Protein AF-A0A6J3C7N9-F1 (afdb_monomer)

Solvent-accessible surface area (backbone atoms only — not comparable to full-atom values): 23946 Å² total; per-residue (Å²): 140,86,87,83,82,78,83,78,89,76,68,69,62,59,66,52,48,60,58,49,68,73,58,73,82,68,86,79,74,80,71,73,74,86,68,78,95,64,78,52,77,53,82,71,57,80,89,36,57,40,57,46,69,81,91,35,48,37,43,81,62,40,32,38,77,54,100,58,39,35,39,38,34,31,34,36,76,89,23,53,37,45,39,37,35,48,80,50,30,42,38,42,36,12,79,66,69,38,53,73,79,48,82,22,55,52,19,33,82,53,82,42,78,24,44,31,37,36,40,32,38,48,58,82,62,95,49,22,54,44,59,48,33,46,69,31,21,37,43,62,57,32,34,45,34,41,38,40,63,96,80,71,77,57,71,46,45,32,60,37,37,38,84,42,60,31,35,34,41,37,41,36,36,84,45,92,88,58,60,37,36,44,40,76,60,34,64,67,48,40,76,58,28,28,36,42,38,40,28,17,31,32,36,43,46,39,57,60,83,50,54,38,25,37,39,38,38,31,55,22,36,35,71,48,59,63,41,29,34,66,52,21,30,35,42,38,34,30,42,41,39,49,77,84,63,78,54,77,34,55,51,33,63,19,67,47,28,29,33,42,36,38,31,49,27,86,42,72,95,54,42,70,59,20,55,39,67,43,61,53,26,28,33,43,33,48,24,44,36,63,51,53,82,85,48,76,64,57,57,50,43,46,46,63,64,50,44,48,74,22,15,84,45,26,30,34,42,32,38,29,46,12,54,60,37,57,82,49,76,56,95,92,55,94,73,75,63,82,68,53,24,54,43,22,29,34,41,32,43,24,38,8,58,32,37,59,78,49,90,58,43,68,75,22,32,66,42,47,33,34,41,34,39,31,69,19,59,29,48,52,48,45,53,68,57,50,51,57,35,10,75,59,67,11,40,40,36,36,21,34,34,42,31,47,39,40,50,71,67,56,41,54,48,37,60,74,58,70,40,60,63,28,35,28,40,37,28,41,78,39,42,34,48,76,52,82,62,22,47,41,35,54,52,39,43,70,78,21,62,62,25,52,40,55,52,60,73,64,50,64,49,76,87,125

Nearest PDB structures (foldseek):
  7b1c-assembly1_B  TM=3.620E-01  e=8.482E-09  Aedes aegypti
  8yaa-assembly1_A  TM=4.342E-01  e=6.532E-03  Arabidopsis thaliana
  3m19-assembly2_B  TM=5.849E-01  e=7.124E-02  Petromyzon marinus
  6zxg-assembly1_k  TM=3.766E-01  e=6.239E-03  Homo sapiens
  7e5b-assembly1_A  TM=4.364E-01  e=3.920E-02  Cyclostomata

Mean predicted aligned error: 8.5 Å

Foldseek 3Di:
DDDDDDDDPDDPPVLVVVVVVVVVVPPPPPCPPPDPDDKDFDDDPLQDFDWDDPPFPKDWGTKDDDPFKIWTWMQGPNAIWIWIDGHQEIEIARQRADELPGLRDTAGPAQREGAEYEYHQYDQDPAEPQVSCVSNSYAYAEEYEYEHEDDDQDEQELRHHAPHAYQEYHYYYPDLPAAREYDPCNCVRHQNHAEYAYERHAAEAADQNHQHAEYHYYSYEYADAHHNLCNHAEYAYANYHYPVAYDFQSCLNNQNHAEYAYHCYQCQVRVLRNQANNQQYAYDHHELNQAPPDDPVSVLSCQPRHQVSNLARHAEYHHYNHQQEAPEDDPPDDRHRQLQRQNYAYYACELHNYAEDYPCCLVRHVNYAEYHHHNYAHAEAEPVNLQSNLVHLHEAEYEHYAEYADDPVRLVCCVVVVNDARSYEYEYNYAYAPDPRRVSVVVSCVSRVRNHHYVVDHHHDPDD

Structure (mmCIF, N/CA/C/O backbone):
data_AF-A0A6J3C7N9-F1
#
_entry.id   AF-A0A6J3C7N9-F1
#
loop_
_atom_site.group_PDB
_atom_site.id
_atom_site.type_symbol
_atom_site.label_atom_id
_atom_site.label_alt_id
_atom_site.label_comp_id
_atom_site.label_asym_id
_atom_site.label_entity_id
_atom_site.label_seq_id
_atom_site.pdbx_PDB_ins_code
_atom_site.Cartn_x
_atom_site.Cartn_y
_atom_site.Cartn_z
_atom_site.occupancy
_atom_site.B_iso_or_equiv
_atom_site.auth_seq_id
_atom_site.auth_comp_id
_atom_site.auth_asym_id
_atom_site.auth_atom_id
_atom_site.pdbx_PDB_model_num
ATOM 1 N N . MET A 1 1 ? 35.194 47.486 -9.660 1.00 38.25 1 MET A N 1
ATOM 2 C CA . MET A 1 1 ? 34.866 46.092 -10.030 1.00 38.25 1 MET A CA 1
ATOM 3 C C . MET A 1 1 ? 33.717 45.642 -9.147 1.00 38.25 1 MET A C 1
ATOM 5 O O . MET A 1 1 ? 33.926 45.461 -7.958 1.00 38.25 1 MET A O 1
ATOM 9 N N . SER A 1 2 ? 32.502 45.601 -9.693 1.00 24.70 2 SER A N 1
ATOM 10 C CA . SER A 1 2 ? 31.283 45.241 -8.960 1.00 24.70 2 SER A CA 1
ATOM 11 C C . SER A 1 2 ? 30.883 43.823 -9.357 1.00 24.70 2 SER A C 1
ATOM 13 O O . SER A 1 2 ? 30.715 43.554 -10.546 1.00 24.70 2 SER A O 1
ATOM 15 N N . ILE A 1 3 ? 30.797 42.917 -8.384 1.00 28.58 3 ILE A N 1
ATOM 16 C CA . ILE A 1 3 ? 30.346 41.537 -8.583 1.00 28.58 3 ILE A CA 1
ATOM 17 C C . ILE A 1 3 ? 28.841 41.516 -8.318 1.00 28.58 3 ILE A C 1
ATOM 19 O O . ILE A 1 3 ? 28.387 41.728 -7.196 1.00 28.58 3 ILE A O 1
ATOM 23 N N . SER A 1 4 ? 28.072 41.305 -9.385 1.00 21.95 4 SER A N 1
ATOM 24 C CA . SER A 1 4 ? 26.620 41.155 -9.354 1.00 21.95 4 SER A CA 1
ATOM 25 C C . SER A 1 4 ? 26.265 39.725 -8.943 1.00 21.95 4 SER A C 1
ATOM 27 O O . SER A 1 4 ? 26.562 38.777 -9.667 1.00 21.95 4 SER A O 1
ATOM 29 N N . TYR A 1 5 ? 25.619 39.571 -7.787 1.00 23.92 5 TYR A N 1
ATOM 30 C CA . TYR A 1 5 ? 24.929 38.338 -7.415 1.00 23.92 5 TYR A CA 1
ATOM 31 C C . TYR A 1 5 ? 23.551 38.330 -8.082 1.00 23.92 5 TYR A C 1
ATOM 33 O O . TYR A 1 5 ? 22.663 39.092 -7.700 1.00 23.92 5 TYR A O 1
ATOM 41 N N . ARG A 1 6 ? 23.365 37.471 -9.091 1.00 25.41 6 ARG A N 1
ATOM 42 C CA . ARG A 1 6 ? 22.031 37.109 -9.582 1.00 25.41 6 ARG A CA 1
ATOM 43 C C . ARG A 1 6 ? 21.441 36.058 -8.647 1.00 25.41 6 ARG A C 1
ATOM 45 O O . ARG A 1 6 ? 21.934 34.937 -8.583 1.00 25.41 6 ARG A O 1
ATOM 52 N N . PHE A 1 7 ? 20.382 36.443 -7.944 1.00 26.75 7 PHE A N 1
ATOM 53 C CA . PHE A 1 7 ? 19.433 35.514 -7.344 1.00 26.75 7 PHE A CA 1
ATOM 54 C C . PHE A 1 7 ? 18.812 34.667 -8.458 1.00 26.75 7 PHE A C 1
ATOM 56 O O . PHE A 1 7 ? 18.212 35.205 -9.388 1.00 26.75 7 PHE A O 1
ATOM 63 N N . VAL A 1 8 ? 18.975 33.349 -8.371 1.00 27.14 8 VAL A N 1
ATOM 64 C CA . VAL A 1 8 ? 18.199 32.399 -9.165 1.00 27.14 8 VAL A CA 1
ATOM 65 C C . VAL A 1 8 ? 17.033 31.961 -8.283 1.00 27.14 8 VAL A C 1
ATOM 67 O O . VAL A 1 8 ? 17.188 31.111 -7.409 1.00 27.14 8 VAL A O 1
ATOM 70 N N . GLU A 1 9 ? 15.870 32.579 -8.475 1.00 29.48 9 GLU A N 1
ATOM 71 C CA . GLU A 1 9 ? 14.602 32.035 -7.989 1.00 29.48 9 GLU A CA 1
ATOM 72 C C . GLU A 1 9 ? 14.273 30.786 -8.819 1.00 29.48 9 GLU A C 1
ATOM 74 O O . GLU A 1 9 ? 13.659 30.872 -9.880 1.00 29.48 9 GLU A O 1
ATOM 79 N N . VAL A 1 10 ? 14.717 29.611 -8.359 1.00 31.97 10 VAL A N 1
ATOM 80 C CA . VAL A 1 10 ? 14.218 28.331 -8.879 1.00 31.97 10 VAL A CA 1
ATOM 81 C C . VAL A 1 10 ? 13.014 27.909 -8.045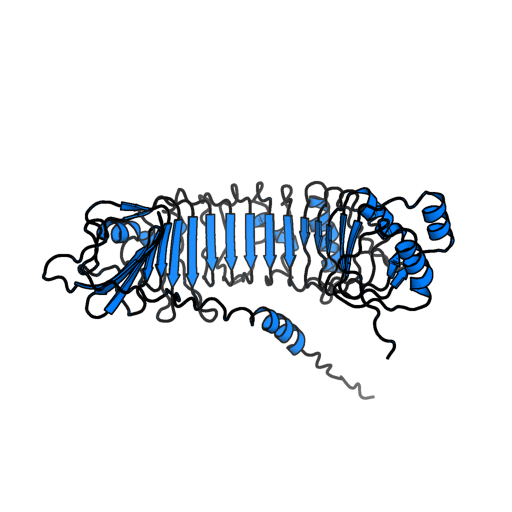 1.00 31.97 10 VAL A C 1
ATOM 83 O O . VAL A 1 10 ? 13.101 27.563 -6.869 1.00 31.97 10 VAL A O 1
ATOM 86 N N . SER A 1 11 ? 11.877 27.993 -8.714 1.00 33.12 11 SER A N 1
ATOM 87 C CA . SER A 1 11 ? 10.517 27.582 -8.391 1.00 33.12 11 SER A CA 1
ATOM 88 C C . SER A 1 11 ? 10.378 26.361 -7.461 1.00 33.12 11 SER A C 1
ATOM 90 O O . SER A 1 11 ? 10.206 25.229 -7.906 1.00 33.12 11 SER A O 1
ATOM 92 N N . VAL A 1 12 ? 10.253 26.612 -6.155 1.00 34.34 12 VAL A N 1
ATOM 93 C CA . VAL A 1 12 ? 9.707 25.655 -5.161 1.00 34.34 12 VAL A CA 1
ATOM 94 C C . VAL A 1 12 ? 8.244 25.262 -5.487 1.00 34.34 12 VAL A C 1
ATOM 96 O O . VAL A 1 12 ? 7.718 24.272 -4.982 1.00 34.34 12 VAL A O 1
ATOM 99 N N . ALA A 1 13 ? 7.594 25.984 -6.407 1.00 31.69 13 ALA A N 1
ATOM 100 C CA . ALA A 1 13 ? 6.230 25.731 -6.864 1.00 31.69 13 ALA A CA 1
ATOM 101 C C . ALA A 1 13 ? 6.050 24.422 -7.666 1.00 31.69 13 ALA A C 1
ATOM 103 O O . ALA A 1 13 ? 4.967 23.844 -7.628 1.00 31.69 13 ALA A O 1
ATOM 104 N N . ALA A 1 14 ? 7.083 23.905 -8.346 1.00 32.97 14 ALA A N 1
ATOM 105 C CA . ALA A 1 14 ? 6.943 22.696 -9.171 1.00 32.97 14 ALA A CA 1
ATOM 106 C C . ALA A 1 14 ? 6.888 21.402 -8.333 1.00 32.97 14 ALA A C 1
ATOM 108 O O . ALA A 1 14 ? 6.089 20.510 -8.615 1.00 32.97 14 ALA A O 1
ATOM 109 N N . ALA A 1 15 ? 7.656 21.331 -7.239 1.00 33.94 15 ALA A N 1
ATOM 110 C CA . ALA A 1 15 ? 7.604 20.205 -6.304 1.00 33.94 15 ALA A CA 1
ATOM 111 C C . ALA A 1 15 ? 6.309 20.204 -5.464 1.00 33.94 15 ALA A C 1
ATOM 113 O O . ALA A 1 15 ? 5.777 19.142 -5.142 1.00 33.94 15 ALA A O 1
ATOM 114 N N . ALA A 1 16 ? 5.753 21.386 -5.172 1.00 33.03 16 ALA A N 1
ATOM 115 C CA . ALA A 1 16 ? 4.447 21.513 -4.527 1.00 33.03 16 ALA A CA 1
ATOM 116 C C . ALA A 1 16 ? 3.287 21.132 -5.471 1.00 33.03 16 ALA A C 1
ATOM 118 O O . ALA A 1 16 ? 2.329 20.500 -5.031 1.00 33.03 16 ALA A O 1
ATOM 119 N N . ALA A 1 17 ? 3.391 21.433 -6.772 1.00 31.61 17 ALA A N 1
ATOM 120 C CA . ALA A 1 17 ? 2.388 21.061 -7.773 1.00 31.61 17 ALA A CA 1
ATOM 121 C C . ALA A 1 17 ? 2.365 19.549 -8.075 1.00 31.61 17 ALA A C 1
ATOM 123 O O . ALA A 1 17 ? 1.289 18.975 -8.236 1.00 31.61 17 ALA A O 1
ATOM 124 N N . ALA A 1 18 ? 3.522 18.876 -8.071 1.00 33.00 18 ALA A N 1
ATOM 125 C CA . ALA A 1 18 ? 3.595 17.418 -8.226 1.00 33.00 18 ALA A CA 1
ATOM 126 C C . ALA A 1 18 ? 3.034 16.661 -7.003 1.00 33.00 18 ALA A C 1
ATOM 128 O O . ALA A 1 18 ? 2.407 15.613 -7.159 1.00 33.00 18 ALA A O 1
ATOM 129 N N . ALA A 1 19 ? 3.177 17.220 -5.794 1.00 33.06 19 ALA A N 1
ATOM 130 C CA . ALA A 1 19 ? 2.533 16.694 -4.588 1.00 33.06 19 ALA A CA 1
ATOM 131 C C . ALA A 1 19 ? 1.016 16.990 -4.541 1.00 33.06 19 ALA A C 1
ATOM 133 O O . ALA A 1 19 ? 0.249 16.168 -4.037 1.00 33.06 19 ALA A O 1
ATOM 134 N N . MET A 1 20 ? 0.567 18.113 -5.120 1.00 29.52 20 MET A N 1
ATOM 135 C CA . MET A 1 20 ? -0.856 18.476 -5.224 1.00 29.52 20 MET A CA 1
ATOM 136 C C . MET A 1 20 ? -1.623 17.680 -6.290 1.00 29.52 20 MET A C 1
ATOM 138 O O . MET A 1 20 ? -2.792 17.366 -6.094 1.00 29.52 20 MET A O 1
ATOM 142 N N . LEU A 1 21 ? -0.995 17.287 -7.402 1.00 28.64 21 LEU A N 1
ATOM 143 C CA . LEU A 1 21 ? -1.684 16.529 -8.459 1.00 28.64 21 LEU A CA 1
ATOM 144 C C . LEU A 1 21 ? -1.915 15.047 -8.111 1.00 28.64 21 LEU A C 1
ATOM 146 O O . LEU A 1 21 ? -2.774 14.410 -8.714 1.00 28.64 21 LEU A O 1
ATOM 150 N N . CYS A 1 22 ? -1.241 14.512 -7.088 1.00 28.53 22 CYS A N 1
ATOM 151 C CA . CYS A 1 22 ? -1.553 13.190 -6.527 1.00 28.53 22 CYS A CA 1
ATOM 152 C C . CYS A 1 22 ? -2.605 13.220 -5.401 1.00 28.53 22 CYS A C 1
ATOM 154 O O . CYS A 1 22 ? -3.010 12.157 -4.936 1.00 28.53 22 CYS A O 1
ATOM 156 N N . THR A 1 23 ? -3.073 14.399 -4.974 1.00 30.44 23 THR A N 1
ATOM 157 C CA . THR A 1 23 ? -4.079 14.556 -3.903 1.00 30.44 23 THR A CA 1
ATOM 158 C C . THR A 1 23 ? -5.490 14.887 -4.410 1.00 30.44 23 THR A C 1
ATOM 160 O O . THR A 1 23 ? -6.419 14.947 -3.612 1.00 30.44 23 THR A O 1
ATOM 163 N N . VAL A 1 24 ? -5.703 15.014 -5.727 1.00 29.66 24 VAL A N 1
ATOM 164 C CA . VAL A 1 24 ? -7.015 15.385 -6.317 1.00 29.66 24 VAL A CA 1
ATOM 165 C C . VAL A 1 24 ? -7.828 14.176 -6.830 1.00 29.66 24 VAL A C 1
ATOM 167 O O . VAL A 1 24 ? -8.926 14.327 -7.347 1.00 29.66 24 VAL A O 1
ATOM 170 N N . ALA A 1 25 ? -7.377 12.942 -6.586 1.00 30.89 25 AL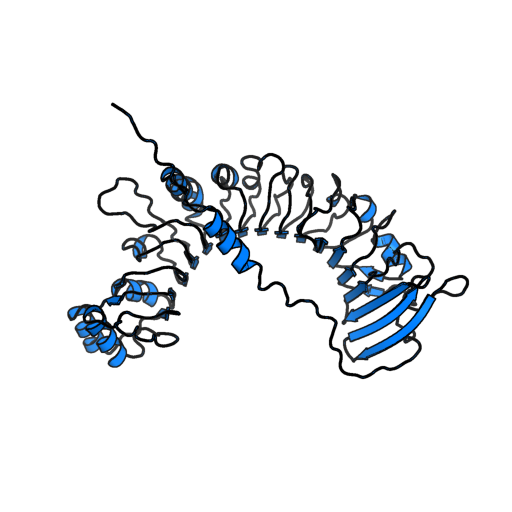A A N 1
ATOM 171 C CA . ALA A 1 25 ? -8.210 11.737 -6.750 1.00 30.89 25 ALA A CA 1
ATOM 172 C C . ALA A 1 25 ? -8.870 11.274 -5.428 1.00 30.89 25 ALA A C 1
ATOM 174 O O . ALA A 1 25 ? -9.232 10.108 -5.285 1.00 30.89 25 ALA A O 1
ATOM 175 N N . GLY A 1 26 ? -8.993 12.178 -4.446 1.00 30.69 26 GLY A N 1
ATOM 176 C CA . GLY A 1 26 ? -9.530 11.910 -3.105 1.00 30.69 26 GLY A CA 1
ATOM 177 C C . GLY A 1 26 ? -11.017 12.227 -2.899 1.00 30.69 26 GLY A C 1
ATOM 178 O O . GLY A 1 26 ? -11.521 12.013 -1.804 1.00 30.69 26 GLY A O 1
ATOM 179 N N . GLU A 1 27 ? -11.747 12.700 -3.916 1.00 30.16 27 GLU A N 1
ATOM 180 C CA . GLU A 1 27 ? -13.180 13.044 -3.793 1.00 30.16 27 GLU A CA 1
ATOM 181 C C . GLU A 1 27 ? -14.147 11.882 -4.112 1.00 30.16 27 GLU A C 1
ATOM 183 O O . GLU A 1 27 ? -15.319 12.097 -4.409 1.00 30.16 27 GLU A O 1
ATOM 188 N N . PHE A 1 28 ? -13.697 10.627 -4.017 1.00 32.47 28 PHE A N 1
ATOM 189 C CA . PHE A 1 28 ? -14.514 9.449 -4.348 1.00 32.47 28 PHE A CA 1
ATOM 190 C C . PHE A 1 28 ? -14.658 8.435 -3.201 1.00 32.47 28 PHE A C 1
ATOM 192 O O . PHE A 1 28 ? -14.620 7.236 -3.431 1.00 32.47 28 PHE A O 1
ATOM 199 N N . TRP A 1 29 ? -14.882 8.893 -1.964 1.00 34.12 29 TRP A N 1
ATOM 200 C CA . TRP A 1 29 ? -15.432 8.041 -0.890 1.00 34.12 29 TRP A CA 1
ATOM 201 C C . TRP A 1 29 ? -16.434 8.766 0.009 1.00 34.12 29 TRP A C 1
ATOM 203 O O . TRP A 1 29 ? -16.596 8.414 1.171 1.00 34.12 29 TRP A O 1
ATOM 213 N N . ASN A 1 30 ? -17.200 9.716 -0.530 1.00 35.91 30 ASN A N 1
ATOM 214 C CA . ASN A 1 30 ? -18.494 10.011 0.077 1.00 35.91 30 ASN A CA 1
ATOM 215 C C . ASN A 1 30 ? -19.504 8.981 -0.449 1.00 35.91 30 ASN A C 1
ATOM 217 O O . ASN A 1 30 ? -20.415 9.290 -1.214 1.00 35.91 30 ASN A O 1
ATOM 221 N N . THR A 1 31 ? -19.308 7.708 -0.088 1.00 40.81 31 THR A N 1
ATOM 222 C CA . THR A 1 31 ? -20.370 6.705 -0.192 1.00 40.81 31 THR A CA 1
ATOM 223 C C . THR A 1 31 ? -21.385 7.005 0.906 1.00 40.81 31 THR A C 1
ATOM 225 O O . THR A 1 31 ? -21.538 6.246 1.863 1.00 40.81 31 THR A O 1
ATOM 228 N N . ASP A 1 32 ? -22.091 8.126 0.776 1.00 42.88 32 ASP A N 1
ATOM 229 C CA . ASP A 1 32 ? -23.472 8.170 1.219 1.00 42.88 32 ASP A CA 1
ATOM 230 C C . ASP A 1 32 ? -24.156 7.062 0.427 1.00 42.88 32 ASP A C 1
ATOM 232 O O . ASP A 1 32 ? -24.393 7.170 -0.776 1.00 42.88 32 ASP A O 1
ATOM 236 N N . PHE A 1 33 ? -24.278 5.911 1.086 1.00 55.78 33 PHE A N 1
ATOM 237 C CA . PHE A 1 33 ? -24.646 4.654 0.472 1.00 55.78 33 PHE A CA 1
ATOM 238 C C . PHE A 1 33 ? -25.928 4.834 -0.345 1.00 55.78 33 PHE A C 1
ATOM 240 O O . PHE A 1 33 ? -27.025 4.958 0.205 1.00 55.78 33 PHE A O 1
ATOM 247 N N . TYR A 1 34 ? -25.784 4.847 -1.670 1.00 45.75 34 TYR A N 1
ATOM 248 C CA . TYR A 1 34 ? -26.896 4.946 -2.604 1.00 45.75 34 TYR A CA 1
ATOM 249 C C . TYR A 1 34 ? -27.622 3.595 -2.634 1.00 45.75 34 TYR A C 1
ATOM 251 O O . TYR A 1 34 ? -27.453 2.779 -3.536 1.00 45.75 34 TYR A O 1
ATOM 259 N N . PHE A 1 35 ? -28.401 3.312 -1.592 1.00 54.03 35 PHE A N 1
ATOM 260 C CA . PHE A 1 35 ? -29.234 2.119 -1.536 1.00 54.03 35 PHE A CA 1
ATOM 261 C C . PHE A 1 35 ? -30.556 2.379 -2.281 1.00 54.03 35 PHE A C 1
ATOM 263 O O . PHE A 1 35 ? -31.295 3.298 -1.894 1.00 54.03 35 PHE A O 1
ATOM 270 N N . PRO A 1 36 ? -30.916 1.570 -3.299 1.00 50.31 36 PRO A N 1
ATOM 271 C CA . PRO A 1 36 ? -32.195 1.693 -3.997 1.00 50.31 36 PRO A CA 1
ATOM 272 C C . PRO A 1 36 ? -33.383 1.606 -3.021 1.00 50.31 36 PRO A C 1
ATOM 274 O O . PRO A 1 36 ? -33.323 0.927 -1.994 1.00 50.31 36 PRO A O 1
ATOM 277 N N . ARG A 1 37 ? -34.445 2.371 -3.313 1.00 51.47 37 ARG A N 1
ATOM 278 C CA . ARG A 1 37 ? -35.619 2.621 -2.453 1.00 51.47 37 ARG A CA 1
ATOM 279 C C . ARG A 1 37 ? -36.416 1.341 -2.144 1.00 51.47 37 ARG A C 1
ATOM 281 O O . ARG A 1 37 ? -37.413 1.061 -2.794 1.00 51.47 37 ARG A O 1
ATOM 288 N N . ALA A 1 38 ? -36.029 0.617 -1.102 1.00 51.28 38 ALA A N 1
ATOM 289 C CA . ALA A 1 38 ? -36.914 -0.283 -0.369 1.00 51.28 38 ALA A CA 1
ATOM 290 C C . ALA A 1 38 ? -36.826 0.086 1.117 1.00 51.28 38 ALA A C 1
ATOM 292 O O . ALA A 1 38 ? -35.944 -0.371 1.836 1.00 51.28 38 ALA A O 1
ATOM 293 N N . THR A 1 39 ? -37.679 1.007 1.560 1.00 55.75 39 THR A N 1
ATOM 294 C CA . THR A 1 39 ? -37.811 1.402 2.968 1.00 55.75 39 THR A CA 1
ATOM 295 C C . THR A 1 39 ? -38.901 0.555 3.607 1.00 55.75 39 THR A C 1
ATOM 297 O O . THR A 1 39 ? -40.081 0.822 3.390 1.00 55.75 39 THR A O 1
ATOM 300 N N . GLN A 1 40 ? -38.531 -0.458 4.391 1.00 58.12 40 GLN A N 1
ATOM 301 C CA . GLN A 1 40 ? -39.464 -1.019 5.365 1.00 58.12 40 GLN A CA 1
ATOM 302 C C . GLN A 1 40 ? -39.388 -0.150 6.624 1.00 58.12 40 GLN A C 1
ATOM 304 O O . GLN A 1 40 ? -38.415 -0.184 7.372 1.00 58.12 40 GLN A O 1
ATOM 309 N N . SER A 1 41 ? -40.406 0.681 6.846 1.00 65.00 41 SER A N 1
ATOM 310 C CA . SER A 1 41 ? -40.614 1.308 8.151 1.00 65.00 41 SER A CA 1
ATOM 311 C C . SER A 1 41 ? -41.116 0.234 9.117 1.00 65.00 41 SER A C 1
ATOM 313 O O . SER A 1 41 ? -42.214 -0.286 8.927 1.00 65.00 41 SER A O 1
ATOM 315 N N . GLY A 1 42 ? -40.333 -0.130 10.128 1.00 72.06 42 GLY A N 1
ATOM 316 C CA . GLY A 1 42 ? -40.729 -1.173 11.070 1.00 72.06 42 GLY A CA 1
ATOM 317 C C . GLY A 1 42 ? -39.742 -1.361 12.212 1.00 72.06 42 GLY A C 1
ATOM 318 O O . GLY A 1 42 ? -38.596 -0.911 12.148 1.00 72.06 42 GLY A O 1
ATOM 319 N N . THR A 1 43 ? -40.210 -2.022 13.268 1.00 84.62 43 THR A N 1
ATOM 320 C CA . THR A 1 43 ? -39.370 -2.477 14.379 1.00 84.62 43 THR A CA 1
ATOM 321 C C . THR A 1 43 ? -38.254 -3.385 13.856 1.00 84.62 43 THR A C 1
ATOM 323 O O . THR A 1 43 ? -38.524 -4.216 12.983 1.00 84.62 43 THR A O 1
ATOM 326 N N . PRO A 1 44 ? -37.016 -3.260 14.363 1.00 90.38 44 PRO A N 1
ATOM 327 C CA . PRO A 1 44 ? -35.952 -4.179 13.992 1.00 90.38 44 PRO A CA 1
ATOM 328 C C . PRO A 1 44 ? -36.315 -5.626 14.363 1.00 90.38 44 PRO A C 1
ATOM 330 O O . PRO A 1 44 ? -36.961 -5.827 15.395 1.00 90.38 44 PRO A O 1
ATOM 333 N N . PRO A 1 45 ? -35.908 -6.633 13.569 1.00 90.19 45 PRO A N 1
ATOM 334 C CA . PRO A 1 45 ? -36.049 -8.040 13.925 1.00 90.19 45 PRO A CA 1
ATOM 335 C C . PRO A 1 45 ? -35.479 -8.356 15.304 1.00 90.19 45 PRO A C 1
ATOM 337 O O . PRO A 1 45 ? -34.565 -7.684 15.773 1.00 90.19 45 PRO A O 1
ATOM 340 N N . ALA A 1 46 ? -35.974 -9.418 15.936 1.00 90.94 46 ALA A N 1
ATOM 341 C CA . ALA A 1 46 ? -35.580 -9.796 17.295 1.00 90.94 46 ALA A CA 1
ATOM 342 C C . ALA A 1 46 ? -34.084 -10.153 17.453 1.00 90.94 46 ALA A C 1
ATOM 344 O O . ALA A 1 46 ? -33.536 -10.060 18.552 1.00 90.94 46 ALA A O 1
ATOM 345 N N . ASP A 1 47 ? -33.419 -10.559 16.372 1.00 89.44 47 ASP A N 1
ATOM 346 C CA . ASP A 1 47 ? -31.978 -10.837 16.301 1.00 89.44 47 ASP A CA 1
ATOM 347 C C . ASP A 1 47 ? -31.132 -9.586 15.999 1.00 89.44 47 ASP A C 1
ATOM 349 O O . ASP A 1 47 ? -29.905 -9.656 15.900 1.00 89.44 47 ASP A O 1
ATOM 353 N N . TRP A 1 48 ? -31.780 -8.430 15.867 1.00 93.19 48 TRP A N 1
ATOM 354 C CA . TRP A 1 48 ? -31.156 -7.132 15.661 1.00 93.19 48 TRP A CA 1
ATOM 355 C C . TRP A 1 48 ? -31.097 -6.322 16.963 1.00 93.19 48 TRP A C 1
ATOM 357 O O . TRP A 1 48 ? -31.898 -6.588 17.865 1.00 93.19 48 TRP A O 1
ATOM 367 N N . PRO A 1 49 ? -30.199 -5.320 17.090 1.00 95.94 49 PRO A N 1
ATOM 368 C CA . PRO A 1 49 ? -30.130 -4.502 18.290 1.00 95.94 49 PRO A CA 1
ATOM 369 C C . PRO A 1 49 ? -31.470 -3.865 18.649 1.00 95.94 49 PRO A C 1
ATOM 371 O O . PRO A 1 49 ? -32.118 -3.228 17.822 1.00 95.94 49 PRO A O 1
ATOM 374 N N . GLN A 1 50 ? -31.886 -4.038 19.896 1.00 96.75 50 GLN A N 1
ATOM 375 C CA . GLN A 1 50 ? -33.128 -3.500 20.427 1.00 96.75 50 GLN A CA 1
ATOM 376 C C . GLN A 1 50 ? -32.828 -2.333 21.356 1.00 96.75 50 GLN A C 1
ATOM 378 O O . GLN A 1 50 ? -31.834 -2.332 22.081 1.00 96.75 50 GLN A O 1
ATOM 383 N N . CYS A 1 51 ? -33.704 -1.332 21.339 1.00 96.81 51 CYS A N 1
ATOM 384 C CA . CYS A 1 51 ? -33.628 -0.246 22.303 1.00 96.81 51 CYS A CA 1
ATOM 385 C C . CYS A 1 51 ? -33.890 -0.779 23.722 1.00 96.81 51 CYS A C 1
ATOM 387 O O . CYS A 1 51 ? -34.856 -1.526 23.909 1.00 96.81 51 CYS A O 1
ATOM 389 N N . PRO A 1 52 ? -33.083 -0.389 24.723 1.00 96.12 52 PRO A N 1
ATOM 390 C CA . PRO A 1 52 ? -33.340 -0.760 26.108 1.00 96.12 52 PRO A CA 1
ATOM 391 C C . PRO A 1 52 ? -34.684 -0.186 26.597 1.00 96.12 52 PRO A C 1
ATOM 393 O O . PRO A 1 52 ? -35.162 0.820 26.059 1.00 96.12 52 PRO A O 1
ATOM 396 N N . PRO A 1 53 ? -35.319 -0.811 27.607 1.00 94.81 53 PRO A N 1
ATOM 397 C CA . PRO A 1 53 ? -36.578 -0.318 28.152 1.00 94.81 53 PRO A CA 1
ATOM 398 C C . PRO A 1 53 ? -36.411 1.070 28.809 1.00 94.81 53 PRO A C 1
ATOM 400 O O . PRO A 1 53 ? -35.299 1.449 29.192 1.00 94.81 53 PRO A O 1
ATOM 403 N N . PRO A 1 54 ? -37.506 1.838 28.982 1.00 93.38 54 PRO A N 1
ATOM 404 C CA . PRO A 1 54 ? -37.482 3.106 29.713 1.00 93.38 54 PRO A CA 1
ATOM 405 C C . PRO A 1 54 ? -36.791 2.968 31.084 1.00 93.38 54 PRO A C 1
ATOM 407 O O . PRO A 1 54 ? -36.968 1.943 31.745 1.00 93.38 54 PRO A O 1
ATOM 410 N N . PRO A 1 55 ? -36.019 3.975 31.538 1.00 94.50 55 PRO A N 1
ATOM 411 C CA . PRO A 1 55 ? -36.032 5.377 31.102 1.00 94.50 55 PRO A CA 1
ATOM 412 C C . PRO A 1 55 ? -35.088 5.720 29.935 1.00 94.50 55 PRO A C 1
ATOM 414 O O . PRO A 1 55 ? -34.897 6.903 29.645 1.00 94.50 55 PRO A O 1
ATOM 417 N N . ALA A 1 56 ? -34.494 4.724 29.271 1.00 94.31 56 ALA A N 1
ATOM 418 C CA . ALA A 1 56 ? -33.634 4.952 28.116 1.00 94.31 56 ALA A CA 1
ATOM 419 C C . ALA A 1 56 ? -34.352 5.716 26.991 1.00 94.31 56 ALA A C 1
ATOM 421 O O . ALA A 1 56 ? -35.504 5.437 26.652 1.00 94.31 56 ALA A O 1
ATOM 422 N N . ARG A 1 57 ? -33.655 6.674 26.374 1.00 96.31 57 ARG A N 1
ATOM 423 C CA . ARG A 1 57 ? -34.176 7.493 25.271 1.00 96.31 57 ARG A CA 1
ATOM 424 C C . ARG A 1 57 ? -33.684 6.936 23.946 1.00 96.31 57 ARG A C 1
ATOM 426 O O . ARG A 1 57 ? -32.826 7.519 23.290 1.00 96.31 57 ARG A O 1
ATOM 433 N N . CYS A 1 58 ? -34.228 5.785 23.573 1.00 96.56 58 CYS A N 1
ATOM 434 C CA . CYS A 1 58 ? -33.895 5.099 22.332 1.00 96.56 58 CYS A CA 1
ATOM 435 C C . CYS A 1 58 ? -35.151 4.793 21.526 1.00 96.56 58 CYS A C 1
ATOM 437 O O . CYS A 1 58 ? -36.140 4.290 22.060 1.00 96.56 58 CYS A O 1
ATOM 439 N N . ARG A 1 59 ? -35.110 5.062 20.219 1.00 95.56 59 ARG A N 1
ATOM 440 C CA . ARG A 1 59 ? -36.174 4.680 19.286 1.00 95.56 59 ARG A CA 1
ATOM 441 C C . ARG A 1 59 ? -35.599 4.245 17.943 1.00 95.56 59 ARG A C 1
ATOM 443 O O . ARG A 1 59 ? -34.855 4.998 17.319 1.00 95.56 59 ARG A O 1
ATOM 450 N N . ALA A 1 60 ? -35.999 3.072 17.457 1.00 94.25 60 ALA A N 1
ATOM 451 C CA . ALA A 1 60 ? -35.745 2.671 16.075 1.00 94.25 60 ALA A CA 1
ATOM 452 C C . ALA A 1 60 ? -36.588 3.530 15.114 1.00 94.25 60 ALA A C 1
ATOM 454 O O . ALA A 1 60 ? -37.784 3.729 15.342 1.00 94.25 60 ALA A O 1
ATOM 455 N N . LEU A 1 61 ? -35.964 4.071 14.066 1.00 92.75 61 LEU A N 1
ATOM 456 C CA . LEU A 1 61 ? -36.620 4.956 13.101 1.00 92.75 61 LEU A CA 1
ATOM 457 C C . LEU A 1 61 ? -36.968 4.216 11.811 1.00 92.75 61 LEU A C 1
ATOM 459 O O . LEU A 1 61 ? -38.135 4.088 11.453 1.00 92.75 61 LEU A O 1
ATOM 463 N N . GLU A 1 62 ? -35.941 3.742 11.117 1.00 91.44 62 GLU A N 1
ATOM 464 C CA . GLU A 1 62 ? -36.063 3.069 9.831 1.00 91.44 62 GLU A CA 1
ATOM 465 C C . GLU A 1 62 ? -34.991 1.994 9.709 1.00 91.44 62 GLU A C 1
ATOM 467 O O . GLU A 1 62 ? -33.904 2.110 10.286 1.00 91.44 62 GLU A O 1
ATOM 472 N N . GLY A 1 63 ? -35.309 0.955 8.946 1.00 87.75 63 GLY A N 1
ATOM 473 C CA . GLY A 1 63 ? -34.385 -0.122 8.663 1.00 87.75 63 GLY A CA 1
ATOM 474 C C . GLY A 1 63 ? -34.519 -0.628 7.241 1.00 87.75 63 GLY A C 1
ATOM 475 O O . GLY A 1 63 ? -35.527 -0.426 6.560 1.00 87.75 63 GLY A O 1
ATOM 476 N N . ARG A 1 64 ? -33.464 -1.283 6.781 1.00 87.38 64 ARG A N 1
ATOM 477 C CA . ARG A 1 64 ? -33.440 -2.039 5.537 1.00 87.38 64 ARG A CA 1
ATOM 478 C C . ARG A 1 64 ? -32.696 -3.326 5.796 1.00 87.38 64 ARG A C 1
ATOM 480 O O . ARG A 1 64 ? -31.592 -3.299 6.330 1.00 87.38 64 ARG A O 1
ATOM 487 N N . ILE A 1 65 ? -33.299 -4.432 5.397 1.00 84.81 65 ILE A N 1
ATOM 488 C CA . ILE A 1 65 ? -32.685 -5.750 5.469 1.00 84.81 65 ILE A CA 1
ATOM 489 C C . ILE A 1 65 ? -32.688 -6.307 4.061 1.00 84.81 65 ILE A C 1
ATOM 491 O O . ILE A 1 65 ? -33.733 -6.395 3.418 1.00 84.81 65 ILE A O 1
ATOM 495 N N . ASN A 1 66 ? -31.505 -6.659 3.590 1.00 85.75 66 ASN A N 1
ATOM 496 C CA . ASN A 1 66 ? -31.299 -7.498 2.428 1.00 85.75 66 ASN A CA 1
ATOM 497 C C . ASN A 1 66 ? -30.647 -8.816 2.880 1.00 85.75 66 ASN A C 1
ATOM 499 O O . ASN A 1 66 ? -30.254 -8.955 4.036 1.00 85.75 66 ASN A O 1
ATOM 503 N N . SER A 1 67 ? -30.509 -9.792 1.983 1.00 80.88 67 SER A N 1
ATOM 504 C CA . SER A 1 67 ? -30.021 -11.137 2.330 1.00 80.88 67 SER A CA 1
ATOM 505 C C . SER A 1 67 ? -28.626 -11.177 2.971 1.00 80.88 67 SER A C 1
ATOM 507 O O . SER A 1 67 ? -28.315 -12.133 3.672 1.00 80.88 67 SER A O 1
ATOM 509 N N . THR A 1 68 ? -27.776 -10.176 2.726 1.00 84.81 68 THR A N 1
ATOM 510 C CA . THR A 1 68 ? -26.390 -10.126 3.234 1.00 84.81 68 THR A CA 1
ATOM 511 C C . THR A 1 68 ? -26.091 -8.913 4.111 1.00 84.81 68 THR A C 1
ATOM 513 O O . THR A 1 68 ? -25.103 -8.912 4.848 1.00 84.81 68 THR A O 1
ATOM 516 N N . ASP A 1 69 ? -26.941 -7.891 4.031 1.00 88.75 69 ASP A N 1
ATOM 517 C CA . ASP A 1 69 ? -26.675 -6.549 4.529 1.00 88.75 69 ASP A CA 1
ATOM 518 C C . ASP A 1 69 ? -27.919 -6.051 5.249 1.00 88.75 69 ASP A C 1
ATOM 520 O O . ASP A 1 69 ? -29.019 -6.077 4.694 1.00 88.75 69 ASP A O 1
ATOM 524 N N . ALA A 1 70 ? -27.750 -5.539 6.457 1.00 90.44 70 ALA A N 1
ATOM 525 C CA . ALA A 1 70 ? -28.825 -4.900 7.183 1.00 90.44 70 ALA A CA 1
ATOM 526 C C . ALA A 1 70 ? -28.356 -3.578 7.788 1.00 90.44 70 ALA A C 1
ATOM 528 O O . ALA A 1 70 ? -27.234 -3.423 8.266 1.00 90.44 70 ALA A O 1
ATOM 529 N N . TYR A 1 71 ? -29.236 -2.593 7.711 1.00 93.44 71 TYR A N 1
ATOM 530 C CA . TYR A 1 71 ? -29.008 -1.217 8.107 1.00 93.44 71 TYR A CA 1
ATOM 531 C C . TYR A 1 71 ? -30.182 -0.769 8.956 1.00 93.44 71 TYR A C 1
ATOM 533 O O . TYR A 1 71 ? -31.327 -0.904 8.531 1.00 93.44 71 TYR A O 1
ATOM 541 N N . TYR A 1 72 ? -29.906 -0.195 10.117 1.00 94.31 72 TYR A N 1
ATOM 542 C CA . TYR A 1 72 ? -30.916 0.421 10.961 1.00 94.31 72 TYR A CA 1
ATOM 543 C C . TYR A 1 72 ? -30.444 1.765 11.473 1.00 94.31 72 TYR A C 1
ATOM 545 O O . TYR A 1 72 ? -29.279 1.955 11.819 1.00 94.31 72 TYR A O 1
ATOM 553 N N . LYS A 1 73 ? -31.386 2.696 11.557 1.00 94.62 73 LYS A N 1
ATOM 554 C CA . LYS A 1 73 ? -31.170 4.018 12.120 1.00 94.62 73 LYS A CA 1
ATOM 555 C C . LYS A 1 73 ? -31.923 4.131 13.433 1.00 94.62 73 LYS A C 1
ATOM 557 O O . LYS A 1 73 ? -33.145 3.970 13.475 1.00 94.62 73 LYS A O 1
ATOM 562 N N . TYR A 1 74 ? -31.194 4.452 14.490 1.00 95.50 74 TYR A N 1
ATOM 563 C CA . TYR A 1 74 ? -31.756 4.712 15.809 1.00 95.50 74 TYR A CA 1
ATOM 564 C C . TYR A 1 74 ? -31.685 6.198 16.118 1.00 95.50 74 TYR A C 1
ATOM 566 O O . TYR A 1 74 ? -30.793 6.903 15.647 1.00 95.50 74 TYR A O 1
ATOM 574 N N . ARG A 1 75 ? -32.628 6.670 16.927 1.00 96.00 75 ARG A N 1
ATOM 575 C CA . ARG A 1 75 ? -32.509 7.920 17.665 1.00 96.00 75 ARG A CA 1
ATOM 576 C C . ARG A 1 75 ? -32.139 7.577 19.102 1.00 96.00 75 ARG A C 1
ATOM 578 O O . ARG A 1 75 ? -32.941 6.930 19.769 1.00 96.00 75 ARG A O 1
ATOM 585 N N . VAL A 1 76 ? -30.959 7.991 19.547 1.00 95.94 76 VAL A N 1
ATOM 586 C CA . VAL A 1 76 ? -30.414 7.762 20.892 1.00 95.94 76 VAL A CA 1
ATOM 587 C C . VAL A 1 76 ? -30.135 9.122 21.516 1.00 95.94 76 VAL A C 1
ATOM 589 O O . VAL A 1 76 ? -29.334 9.881 20.979 1.00 95.94 76 VAL A O 1
ATOM 592 N N . ASP A 1 77 ? -30.830 9.456 22.602 1.00 94.75 77 ASP A N 1
ATOM 593 C CA . ASP A 1 77 ? -30.743 10.763 23.271 1.00 94.75 77 ASP A CA 1
ATOM 594 C C . ASP A 1 77 ? -30.904 11.948 22.286 1.00 94.75 77 ASP A C 1
ATOM 596 O O . ASP A 1 77 ? -30.144 12.909 22.305 1.00 94.75 77 ASP A O 1
ATOM 600 N N . GLU A 1 78 ? -31.902 11.857 21.396 1.00 93.56 78 GLU A N 1
ATOM 601 C CA . GLU A 1 78 ? -32.191 12.795 20.286 1.00 93.56 78 GLU A CA 1
ATOM 602 C C . GLU A 1 78 ? -31.166 12.857 19.137 1.00 93.56 78 GLU A C 1
ATOM 604 O O . GLU A 1 78 ? -31.404 13.546 18.145 1.00 93.56 78 GLU A O 1
ATOM 609 N N . MET A 1 79 ? -30.087 12.080 19.193 1.00 94.62 79 MET A N 1
ATOM 610 C CA . MET A 1 79 ? -29.055 12.015 18.153 1.00 94.62 79 MET A CA 1
ATOM 611 C C . MET A 1 79 ? -29.227 10.778 17.265 1.00 94.62 79 MET A C 1
ATOM 613 O O . MET A 1 79 ? -29.794 9.770 17.694 1.00 94.62 79 MET A O 1
ATOM 617 N N . LEU A 1 80 ? -28.763 10.825 16.013 1.00 94.00 80 LEU A N 1
ATOM 618 C CA . LEU A 1 80 ? -28.894 9.692 15.098 1.00 94.00 80 LEU A CA 1
ATOM 619 C C . LEU A 1 80 ? -27.706 8.738 15.216 1.00 94.00 80 LEU A C 1
ATOM 621 O O . LEU A 1 80 ? -26.548 9.134 15.108 1.00 94.00 80 LEU A O 1
ATOM 625 N N . LEU A 1 81 ? -28.022 7.453 15.347 1.00 96.06 81 LEU A N 1
ATOM 626 C CA . LEU A 1 81 ? -27.066 6.356 15.392 1.00 96.06 81 LEU A CA 1
ATOM 627 C C . LEU A 1 81 ? -27.371 5.359 14.267 1.00 96.06 81 LEU A C 1
ATOM 629 O O . LEU A 1 81 ? -28.224 4.479 14.427 1.00 96.06 81 LEU A O 1
ATOM 633 N N . PRO A 1 82 ? -26.723 5.495 13.100 1.00 95.56 82 PRO A N 1
ATOM 634 C CA . PRO A 1 82 ? -26.730 4.455 12.086 1.00 95.56 82 PRO A CA 1
ATOM 635 C C . PRO A 1 82 ? -25.922 3.234 12.546 1.00 95.56 82 PRO A C 1
ATOM 637 O O . PRO A 1 82 ? -24.752 3.355 12.917 1.00 95.56 82 PRO A O 1
ATOM 640 N N . LEU A 1 83 ? -26.546 2.061 12.467 1.00 96.25 83 LEU A N 1
ATOM 641 C CA . LEU A 1 83 ? -25.939 0.757 12.695 1.00 96.25 83 LEU A CA 1
ATOM 642 C C . LEU A 1 83 ? -26.085 -0.075 11.424 1.00 96.25 83 LEU A C 1
ATOM 644 O O . LEU A 1 83 ? -27.188 -0.290 10.922 1.00 96.25 83 LEU A O 1
ATOM 648 N N . TYR A 1 84 ? -24.961 -0.544 10.906 1.00 95.75 84 TYR A N 1
ATOM 649 C CA . TYR A 1 84 ? -24.891 -1.381 9.719 1.00 95.75 84 TYR A CA 1
ATOM 650 C C . TYR A 1 84 ? -24.257 -2.715 10.083 1.00 95.75 84 TYR A C 1
ATOM 652 O O . TYR A 1 84 ? -23.304 -2.756 10.857 1.00 95.75 84 TYR A O 1
ATOM 660 N N . ARG A 1 85 ? -24.760 -3.808 9.523 1.00 94.94 85 ARG A N 1
ATOM 661 C CA . ARG A 1 85 ? -24.086 -5.098 9.589 1.00 94.94 85 ARG A CA 1
ATOM 662 C C . ARG A 1 85 ? -24.133 -5.795 8.243 1.00 94.94 85 ARG A C 1
ATOM 664 O O . ARG A 1 85 ? -25.160 -5.808 7.567 1.00 94.94 85 ARG A O 1
ATOM 671 N N . LYS A 1 86 ? -22.993 -6.368 7.880 1.00 94.75 86 LYS A N 1
ATOM 672 C CA . LYS A 1 86 ? -22.748 -7.067 6.622 1.00 94.75 86 LYS A CA 1
ATOM 673 C C . LYS A 1 86 ? -22.074 -8.386 6.946 1.00 94.75 86 LYS A C 1
ATOM 675 O O . LYS A 1 86 ? -20.908 -8.398 7.321 1.00 94.75 86 LYS A O 1
ATOM 680 N N . GLY A 1 87 ? -22.818 -9.484 6.861 1.00 93.50 87 GLY A N 1
ATOM 681 C CA . GLY A 1 87 ? -22.338 -10.783 7.339 1.00 93.50 87 GLY A CA 1
ATOM 682 C C . GLY A 1 87 ? -21.885 -10.741 8.808 1.00 93.50 87 GLY A C 1
ATOM 683 O O . GLY A 1 87 ? -22.705 -10.568 9.716 1.00 93.50 87 GLY A O 1
ATOM 684 N N . ASP A 1 88 ? -20.581 -10.910 9.026 1.00 95.00 88 ASP A N 1
ATOM 685 C CA . ASP A 1 88 ? -19.894 -10.949 10.324 1.00 95.00 88 ASP A CA 1
ATOM 686 C C . ASP A 1 88 ? -19.216 -9.622 10.711 1.00 95.00 88 ASP A C 1
ATOM 688 O O . ASP A 1 88 ? -18.376 -9.595 11.612 1.00 95.00 88 ASP A O 1
ATOM 692 N N . GLU A 1 89 ? -19.574 -8.528 10.043 1.00 97.38 89 GLU A N 1
ATOM 693 C CA . GLU A 1 89 ? -19.120 -7.176 10.347 1.00 97.38 89 GLU A CA 1
ATOM 694 C C . GLU A 1 89 ? -20.247 -6.345 10.966 1.00 97.38 89 GLU A C 1
ATOM 696 O O . GLU A 1 89 ? -21.373 -6.349 10.464 1.00 97.38 89 GLU A O 1
ATOM 701 N N . VAL A 1 90 ? -19.923 -5.555 11.992 1.00 97.56 90 VAL A N 1
ATOM 702 C CA . VAL A 1 90 ? -20.791 -4.503 12.538 1.00 97.56 90 VAL A CA 1
ATOM 703 C C . VAL A 1 90 ? -20.102 -3.145 12.413 1.00 97.56 90 VAL A C 1
ATOM 705 O O . VAL A 1 90 ? -18.979 -2.956 12.866 1.00 97.56 90 VAL A O 1
ATOM 708 N N . THR A 1 91 ? -20.797 -2.169 11.836 1.00 97.75 91 THR A N 1
ATOM 709 C CA . THR A 1 91 ? -20.385 -0.766 11.772 1.00 97.75 91 THR A CA 1
ATOM 710 C C . THR A 1 91 ? -21.349 0.099 12.582 1.00 97.75 91 THR A C 1
ATOM 712 O O . THR A 1 91 ? -22.558 0.088 12.340 1.00 97.75 91 THR A O 1
ATOM 715 N N . LEU A 1 92 ? -20.809 0.905 13.493 1.00 96.94 92 LEU A N 1
ATOM 716 C CA . LEU A 1 92 ? -21.532 1.902 14.278 1.00 96.94 92 LEU A CA 1
ATOM 717 C C . LEU A 1 92 ? -21.041 3.307 13.917 1.00 96.94 92 LEU A C 1
ATOM 719 O O . LEU A 1 92 ? -19.836 3.542 13.877 1.00 96.94 92 LEU A O 1
ATOM 723 N N . SER A 1 93 ? -21.955 4.244 13.661 1.00 96.38 93 SER A N 1
ATOM 724 C CA . SER A 1 93 ? -21.614 5.619 13.275 1.00 96.38 93 SER A CA 1
ATOM 725 C C . SER A 1 93 ? -22.204 6.647 14.243 1.00 96.38 93 SER A C 1
ATOM 727 O O . SER A 1 93 ? -23.413 6.822 14.294 1.00 96.38 93 SER A O 1
ATOM 729 N N . CYS A 1 94 ? -21.370 7.409 14.941 1.00 94.31 94 CYS A N 1
ATOM 730 C CA . CYS A 1 94 ? -21.776 8.364 15.976 1.00 94.31 94 CYS A CA 1
ATOM 731 C C . CYS A 1 94 ? -21.704 9.843 15.519 1.00 94.31 94 CYS A C 1
ATOM 733 O O . CYS A 1 94 ? -21.359 10.720 16.307 1.00 94.31 94 CYS A O 1
ATOM 735 N N . LYS A 1 95 ? -22.025 10.141 14.245 1.00 85.75 95 LYS A N 1
ATOM 736 C CA . LYS A 1 95 ? -21.847 11.474 13.605 1.00 85.75 95 LYS A CA 1
ATOM 737 C C . LYS A 1 95 ? -22.392 12.660 14.420 1.00 85.75 95 LYS A C 1
ATOM 739 O O . LYS A 1 95 ? -21.785 13.730 14.416 1.00 85.75 95 LYS A O 1
ATOM 744 N N . ASP A 1 96 ? -23.505 12.464 15.122 1.00 82.50 96 ASP A N 1
ATOM 745 C CA . ASP A 1 96 ? -24.215 13.538 15.825 1.00 82.50 96 ASP A CA 1
ATOM 746 C C . ASP A 1 96 ? -23.765 13.733 17.284 1.00 82.50 96 ASP A C 1
ATOM 748 O O . ASP A 1 96 ? -24.394 14.495 18.008 1.00 82.50 96 ASP A O 1
ATOM 752 N N . GLY A 1 97 ? -22.664 13.099 17.715 1.00 84.50 97 GLY A N 1
ATOM 753 C CA . GLY A 1 97 ? -22.176 13.166 19.102 1.00 84.50 97 GLY A CA 1
ATOM 754 C C . GLY A 1 97 ? -22.767 12.088 20.012 1.00 84.50 97 GLY A C 1
ATOM 755 O O . GLY A 1 97 ? -22.800 12.249 21.231 1.00 84.50 97 GLY A O 1
ATOM 756 N N . VAL A 1 98 ? -23.256 10.987 19.428 1.00 91.12 98 VAL A N 1
ATOM 757 C CA . VAL A 1 98 ? -23.735 9.836 20.201 1.00 91.12 98 VAL A CA 1
ATOM 758 C C . VAL A 1 98 ? -22.566 9.262 20.994 1.00 91.12 98 VAL A C 1
ATOM 760 O O . VAL A 1 98 ? -21.611 8.733 20.426 1.00 91.12 98 VAL A O 1
ATOM 763 N N . SER A 1 99 ? -22.660 9.338 22.317 1.00 92.19 99 SER A N 1
ATOM 764 C CA . SER A 1 99 ? -21.633 8.789 23.190 1.00 92.19 99 SER A CA 1
ATOM 765 C C . SER A 1 99 ? -21.762 7.270 23.299 1.00 92.19 99 SER A C 1
ATOM 767 O O . SER A 1 99 ? -22.844 6.757 23.596 1.00 92.19 99 SER A O 1
ATOM 769 N N . LEU A 1 100 ? -20.641 6.547 23.180 1.00 93.81 100 LEU A N 1
ATOM 770 C CA . LEU A 1 100 ? -20.569 5.110 23.497 1.00 93.81 100 LEU A CA 1
ATOM 771 C C . LEU A 1 100 ? -20.893 4.813 24.974 1.00 93.81 100 LEU A C 1
ATOM 773 O O . LEU A 1 100 ? -21.111 3.664 25.351 1.00 93.81 100 LEU A O 1
ATOM 777 N N . HIS A 1 101 ? -20.938 5.845 25.816 1.00 93.38 101 HIS A N 1
ATOM 778 C CA . HIS A 1 101 ? -21.314 5.747 27.220 1.00 93.38 101 HIS A CA 1
ATOM 779 C C . HIS A 1 101 ? -22.818 5.731 27.468 1.00 93.38 101 HIS A C 1
ATOM 781 O O . HIS A 1 101 ? -23.228 5.457 28.597 1.00 93.38 101 HIS A O 1
ATOM 787 N N . SER A 1 102 ? -23.635 6.059 26.466 1.00 94.25 102 SER A N 1
ATOM 788 C CA . SER A 1 102 ? -25.068 6.193 26.679 1.00 94.25 102 SER A CA 1
ATOM 789 C C . SER A 1 102 ? -25.692 4.847 27.060 1.00 94.25 102 SER A C 1
ATOM 791 O O . SER A 1 102 ? -25.600 3.862 26.329 1.00 94.25 102 SER A O 1
ATOM 793 N N . GLY A 1 103 ? -26.390 4.820 28.198 1.00 94.62 103 GLY A N 1
ATOM 794 C CA . GLY A 1 103 ? -27.247 3.694 28.583 1.00 94.62 103 GLY A CA 1
ATOM 795 C C . GLY A 1 103 ? -28.480 3.540 27.684 1.00 94.62 103 GLY A C 1
ATOM 796 O O . GLY A 1 103 ? -29.227 2.579 27.838 1.00 94.62 103 GLY A O 1
ATOM 797 N N . SER A 1 104 ? -28.696 4.474 26.750 1.00 96.88 104 SER A N 1
ATOM 798 C CA . SER A 1 104 ? -29.742 4.423 25.731 1.00 96.88 104 SER A CA 1
ATOM 799 C C . SER A 1 104 ? -29.290 3.713 24.445 1.00 96.88 104 SER A C 1
ATOM 801 O O . SER A 1 104 ? -30.065 3.646 23.494 1.00 96.88 104 SER A O 1
ATOM 803 N N . LEU A 1 105 ? -28.057 3.202 24.353 1.00 96.94 105 LEU A N 1
ATOM 804 C CA . LEU A 1 105 ? -27.602 2.511 23.143 1.00 96.94 105 LEU A CA 1
ATOM 805 C C . LEU A 1 105 ? -28.381 1.203 22.909 1.00 96.94 105 LEU A C 1
ATOM 807 O O . LEU A 1 105 ? -28.628 0.464 23.863 1.00 96.94 105 LEU A O 1
ATOM 811 N N . PRO A 1 106 ? -28.756 0.890 21.655 1.00 97.06 106 PRO A N 1
ATOM 812 C CA . PRO A 1 106 ? -29.408 -0.372 21.336 1.00 97.06 106 PRO A CA 1
ATOM 813 C C . PRO A 1 106 ? -28.421 -1.539 21.466 1.00 97.06 106 PRO A C 1
ATOM 815 O O . PRO A 1 106 ? -27.262 -1.413 21.073 1.00 97.06 106 PRO A O 1
ATOM 818 N N . SER A 1 107 ? -28.876 -2.691 21.955 1.00 97.56 107 SER A N 1
ATOM 819 C CA . SER A 1 107 ? -28.035 -3.879 22.158 1.00 97.56 107 SER A CA 1
ATOM 820 C C . SER A 1 107 ? -28.658 -5.130 21.550 1.00 97.56 107 SER A C 1
ATOM 822 O O . SER A 1 107 ? -29.880 -5.250 21.448 1.00 97.56 107 SER A O 1
ATOM 824 N N . PHE A 1 108 ? -27.823 -6.071 21.104 1.00 96.81 108 PHE A N 1
ATOM 825 C CA . PHE A 1 108 ? -28.303 -7.370 20.630 1.00 96.81 108 PHE A CA 1
ATOM 826 C C . PHE A 1 108 ? -28.976 -8.137 21.775 1.00 96.81 108 PHE A C 1
ATOM 828 O O . PHE A 1 108 ? -28.606 -7.987 22.936 1.00 96.81 108 PHE A O 1
ATOM 835 N N . SER A 1 109 ? -29.954 -8.988 21.466 1.00 95.31 109 SER A N 1
ATOM 836 C CA . SER A 1 109 ? -30.672 -9.779 22.479 1.00 95.31 109 SER A CA 1
ATOM 837 C C . SER A 1 109 ? -29.784 -10.804 23.202 1.00 95.31 109 SER A C 1
ATOM 839 O O . SER A 1 109 ? -30.090 -11.208 24.322 1.00 95.31 109 SER A O 1
ATOM 841 N N . GLY A 1 110 ? -28.656 -11.181 22.598 1.00 96.00 110 GLY A N 1
ATOM 842 C CA . GLY A 1 110 ? -27.609 -11.992 23.209 1.00 96.00 110 GLY A CA 1
ATOM 843 C C . GLY A 1 110 ? -26.232 -11.661 22.640 1.00 96.00 110 GLY A C 1
ATOM 844 O O . GLY A 1 110 ? -26.113 -10.921 21.660 1.00 96.00 110 GLY A O 1
ATOM 845 N N . MET A 1 111 ? -25.188 -12.211 23.267 1.00 97.56 111 MET A N 1
ATOM 846 C CA . MET A 1 111 ? -23.800 -11.972 22.866 1.00 97.56 111 MET A CA 1
ATOM 847 C C . MET A 1 111 ? -23.573 -12.404 21.412 1.00 97.56 111 MET A C 1
ATOM 849 O O . MET A 1 111 ? -23.640 -13.586 21.078 1.00 97.56 111 MET A O 1
ATOM 853 N N . THR A 1 112 ? -23.276 -11.432 20.558 1.00 96.94 112 THR A N 1
ATOM 854 C CA . THR A 1 112 ? -23.053 -11.605 19.127 1.00 96.94 112 THR A CA 1
ATOM 855 C C . THR A 1 112 ? -21.566 -11.470 18.842 1.00 96.94 112 THR A C 1
ATOM 857 O O . THR A 1 112 ? -20.988 -10.393 18.981 1.00 96.94 112 THR A O 1
ATOM 860 N N . SER A 1 113 ? -20.940 -12.577 18.448 1.00 97.44 113 SER A N 1
ATOM 861 C CA . SER A 1 113 ? -19.535 -12.577 18.053 1.00 97.44 113 SER A CA 1
ATOM 862 C C . SER A 1 113 ? -19.400 -12.197 16.584 1.00 97.44 113 SER A C 1
ATOM 864 O O . SER A 1 113 ? -20.046 -12.790 15.719 1.00 97.44 113 SER A O 1
ATOM 866 N N . VAL A 1 114 ? -18.575 -11.194 16.313 1.00 97.50 114 VAL A N 1
ATOM 867 C CA . VAL A 1 114 ? -18.345 -10.631 14.982 1.00 97.50 114 VAL A CA 1
ATOM 868 C C . VAL A 1 114 ? -16.852 -10.576 14.702 1.00 97.50 114 VAL A C 1
ATOM 870 O O . VAL A 1 114 ? -16.033 -10.372 15.601 1.00 97.50 114 VAL A O 1
ATOM 873 N N . SER A 1 115 ? -16.480 -10.771 13.441 1.00 98.06 115 SER A N 1
ATOM 874 C CA . SER A 1 115 ? -15.077 -10.704 13.040 1.00 98.06 115 SER A CA 1
ATOM 875 C C . SER A 1 115 ? -14.567 -9.276 13.027 1.00 98.06 115 SER A C 1
ATOM 877 O O . SER A 1 115 ? -13.424 -9.042 13.407 1.00 98.06 115 SER A O 1
ATOM 879 N N . VAL A 1 116 ? -15.405 -8.340 12.578 1.00 98.44 116 VAL A N 1
ATOM 880 C CA . VAL A 1 116 ? -15.009 -6.956 12.321 1.00 98.44 116 VAL A CA 1
ATOM 881 C C . VAL A 1 116 ? -15.967 -6.011 13.031 1.00 98.44 116 VAL A C 1
ATOM 883 O O . VAL A 1 116 ? -17.186 -6.109 12.874 1.00 98.44 116 VAL A O 1
ATOM 886 N N . VAL A 1 117 ? -15.413 -5.063 13.779 1.00 98.50 117 VAL A N 1
ATOM 887 C CA . VAL A 1 117 ? -16.160 -3.926 14.316 1.00 98.50 117 VAL A CA 1
ATOM 888 C C . VAL A 1 117 ? -15.562 -2.636 13.780 1.00 98.50 117 VAL A C 1
ATOM 890 O O . VAL A 1 117 ? -14.373 -2.382 13.958 1.00 98.50 117 VAL A O 1
ATOM 893 N N . ARG A 1 118 ? -16.395 -1.792 13.168 1.00 98.50 118 ARG A N 1
ATOM 894 C CA . ARG A 1 118 ? -16.020 -0.443 12.732 1.00 98.50 118 ARG A CA 1
ATOM 895 C C . ARG A 1 118 ? -16.759 0.599 13.559 1.00 98.50 118 ARG A C 1
ATOM 897 O O . ARG A 1 118 ? -17.986 0.660 13.529 1.00 98.50 118 ARG A O 1
ATOM 904 N N . LEU A 1 119 ? -16.027 1.448 14.267 1.00 97.31 119 LEU A N 1
ATOM 905 C CA . LEU A 1 119 ? -16.574 2.577 15.013 1.00 97.31 119 LEU A CA 1
ATOM 906 C C . LEU A 1 119 ? -16.209 3.862 14.279 1.00 97.31 119 LEU A C 1
ATOM 908 O O . LEU A 1 119 ? -15.037 4.223 14.188 1.00 97.31 119 LEU A O 1
ATOM 912 N N . LYS A 1 120 ? -17.213 4.549 13.737 1.00 96.00 120 LYS A N 1
ATOM 913 C CA . LYS A 1 120 ? -17.041 5.803 13.005 1.00 96.00 120 LYS A CA 1
ATOM 914 C C . LYS A 1 120 ? -17.559 6.961 13.834 1.00 96.00 120 LYS A C 1
ATOM 916 O O . LYS A 1 120 ? -18.711 6.956 14.255 1.00 96.00 120 LYS A O 1
ATOM 921 N N . TYR A 1 121 ? -16.735 7.982 14.002 1.00 93.38 121 TYR A N 1
ATOM 922 C CA . TYR A 1 121 ? -17.101 9.267 14.594 1.00 93.38 121 TYR A CA 1
ATOM 923 C C . TYR A 1 121 ? -17.560 9.182 16.049 1.00 93.38 121 TYR A C 1
ATOM 925 O O . TYR A 1 121 ? -18.222 10.090 16.534 1.00 93.38 121 TYR A O 1
ATOM 933 N N . CYS A 1 122 ? -17.238 8.082 16.726 1.00 93.88 122 CYS A N 1
ATOM 934 C CA . CYS A 1 122 ? -17.605 7.853 18.114 1.00 93.88 122 CYS A CA 1
ATOM 935 C C . CYS A 1 122 ? -16.581 8.480 19.053 1.00 93.88 122 CYS A C 1
ATOM 937 O O . CYS A 1 122 ? -15.378 8.467 18.777 1.00 93.88 122 CYS A O 1
ATOM 939 N N . ASP A 1 123 ? -17.076 9.020 20.165 1.00 91.75 123 ASP A N 1
ATOM 940 C CA . ASP A 1 123 ? -16.225 9.528 21.234 1.00 91.75 123 ASP A CA 1
ATOM 941 C C . ASP A 1 123 ? -15.354 8.408 21.810 1.00 91.75 123 ASP A C 1
ATOM 943 O O . ASP A 1 123 ? -15.722 7.228 21.796 1.00 91.75 123 ASP A O 1
ATOM 947 N N . LEU A 1 124 ? -14.196 8.789 22.354 1.00 92.81 124 LEU A N 1
ATOM 948 C CA . LEU A 1 124 ? -13.354 7.839 23.064 1.00 92.81 124 LEU A CA 1
ATOM 949 C C . LEU A 1 124 ? -14.061 7.330 24.323 1.00 92.81 124 LEU A C 1
ATOM 951 O O . LEU A 1 124 ? -14.527 8.150 25.118 1.00 92.81 124 LEU A O 1
ATOM 955 N N . PRO A 1 125 ? -14.055 6.010 24.571 1.00 94.81 125 PRO A N 1
ATOM 956 C CA . PRO A 1 125 ? -14.515 5.499 25.841 1.00 94.81 125 PRO A CA 1
ATOM 957 C C . PRO A 1 125 ? -13.594 5.950 26.984 1.00 94.81 125 PRO A C 1
ATOM 959 O O . PRO A 1 125 ? -12.367 5.926 26.864 1.00 94.81 125 PRO A O 1
ATOM 962 N N . SER A 1 126 ? -14.180 6.344 28.113 1.00 93.94 126 SER A N 1
ATOM 963 C CA . SER A 1 126 ? -13.476 6.572 29.383 1.00 93.94 126 SER A CA 1
ATOM 964 C C . SER A 1 126 ? -12.901 5.289 30.006 1.00 93.94 126 SER A C 1
ATOM 966 O O . SER A 1 126 ? -12.005 5.367 30.839 1.00 93.94 126 SER A O 1
ATOM 968 N N . ASP A 1 127 ? -13.435 4.127 29.633 1.00 95.56 127 ASP A N 1
ATOM 969 C CA . ASP A 1 127 ? -12.981 2.772 29.972 1.00 95.56 127 ASP A CA 1
ATOM 970 C C . ASP A 1 127 ? -12.416 2.081 28.715 1.00 95.56 127 ASP A C 1
ATOM 972 O O . ASP A 1 127 ? -11.619 2.701 28.014 1.00 95.56 127 ASP A O 1
ATOM 976 N N . SER A 1 128 ? -12.795 0.829 28.412 1.00 97.69 128 SER A N 1
ATOM 977 C CA . SER A 1 128 ? -12.306 0.087 27.245 1.00 97.69 128 SER A CA 1
ATOM 978 C C . SER A 1 128 ? -13.351 -0.110 26.146 1.00 97.69 128 SER A C 1
ATOM 980 O O . SER A 1 128 ? -14.551 -0.239 26.401 1.00 97.69 128 SER A O 1
ATOM 982 N N . TYR A 1 129 ? -12.897 -0.207 24.893 1.00 98.00 129 TYR A N 1
ATOM 983 C CA . TYR A 1 129 ? -13.758 -0.585 23.770 1.00 98.00 129 TYR A CA 1
ATOM 984 C C . TYR A 1 129 ? -14.395 -1.960 23.988 1.00 98.00 129 TYR A C 1
ATOM 986 O O . TYR A 1 129 ? -15.558 -2.139 23.644 1.00 98.00 129 TYR A O 1
ATOM 994 N N . ALA A 1 130 ? -13.685 -2.913 24.604 1.00 98.06 130 ALA A N 1
ATOM 995 C CA . ALA A 1 130 ? -14.248 -4.223 24.928 1.00 98.06 130 ALA A CA 1
ATOM 996 C C . ALA A 1 130 ? -15.464 -4.100 25.863 1.00 98.06 130 ALA A C 1
ATOM 998 O O . ALA A 1 130 ? -16.503 -4.703 25.599 1.00 98.06 130 ALA A O 1
ATOM 999 N N . ALA A 1 131 ? -15.369 -3.268 26.907 1.00 97.75 131 ALA A N 1
ATOM 1000 C CA . ALA A 1 131 ? -16.478 -3.013 27.822 1.00 97.75 131 ALA A CA 1
ATOM 1001 C C . ALA A 1 131 ? -17.670 -2.356 27.105 1.00 97.75 131 ALA A C 1
ATOM 1003 O O . ALA A 1 131 ? -18.815 -2.755 27.314 1.00 97.75 131 ALA A O 1
ATOM 1004 N N . ARG A 1 132 ? -17.418 -1.396 26.205 1.00 97.25 132 ARG A N 1
ATOM 1005 C CA . ARG A 1 132 ? -18.486 -0.738 25.432 1.00 97.25 132 ARG A CA 1
ATOM 1006 C C . ARG A 1 132 ? -19.158 -1.647 24.423 1.00 97.25 132 ARG A C 1
ATOM 1008 O O . ARG A 1 132 ? -20.379 -1.614 24.312 1.00 97.25 132 ARG A O 1
ATOM 1015 N N . LEU A 1 133 ? -18.399 -2.492 23.739 1.00 97.75 133 LEU A N 1
ATOM 1016 C CA . LEU A 1 133 ? -18.972 -3.490 22.842 1.00 97.75 133 LEU A CA 1
ATOM 1017 C C . LEU A 1 133 ? -19.781 -4.534 23.619 1.00 97.75 133 LEU A C 1
ATOM 1019 O O . LEU A 1 133 ? -20.869 -4.898 23.177 1.00 97.75 133 LEU A O 1
ATOM 1023 N N . ALA A 1 134 ? -19.339 -4.923 24.818 1.00 97.50 134 ALA A N 1
ATOM 1024 C CA . ALA A 1 134 ? -20.095 -5.830 25.678 1.00 97.50 134 ALA A CA 1
ATOM 1025 C C . ALA A 1 134 ? -21.463 -5.258 26.095 1.00 97.50 134 ALA A C 1
ATOM 1027 O O . ALA A 1 134 ? -22.427 -6.014 26.151 1.00 97.50 134 ALA A O 1
ATOM 1028 N N . LEU A 1 135 ? -21.594 -3.940 26.307 1.00 96.19 135 LEU A N 1
ATOM 1029 C CA . LEU A 1 135 ? -22.899 -3.301 26.566 1.00 96.19 135 LEU A CA 1
ATOM 1030 C C . LEU A 1 135 ? -23.856 -3.392 25.369 1.00 96.19 135 LEU A C 1
ATOM 1032 O O . LEU A 1 135 ? -25.070 -3.450 25.549 1.00 96.19 135 LEU A O 1
ATOM 1036 N N . LEU A 1 136 ? -23.313 -3.443 24.152 1.00 96.94 136 LEU A N 1
ATOM 1037 C CA . LEU A 1 136 ? -24.085 -3.695 22.935 1.00 96.94 136 LEU A CA 1
ATOM 1038 C C . LEU A 1 136 ? -24.363 -5.191 22.728 1.00 96.94 136 LEU A C 1
ATOM 1040 O O . LEU A 1 136 ? -25.007 -5.541 21.744 1.00 96.94 136 LEU A O 1
ATOM 1044 N N . ASN A 1 137 ? -23.896 -6.070 23.623 1.00 97.94 13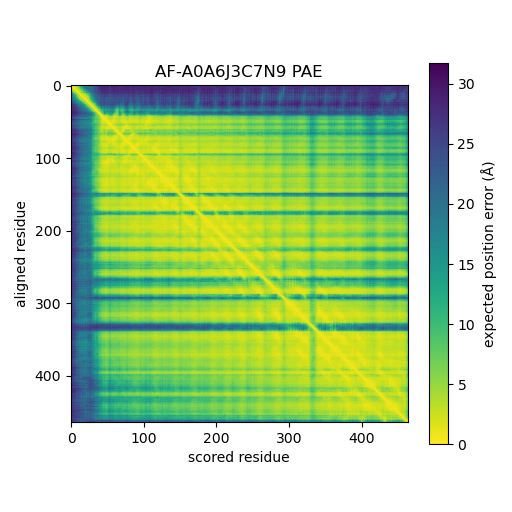7 ASN A N 1
ATOM 1045 C CA . ASN A 1 137 ? -23.834 -7.518 23.431 1.00 97.94 137 ASN A CA 1
ATOM 1046 C C . ASN A 1 137 ? -23.064 -7.908 22.156 1.00 97.94 137 ASN A C 1
ATOM 1048 O O . ASN A 1 137 ? -23.475 -8.796 21.412 1.00 97.94 137 ASN A O 1
ATOM 1052 N N . VAL A 1 138 ? -21.936 -7.241 21.901 1.00 97.88 138 VAL A N 1
ATOM 1053 C CA . VAL A 1 138 ? -21.029 -7.511 20.779 1.00 97.88 138 VAL A CA 1
ATOM 1054 C C . VAL A 1 138 ? -19.659 -7.925 21.308 1.00 97.88 138 VAL A C 1
ATOM 1056 O O . VAL A 1 138 ? -19.098 -7.269 22.184 1.00 97.88 138 VAL A O 1
ATOM 1059 N N . SER A 1 139 ? -19.077 -8.975 20.731 1.00 97.94 139 SER A N 1
ATOM 1060 C CA . SER A 1 139 ? -17.668 -9.327 20.926 1.00 97.94 139 SER A CA 1
ATOM 1061 C C . SER A 1 139 ? -16.934 -9.354 19.589 1.00 97.94 139 SER A C 1
ATOM 1063 O O . SER A 1 139 ? -17.406 -9.946 18.620 1.00 97.94 139 SER A O 1
ATOM 1065 N N . VAL A 1 140 ? -15.777 -8.695 19.528 1.00 97.94 140 VAL A N 1
ATOM 1066 C CA . VAL A 1 140 ? -14.927 -8.644 18.331 1.00 97.94 140 VAL A CA 1
ATOM 1067 C C . VAL A 1 140 ? -13.814 -9.680 18.434 1.00 97.94 140 VAL A C 1
ATOM 1069 O O . VAL A 1 140 ? -13.174 -9.784 19.480 1.00 97.94 140 VAL A O 1
ATOM 1072 N N . THR A 1 141 ? -13.584 -10.454 17.372 1.00 97.06 141 THR A N 1
ATOM 1073 C CA . THR A 1 141 ? -12.604 -11.557 17.399 1.00 97.06 141 THR A CA 1
ATOM 1074 C C . THR A 1 141 ? -11.366 -11.338 16.541 1.00 97.06 141 THR A C 1
ATOM 1076 O O . THR A 1 141 ? -10.372 -12.023 16.768 1.00 97.06 141 THR A O 1
ATOM 1079 N N . ARG A 1 142 ? -11.394 -10.430 15.554 1.00 97.69 142 ARG A N 1
ATOM 1080 C CA . ARG A 1 142 ? -10.261 -10.240 14.629 1.00 97.69 142 ARG A CA 1
ATOM 1081 C C . ARG A 1 142 ? -9.870 -8.786 14.433 1.00 97.69 142 ARG A C 1
ATOM 1083 O O . ARG A 1 142 ? -8.733 -8.429 14.739 1.00 97.69 142 ARG A O 1
ATOM 1090 N N . ASP A 1 143 ? -10.812 -7.964 13.982 1.00 98.44 143 ASP A N 1
ATOM 1091 C CA . ASP A 1 143 ? -10.517 -6.656 13.405 1.00 98.44 143 ASP A CA 1
ATOM 1092 C C . ASP A 1 143 ? -11.311 -5.559 14.126 1.00 98.44 143 ASP A C 1
ATOM 1094 O O . ASP A 1 143 ? -12.544 -5.586 14.178 1.00 98.44 143 ASP A O 1
ATOM 1098 N N . LEU A 1 144 ? -10.603 -4.557 14.646 1.00 98.50 144 LEU A N 1
ATOM 1099 C CA . LEU A 1 144 ? -11.207 -3.324 15.149 1.00 98.50 144 LEU A CA 1
ATOM 1100 C C . LEU A 1 144 ? -10.760 -2.152 14.278 1.00 98.50 144 LEU A C 1
ATOM 1102 O O . LEU A 1 144 ? -9.564 -1.917 14.113 1.00 98.50 144 LEU A O 1
ATOM 1106 N N . GLU A 1 145 ? -11.710 -1.386 13.755 1.00 98.50 145 GLU A N 1
ATOM 1107 C CA . GLU A 1 145 ? -11.433 -0.165 13.002 1.00 98.50 145 GLU A CA 1
ATOM 1108 C C . GLU A 1 145 ? -12.044 1.044 13.712 1.00 98.50 145 GLU A C 1
ATOM 1110 O O . GLU A 1 145 ? -13.240 1.077 14.005 1.00 98.50 145 GLU A O 1
ATOM 1115 N N . LEU A 1 146 ? -11.217 2.050 13.979 1.00 97.19 146 LEU A N 1
ATOM 1116 C CA . LEU A 1 146 ? -11.588 3.285 14.658 1.00 97.19 146 LEU A CA 1
ATOM 1117 C C . LEU A 1 146 ? -11.381 4.455 13.697 1.00 97.19 146 LEU A C 1
ATOM 1119 O O . LEU A 1 146 ? -10.249 4.737 13.309 1.00 97.19 146 LEU A O 1
ATOM 1123 N N . ILE A 1 147 ? -12.463 5.132 13.317 1.00 95.50 147 ILE A N 1
ATOM 1124 C CA . ILE A 1 147 ? -12.434 6.275 12.397 1.00 95.50 147 ILE A CA 1
ATOM 1125 C C . ILE A 1 147 ? -12.934 7.509 13.140 1.00 95.50 147 ILE A C 1
ATOM 1127 O O . ILE A 1 147 ? -14.075 7.545 13.594 1.00 95.50 147 ILE A O 1
ATOM 1131 N N . PHE A 1 148 ? -12.097 8.530 13.264 1.00 92.56 148 PHE A N 1
ATOM 1132 C CA . PHE A 1 148 ? -12.364 9.738 14.047 1.00 92.56 148 PHE A CA 1
ATOM 1133 C C . PHE A 1 148 ? -12.535 10.979 13.157 1.00 92.56 148 PHE A C 1
ATOM 1135 O O . PHE A 1 148 ? -11.919 11.074 12.095 1.00 92.56 148 PHE A O 1
ATOM 1142 N N . TYR A 1 149 ? -13.332 11.958 13.619 1.00 88.12 149 TYR A N 1
ATOM 1143 C CA . TYR A 1 149 ? -13.646 13.193 12.878 1.00 88.12 149 TYR A CA 1
ATOM 1144 C C . TYR A 1 149 ? -13.571 14.476 13.733 1.00 88.12 149 TYR A C 1
ATOM 1146 O O . TYR A 1 149 ? -13.940 14.484 14.907 1.00 88.12 149 TYR A O 1
ATOM 1154 N N . TYR A 1 150 ? -13.098 15.545 13.075 1.00 70.44 150 TYR A N 1
ATOM 1155 C CA . TYR A 1 150 ? -12.852 16.980 13.361 1.00 70.44 150 TYR A CA 1
ATOM 1156 C C . TYR A 1 150 ? -13.076 17.663 14.724 1.00 70.44 150 TYR A C 1
ATOM 1158 O O . TYR A 1 150 ? -12.637 18.805 14.854 1.00 70.44 150 TYR A O 1
ATOM 1166 N N . LYS A 1 151 ? -13.730 17.103 15.741 1.00 68.69 151 LYS A N 1
ATOM 1167 C CA . LYS A 1 151 ? -14.166 17.949 16.873 1.00 68.69 151 LYS A CA 1
ATOM 1168 C C . LYS A 1 151 ? -13.185 18.047 18.035 1.00 68.69 151 LYS A C 1
ATOM 1170 O O . LYS A 1 151 ? -13.210 19.049 18.744 1.00 68.69 151 LYS A O 1
ATOM 1175 N N . GLN A 1 152 ? -12.331 17.054 18.250 1.00 69.06 152 GLN A N 1
ATOM 1176 C CA . GLN A 1 152 ? -11.428 17.035 19.401 1.00 69.06 152 GLN A CA 1
ATOM 1177 C C . GLN A 1 152 ? -10.071 16.455 19.001 1.00 69.06 152 GLN A C 1
ATOM 1179 O O . GLN A 1 152 ? -9.965 15.770 17.988 1.00 69.06 152 GLN A O 1
ATOM 1184 N N . LYS A 1 153 ? -9.037 16.720 19.807 1.00 77.31 153 LYS A N 1
ATOM 1185 C CA . LYS A 1 153 ? -7.742 16.025 19.740 1.00 77.31 153 LYS A CA 1
ATOM 1186 C C . LYS A 1 153 ? -7.727 14.916 20.793 1.00 77.31 153 LYS A C 1
ATOM 1188 O O . LYS A 1 153 ? -7.161 15.136 21.867 1.00 77.31 153 LYS A O 1
ATOM 1193 N N . PRO A 1 154 ? -8.394 13.772 20.561 1.00 83.94 154 PRO A N 1
ATOM 1194 C CA . PRO A 1 154 ? -8.416 12.735 21.563 1.00 83.94 154 PRO A CA 1
ATOM 1195 C C . PRO A 1 154 ? -7.004 12.207 21.819 1.00 83.94 154 PRO A C 1
ATOM 1197 O O . PRO A 1 154 ? -6.204 12.022 20.897 1.00 83.94 154 PRO A O 1
ATOM 1200 N N . THR A 1 155 ? -6.726 11.951 23.092 1.00 93.25 155 THR A N 1
ATOM 1201 C CA . THR A 1 155 ? -5.582 11.146 23.504 1.00 93.25 155 THR A CA 1
ATOM 1202 C C . THR A 1 155 ? -6.086 9.737 23.754 1.00 93.25 155 THR A C 1
ATOM 1204 O O . THR A 1 155 ? -6.837 9.514 24.701 1.00 93.25 155 THR A O 1
ATOM 1207 N N . ILE A 1 156 ? -5.686 8.786 22.913 1.00 95.25 156 ILE A N 1
ATOM 1208 C CA . ILE A 1 156 ? -5.997 7.373 23.130 1.00 95.25 156 ILE A CA 1
ATOM 1209 C C . ILE A 1 156 ? -4.930 6.791 24.046 1.00 95.25 156 ILE A C 1
ATOM 1211 O O . ILE A 1 156 ? -3.740 6.846 23.734 1.00 95.25 156 ILE A O 1
ATOM 1215 N N . SER A 1 157 ? -5.346 6.234 25.174 1.00 96.88 157 SER A N 1
ATOM 1216 C CA . SER A 1 157 ? -4.460 5.591 26.137 1.00 96.88 157 SER A CA 1
ATOM 1217 C C . SER A 1 157 ? -4.628 4.073 26.120 1.00 96.88 157 SER A C 1
ATOM 1219 O O . SER A 1 157 ? -5.433 3.520 25.374 1.00 96.88 157 SER A O 1
ATOM 1221 N N . LYS A 1 158 ? -3.847 3.380 26.948 1.00 97.06 158 LYS A N 1
ATOM 1222 C CA . LYS A 1 158 ? -3.918 1.921 27.046 1.00 97.06 158 LYS A CA 1
ATOM 1223 C C . LYS A 1 158 ? -5.253 1.410 27.598 1.00 97.06 158 LYS A C 1
ATOM 1225 O O . LYS A 1 158 ? -5.703 0.363 27.152 1.00 97.06 158 LYS A O 1
ATOM 1230 N N . ILE A 1 159 ? -5.918 2.154 28.492 1.00 97.75 159 ILE A N 1
ATOM 1231 C CA . ILE A 1 159 ? -7.171 1.691 29.120 1.00 97.75 159 ILE A CA 1
ATOM 1232 C C . ILE A 1 159 ? -8.257 1.415 28.072 1.00 97.75 159 ILE A C 1
ATOM 1234 O O . ILE A 1 159 ? -8.997 0.442 28.184 1.00 97.75 159 ILE A O 1
ATOM 1238 N N . GLN A 1 160 ? -8.265 2.196 26.982 1.00 97.69 160 GLN A N 1
ATOM 1239 C CA . GLN A 1 160 ? -9.209 2.027 25.881 1.00 97.69 160 GLN A CA 1
ATOM 1240 C C . GLN A 1 160 ? -9.106 0.658 25.197 1.00 97.69 160 GLN A C 1
ATOM 1242 O O . GLN A 1 160 ? -10.089 0.197 24.620 1.00 97.69 160 GLN A O 1
ATOM 1247 N N . PHE A 1 161 ? -7.962 -0.021 25.280 1.00 98.06 161 PHE A N 1
ATOM 1248 C CA . PHE A 1 161 ? -7.725 -1.292 24.598 1.00 98.06 161 PHE A CA 1
ATOM 1249 C C . PHE A 1 161 ? -7.733 -2.516 25.524 1.00 98.06 161 PHE A C 1
ATOM 1251 O O . PHE A 1 161 ? -7.526 -3.637 25.058 1.00 98.06 161 PHE A O 1
ATOM 1258 N N . GLU A 1 162 ? -7.989 -2.341 26.822 1.00 98.00 162 GLU A N 1
ATOM 1259 C CA . GLU A 1 162 ? -8.038 -3.456 27.771 1.00 98.00 162 GLU A CA 1
ATOM 1260 C C . GLU A 1 162 ? -9.176 -4.440 27.454 1.00 98.00 162 GLU A C 1
ATOM 1262 O O . GLU A 1 162 ? -10.314 -4.053 27.177 1.00 98.00 162 GLU A O 1
ATOM 1267 N N . GLY A 1 163 ? -8.859 -5.737 27.511 1.00 97.44 163 GLY A N 1
ATOM 1268 C CA . GLY A 1 163 ? -9.811 -6.824 27.259 1.00 97.44 163 GLY A CA 1
ATOM 1269 C C . GLY A 1 163 ? -10.048 -7.152 25.781 1.00 97.44 163 GLY A C 1
ATOM 1270 O O . GLY A 1 163 ? -10.851 -8.034 25.487 1.00 97.44 163 GLY A O 1
ATOM 1271 N N . LEU A 1 164 ? -9.364 -6.482 24.847 1.00 98.06 164 LEU A N 1
ATOM 1272 C CA . LEU A 1 164 ? -9.441 -6.812 23.424 1.00 98.06 164 LEU A CA 1
ATOM 1273 C C . LEU A 1 164 ? -8.466 -7.935 23.051 1.00 98.06 164 LEU A C 1
ATOM 1275 O O . LEU A 1 164 ? -7.272 -7.858 23.330 1.00 98.06 164 LEU A O 1
ATOM 1279 N N . ALA A 1 165 ? -8.975 -8.937 22.337 1.00 97.38 165 ALA A N 1
ATOM 1280 C CA . ALA A 1 165 ? -8.199 -10.030 21.754 1.00 97.38 165 ALA A CA 1
ATOM 1281 C C . ALA A 1 165 ? -8.322 -9.997 20.222 1.00 97.38 165 ALA A C 1
ATOM 1283 O O . ALA A 1 165 ? -8.936 -10.870 19.617 1.00 97.38 165 ALA A O 1
ATOM 1284 N N . ILE A 1 166 ? -7.784 -8.939 19.613 1.00 98.25 166 ILE A N 1
ATOM 1285 C CA . ILE A 1 166 ? -7.820 -8.688 18.164 1.00 98.25 166 ILE A CA 1
ATOM 1286 C C . ILE A 1 166 ? -6.439 -8.905 17.539 1.00 98.25 166 ILE A C 1
ATOM 1288 O O . ILE A 1 166 ? -5.417 -8.676 18.190 1.00 98.25 166 ILE A O 1
ATOM 1292 N N . ASP A 1 167 ? -6.405 -9.309 16.269 1.00 98.12 167 ASP A N 1
ATOM 1293 C CA . ASP A 1 167 ? -5.161 -9.484 15.512 1.00 98.12 167 ASP A CA 1
ATOM 1294 C C . ASP A 1 167 ? -4.866 -8.320 14.549 1.00 98.12 167 ASP A C 1
ATOM 1296 O O . ASP A 1 167 ? -3.696 -8.129 14.182 1.00 98.12 167 ASP A O 1
ATOM 1300 N N . TYR A 1 168 ? -5.885 -7.514 14.217 1.00 98.62 168 TYR A N 1
ATOM 1301 C CA . TYR A 1 168 ? -5.798 -6.314 13.386 1.00 98.62 168 TYR A CA 1
ATOM 1302 C C . TYR A 1 168 ? -6.477 -5.106 14.033 1.00 98.62 168 TYR A C 1
ATOM 1304 O O . TYR A 1 168 ? -7.591 -5.183 14.555 1.00 98.62 168 TYR A O 1
ATOM 1312 N N . LEU A 1 169 ? -5.799 -3.964 13.945 1.00 98.62 169 LEU A N 1
ATOM 1313 C CA . LEU A 1 169 ? -6.299 -2.677 14.399 1.00 98.62 169 LEU A CA 1
ATOM 1314 C C . LEU A 1 169 ? -6.046 -1.625 13.323 1.00 98.62 169 LEU A C 1
ATOM 1316 O O . LEU A 1 169 ? -4.902 -1.429 12.903 1.00 98.62 169 LEU A O 1
ATOM 1320 N N . ARG A 1 170 ? -7.108 -0.918 12.937 1.00 98.38 170 ARG A N 1
ATOM 1321 C CA . ARG A 1 170 ? -7.041 0.286 12.108 1.00 98.38 170 ARG A CA 1
ATOM 1322 C C . ARG A 1 170 ? -7.425 1.508 12.930 1.00 98.38 170 ARG A C 1
ATOM 1324 O O . ARG A 1 170 ? -8.476 1.511 13.565 1.00 98.38 170 ARG A O 1
ATOM 1331 N N . ILE A 1 171 ? -6.605 2.552 12.891 1.00 97.12 171 ILE A N 1
ATOM 1332 C CA . ILE A 1 171 ? -6.922 3.859 13.475 1.00 97.12 171 ILE A CA 1
ATOM 1333 C C . ILE A 1 171 ? -6.762 4.923 12.401 1.00 97.12 171 ILE A C 1
ATOM 1335 O O . ILE A 1 171 ? -5.666 5.152 11.899 1.00 97.12 171 ILE A O 1
ATOM 1339 N N . GLU A 1 172 ? -7.842 5.611 12.081 1.00 95.00 172 GLU A N 1
ATOM 1340 C CA . GLU A 1 172 ? -7.863 6.642 11.057 1.00 95.00 172 GLU A CA 1
ATOM 1341 C C . GLU A 1 172 ? -8.412 7.942 11.627 1.00 95.00 172 GLU A C 1
ATOM 1343 O O . GLU A 1 172 ? -9.484 7.982 12.233 1.00 95.00 172 GLU A O 1
ATOM 1348 N N . TYR A 1 173 ? -7.660 9.018 11.430 1.00 92.94 173 TYR A N 1
ATOM 1349 C CA . TYR A 1 173 ? -8.116 10.371 11.693 1.00 92.94 173 TYR A CA 1
ATOM 1350 C C . TYR A 1 173 ? -8.308 11.070 10.345 1.00 92.94 173 TYR A C 1
ATOM 1352 O O . TYR A 1 173 ? -7.344 11.274 9.617 1.00 92.94 173 TYR A O 1
ATOM 1360 N N . GLU A 1 174 ? -9.549 11.412 9.988 1.00 87.38 174 GLU A N 1
ATOM 1361 C CA . GLU A 1 174 ? -9.932 11.809 8.614 1.00 87.38 174 GLU A CA 1
ATOM 1362 C C . GLU A 1 174 ? -9.298 13.140 8.139 1.00 87.38 174 GLU A C 1
ATOM 1364 O O . GLU A 1 174 ? -9.437 13.541 6.989 1.00 87.38 174 GLU A O 1
ATOM 1369 N N . THR A 1 175 ? -8.573 13.851 9.008 1.00 80.19 175 THR A N 1
ATOM 1370 C CA . THR A 1 175 ? -8.063 15.201 8.733 1.00 80.19 175 THR A CA 1
ATOM 1371 C C . THR A 1 175 ? -6.539 15.220 8.688 1.00 80.19 175 THR A C 1
ATOM 1373 O O . THR A 1 175 ? -5.886 14.753 9.620 1.00 80.19 175 THR A O 1
ATOM 1376 N N . SER A 1 176 ? -5.968 15.885 7.684 1.00 68.94 176 SER A N 1
ATOM 1377 C CA . SER A 1 176 ? -4.516 16.069 7.543 1.00 68.94 176 SER A CA 1
ATOM 1378 C C . SER A 1 176 ? -3.929 17.197 8.406 1.00 68.94 176 SER A C 1
ATOM 1380 O O . SER A 1 176 ? -2.711 17.330 8.504 1.00 68.94 176 SER A O 1
ATOM 1382 N N . VAL A 1 177 ? -4.770 18.036 9.024 1.00 74.81 177 VAL A N 1
ATOM 1383 C CA . VAL A 1 177 ? -4.323 19.281 9.682 1.00 74.81 177 VAL A CA 1
ATOM 1384 C C . VAL A 1 177 ? -3.893 19.050 11.133 1.00 74.81 177 VAL A C 1
ATOM 1386 O O . VAL A 1 177 ? -3.086 19.806 11.676 1.00 74.81 177 VAL A O 1
ATOM 1389 N N . GLN A 1 178 ? -4.431 18.024 11.792 1.00 72.88 178 GLN A N 1
ATOM 1390 C CA . GLN A 1 178 ? -4.142 17.728 13.193 1.00 72.88 178 GLN A CA 1
ATOM 1391 C C . GLN A 1 178 ? -3.946 16.231 13.385 1.00 72.88 178 GLN A C 1
ATOM 1393 O O . GLN A 1 178 ? -4.685 15.438 12.821 1.00 72.88 178 GLN A O 1
ATOM 1398 N N . ASN A 1 179 ? -2.979 15.864 14.223 1.00 79.00 179 ASN A N 1
ATOM 1399 C CA . ASN A 1 179 ? -2.717 14.466 14.532 1.00 79.00 179 ASN A CA 1
ATOM 1400 C C . ASN A 1 179 ? -3.472 14.044 15.792 1.00 79.00 179 ASN A C 1
ATOM 1402 O O . ASN A 1 179 ? -3.345 14.688 16.839 1.00 79.00 179 ASN A O 1
ATOM 1406 N N . LEU A 1 180 ? -4.176 12.919 15.702 1.00 90.38 180 LEU A N 1
ATOM 1407 C CA . LEU A 1 180 ? -4.632 12.143 16.854 1.00 90.38 180 LEU A CA 1
ATOM 1408 C C . LEU A 1 180 ? -3.426 11.737 17.713 1.00 90.38 180 LEU A C 1
ATOM 1410 O O . LEU A 1 180 ? -2.386 11.374 17.164 1.00 90.38 180 LEU A O 1
ATOM 1414 N N . TYR A 1 181 ? -3.527 11.772 19.040 1.00 94.50 181 TYR A N 1
ATOM 1415 C CA . TYR A 1 181 ? -2.400 11.429 19.910 1.00 94.50 181 TYR A CA 1
ATOM 1416 C C . TYR A 1 181 ? -2.597 10.046 20.539 1.00 94.50 181 TYR A C 1
ATOM 1418 O O . TYR A 1 181 ? -3.573 9.827 21.251 1.00 94.50 181 TYR A O 1
ATOM 1426 N N . LEU A 1 182 ? -1.668 9.110 20.315 1.00 95.88 182 LEU A N 1
ATOM 1427 C CA . LEU A 1 182 ? -1.631 7.861 21.087 1.00 95.88 182 LEU A CA 1
ATOM 1428 C C . LEU A 1 182 ? -0.654 8.032 22.250 1.00 95.88 182 LEU A C 1
ATOM 1430 O O . LEU A 1 182 ? 0.493 8.437 22.042 1.00 95.88 182 LEU A O 1
ATOM 1434 N N . ALA A 1 183 ? -1.105 7.746 23.467 1.00 96.19 183 ALA A N 1
ATOM 1435 C CA . ALA A 1 183 ? -0.289 7.813 24.671 1.00 96.19 183 ALA A CA 1
ATOM 1436 C C . ALA A 1 183 ? 0.737 6.675 24.715 1.00 96.19 183 ALA A C 1
ATOM 1438 O O . ALA A 1 183 ? 0.577 5.631 24.083 1.00 96.19 183 ALA A O 1
ATOM 1439 N N . ASP A 1 184 ? 1.800 6.866 25.486 1.00 94.56 184 ASP A N 1
ATOM 1440 C CA . ASP A 1 184 ? 2.845 5.858 25.631 1.00 94.56 184 ASP A CA 1
ATOM 1441 C C . ASP A 1 184 ? 2.265 4.567 26.251 1.00 94.56 184 ASP A C 1
ATOM 1443 O O . ASP A 1 184 ? 1.399 4.610 27.126 1.00 94.56 184 ASP A O 1
ATOM 1447 N N . GLY A 1 185 ? 2.699 3.406 25.749 1.00 94.12 185 GLY A N 1
ATOM 1448 C CA . GLY A 1 185 ? 2.204 2.100 26.206 1.00 94.12 185 GLY A CA 1
ATOM 1449 C C . GLY A 1 185 ? 0.804 1.707 25.707 1.00 94.12 185 GLY A C 1
ATOM 1450 O O . GLY A 1 185 ? 0.310 0.653 26.093 1.00 94.12 185 GLY A O 1
ATOM 1451 N N . TRP A 1 186 ? 0.160 2.485 24.825 1.00 96.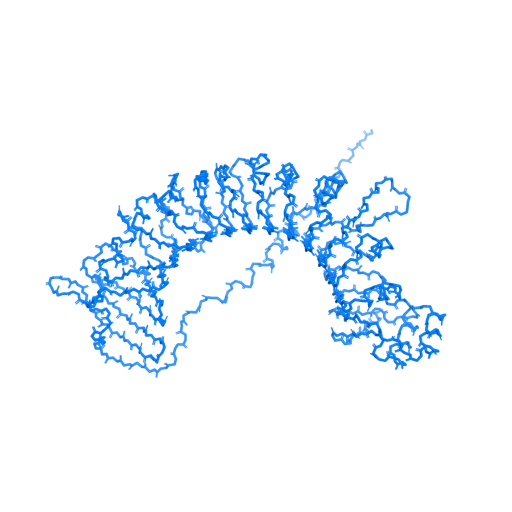12 186 TRP A N 1
ATOM 1452 C CA . TRP A 1 186 ? -1.191 2.175 24.313 1.00 96.12 186 TRP A CA 1
ATOM 1453 C C . TRP A 1 186 ? -1.333 0.775 23.685 1.00 96.12 186 TRP A C 1
ATOM 1455 O O . TRP A 1 186 ? -2.419 0.207 23.697 1.00 96.12 186 TRP A O 1
ATOM 1465 N N . LEU A 1 187 ? -0.238 0.224 23.150 1.00 96.38 187 LEU A N 1
ATOM 1466 C CA . LEU A 1 187 ? -0.194 -1.084 22.494 1.00 96.38 187 LEU A CA 1
ATOM 1467 C C . LEU A 1 187 ? -0.048 -2.258 23.483 1.00 96.38 187 LEU A C 1
ATOM 1469 O O . LEU A 1 187 ? -0.260 -3.402 23.097 1.00 96.38 187 LEU A O 1
ATOM 1473 N N . GLU A 1 188 ? 0.335 -2.004 24.740 1.00 95.75 188 GLU A N 1
ATOM 1474 C CA . GLU A 1 188 ? 0.616 -3.052 25.739 1.00 95.75 188 GLU A CA 1
ATOM 1475 C C . GLU A 1 188 ? -0.545 -4.037 25.969 1.00 95.75 188 GLU A C 1
ATOM 1477 O O . GLU A 1 188 ? -0.267 -5.236 26.050 1.00 95.75 188 GLU A O 1
ATOM 1482 N N . PRO A 1 189 ? -1.822 -3.604 26.034 1.00 97.44 189 PRO A N 1
ATOM 1483 C CA . PRO A 1 189 ? -2.944 -4.523 26.243 1.00 97.44 189 PRO A CA 1
ATOM 1484 C C . PRO A 1 189 ? -3.223 -5.442 25.047 1.00 97.44 189 PRO A C 1
ATOM 1486 O O . PRO A 1 189 ? -3.869 -6.473 25.199 1.00 97.44 189 PRO A O 1
ATOM 1489 N N . LEU A 1 190 ? -2.746 -5.083 23.852 1.00 97.19 190 LEU A N 1
ATOM 1490 C CA . LEU A 1 190 ? -3.070 -5.748 22.592 1.00 97.19 190 LEU A CA 1
ATOM 1491 C C . LEU A 1 190 ? -2.079 -6.885 22.295 1.00 97.19 190 LEU A C 1
ATOM 1493 O O . LEU A 1 190 ? -1.333 -6.861 21.314 1.00 97.19 190 LEU A O 1
ATOM 1497 N N . THR A 1 191 ? -2.056 -7.901 23.161 1.00 96.06 191 THR A N 1
ATOM 1498 C CA . THR A 1 191 ? -1.036 -8.967 23.141 1.00 96.06 191 THR A CA 1
ATOM 1499 C C . THR A 1 191 ? -1.097 -9.885 21.923 1.00 96.06 191 THR A C 1
ATOM 1501 O O . THR A 1 191 ? -0.093 -10.521 21.601 1.00 96.06 191 THR A O 1
ATOM 1504 N N . GLU A 1 192 ? -2.241 -9.960 21.244 1.00 97.38 192 GLU A N 1
ATOM 1505 C CA . GLU A 1 192 ? -2.444 -10.787 20.045 1.00 97.38 192 GLU A CA 1
ATOM 1506 C C . GLU A 1 192 ? -2.358 -9.992 18.736 1.00 97.38 192 GLU A C 1
ATOM 1508 O O . GLU A 1 192 ? -2.403 -10.573 17.651 1.00 97.38 192 GLU A O 1
ATOM 1513 N N . LEU A 1 193 ? -2.134 -8.677 18.817 1.00 98.12 193 LEU A N 1
ATOM 1514 C CA . LEU A 1 193 ? -2.087 -7.819 17.644 1.00 98.12 193 LEU A CA 1
ATOM 1515 C C . LEU A 1 193 ? -0.860 -8.123 16.780 1.00 98.12 193 LEU A C 1
ATOM 1517 O O . LEU A 1 193 ? 0.293 -8.053 17.223 1.00 98.12 193 LEU A O 1
ATOM 1521 N N . THR A 1 194 ? -1.114 -8.429 15.509 1.00 98.12 194 THR A N 1
ATOM 1522 C CA . THR A 1 194 ? -0.069 -8.714 14.517 1.00 98.12 194 THR A CA 1
ATOM 1523 C C . THR A 1 194 ? -0.098 -7.763 13.330 1.00 98.12 194 THR A C 1
ATOM 1525 O O . THR A 1 194 ? 0.929 -7.617 12.665 1.00 98.12 194 THR A O 1
ATOM 1528 N N . ARG A 1 195 ? -1.223 -7.095 13.075 1.00 98.50 195 ARG A N 1
ATOM 1529 C CA . ARG A 1 195 ? -1.405 -6.167 11.961 1.00 98.50 195 ARG A CA 1
ATOM 1530 C C . ARG A 1 195 ? -1.867 -4.810 12.492 1.00 98.50 195 ARG A C 1
ATOM 1532 O O . ARG A 1 195 ? -2.798 -4.744 13.290 1.00 98.50 195 ARG A O 1
ATOM 1539 N N . LEU A 1 196 ? -1.219 -3.736 12.058 1.00 98.31 196 LEU A N 1
ATOM 1540 C CA . LEU A 1 196 ? -1.537 -2.374 12.485 1.00 98.31 196 LEU A CA 1
ATOM 1541 C C . LEU A 1 196 ? -1.599 -1.443 11.279 1.00 98.31 196 LEU A C 1
ATOM 1543 O O . LEU A 1 196 ? -0.653 -1.398 10.496 1.00 98.31 196 LEU A O 1
ATOM 1547 N N . ASP A 1 197 ? -2.677 -0.677 11.167 1.00 98.44 197 ASP A N 1
ATOM 1548 C CA . ASP A 1 197 ? -2.837 0.371 10.162 1.00 98.44 197 ASP A CA 1
ATOM 1549 C C . ASP A 1 197 ? -3.232 1.686 10.837 1.00 98.44 197 ASP A C 1
ATOM 1551 O O . ASP A 1 197 ? -4.236 1.755 11.543 1.00 98.44 197 ASP A O 1
ATOM 1555 N N . VAL A 1 198 ? -2.419 2.726 10.689 1.00 97.25 198 VAL A N 1
ATOM 1556 C CA . VAL A 1 198 ? -2.637 4.009 11.367 1.00 97.25 198 VAL A CA 1
ATOM 1557 C C . VAL A 1 198 ? -2.465 5.175 10.407 1.00 97.25 198 VAL A C 1
ATOM 1559 O O . VAL A 1 198 ? -1.468 5.269 9.696 1.00 97.25 198 VAL A O 1
ATOM 1562 N N . SER A 1 199 ? -3.428 6.091 10.407 1.00 95.94 199 SER A N 1
ATOM 1563 C CA . SER A 1 199 ? -3.460 7.235 9.495 1.00 95.94 199 SER A CA 1
ATOM 1564 C C . SER A 1 199 ? -3.678 8.548 10.244 1.00 95.94 199 SER A C 1
ATOM 1566 O O . SER A 1 199 ? -4.627 8.669 11.019 1.00 95.94 199 SER A O 1
ATOM 1568 N N . HIS A 1 200 ? -2.801 9.527 10.003 1.00 94.00 200 HIS A N 1
ATOM 1569 C CA . HIS A 1 200 ? -2.834 10.879 10.583 1.00 94.00 200 HIS A CA 1
ATOM 1570 C C . HIS A 1 200 ? -2.750 10.889 12.121 1.00 94.00 200 HIS A C 1
ATOM 1572 O O . HIS A 1 200 ? -3.485 11.573 12.837 1.00 94.00 200 HIS A O 1
ATOM 1578 N N . VAL A 1 201 ? -1.809 10.096 12.642 1.00 94.19 201 VAL A N 1
ATOM 1579 C CA . VAL A 1 201 ? -1.613 9.870 14.081 1.00 94.19 201 VAL A CA 1
ATOM 1580 C C . VAL A 1 201 ? -0.204 10.266 14.538 1.00 94.19 201 VAL A C 1
ATOM 1582 O O . VAL A 1 201 ? 0.791 10.035 13.850 1.00 94.19 201 VAL A O 1
ATOM 1585 N N . SER A 1 202 ? -0.108 10.833 15.739 1.00 95.12 202 SER A N 1
ATOM 1586 C CA . SER A 1 202 ? 1.128 11.035 16.491 1.00 95.12 202 SER A CA 1
ATOM 1587 C C . SER A 1 202 ? 1.465 9.762 17.269 1.00 95.12 202 SER A C 1
ATOM 1589 O O . SER A 1 202 ? 0.825 9.443 18.276 1.00 95.12 202 SER A O 1
ATOM 1591 N N . LEU A 1 203 ? 2.451 9.015 16.774 1.00 95.06 203 LEU A N 1
ATOM 1592 C CA . LEU A 1 203 ? 2.795 7.681 17.256 1.00 95.06 203 LEU A CA 1
ATOM 1593 C C . LEU A 1 203 ? 3.873 7.743 18.351 1.00 95.06 203 LEU A C 1
ATOM 1595 O O . LEU A 1 203 ? 4.953 8.290 18.101 1.00 95.06 203 LEU A O 1
ATOM 1599 N N . PRO A 1 204 ? 3.633 7.169 19.543 1.00 94.56 204 PRO A N 1
ATOM 1600 C CA . PRO A 1 204 ? 4.662 6.973 20.558 1.00 94.56 204 PRO A CA 1
ATOM 1601 C C . PRO A 1 204 ? 5.712 5.959 20.095 1.00 94.56 204 PRO A C 1
ATOM 1603 O O . PRO A 1 204 ? 5.516 5.260 19.093 1.00 94.56 204 PRO A O 1
ATOM 1606 N N . PRO A 1 205 ? 6.809 5.818 20.856 1.00 91.56 205 PRO A N 1
ATOM 1607 C CA . PRO A 1 205 ? 7.657 4.641 20.763 1.00 91.56 205 PRO A CA 1
ATOM 1608 C C . PRO A 1 205 ? 6.834 3.348 20.861 1.00 91.56 205 PRO A C 1
ATOM 1610 O O . PRO A 1 205 ? 5.981 3.207 21.741 1.00 91.56 205 PRO A O 1
ATOM 1613 N N . MET A 1 206 ? 7.101 2.391 19.971 1.00 90.81 206 MET A N 1
ATOM 1614 C CA . MET A 1 206 ? 6.463 1.072 20.042 1.00 90.81 206 MET A CA 1
ATOM 1615 C C . MET A 1 206 ? 7.147 0.225 21.126 1.00 90.81 206 MET A C 1
ATOM 1617 O O . MET A 1 206 ? 8.383 0.186 21.157 1.00 90.81 206 MET A O 1
ATOM 1621 N N . PRO A 1 207 ? 6.396 -0.475 21.998 1.00 91.12 207 PRO A N 1
ATOM 1622 C CA . PRO A 1 207 ? 6.980 -1.269 23.075 1.00 91.12 207 PRO A CA 1
ATOM 1623 C C . PRO A 1 207 ? 7.787 -2.444 22.518 1.00 91.12 207 PRO A C 1
ATOM 1625 O O . PRO A 1 207 ? 7.387 -3.074 21.542 1.00 91.12 207 PRO A O 1
ATOM 1628 N N . ALA A 1 208 ? 8.907 -2.792 23.154 1.00 89.81 208 ALA A N 1
ATOM 1629 C CA . ALA A 1 208 ? 9.785 -3.869 22.679 1.00 89.81 208 ALA A CA 1
ATOM 1630 C C . ALA A 1 208 ? 9.123 -5.263 22.659 1.00 89.81 208 ALA A C 1
ATOM 1632 O O . ALA A 1 208 ? 9.572 -6.149 21.937 1.00 89.81 208 ALA A O 1
ATOM 1633 N N . SER A 1 209 ? 8.056 -5.451 23.435 1.00 90.50 209 SER A N 1
ATOM 1634 C CA . SER A 1 209 ? 7.291 -6.695 23.552 1.00 90.50 209 SER A CA 1
ATOM 1635 C C . SER A 1 209 ? 6.240 -6.902 22.455 1.00 90.50 209 SER A C 1
ATOM 1637 O O . SER A 1 209 ? 5.594 -7.953 22.441 1.00 90.50 209 SER A O 1
ATOM 1639 N N . ASN A 1 210 ? 6.040 -5.934 21.550 1.00 93.31 210 ASN A N 1
ATOM 1640 C CA . ASN A 1 210 ? 4.998 -6.046 20.530 1.00 93.31 210 ASN A CA 1
ATOM 1641 C C . ASN A 1 210 ? 5.225 -7.242 19.586 1.00 93.31 210 ASN A C 1
ATOM 1643 O O . ASN A 1 210 ? 6.342 -7.734 19.402 1.00 93.31 210 ASN A O 1
ATOM 1647 N N . ARG A 1 211 ? 4.136 -7.732 18.987 1.00 95.94 211 ARG A N 1
ATOM 1648 C CA . ARG A 1 211 ? 4.140 -8.903 18.097 1.00 95.94 211 ARG A CA 1
ATOM 1649 C C . ARG A 1 211 ? 3.832 -8.555 16.641 1.00 95.94 211 ARG A C 1
ATOM 1651 O O . ARG A 1 211 ? 3.529 -9.465 15.862 1.00 95.94 211 ARG A O 1
ATOM 1658 N N . LEU A 1 212 ? 3.941 -7.277 16.281 1.00 97.38 212 LEU A N 1
ATOM 1659 C CA . LEU A 1 212 ? 3.570 -6.772 14.966 1.00 97.38 212 LEU A CA 1
ATOM 1660 C C . LEU A 1 212 ? 4.378 -7.464 13.861 1.00 97.38 212 LEU A C 1
ATOM 1662 O O . LEU A 1 212 ? 5.590 -7.674 13.961 1.00 97.38 212 LEU A O 1
ATOM 1666 N N . ARG A 1 213 ? 3.667 -7.846 12.804 1.00 97.69 213 ARG A N 1
ATOM 1667 C CA . ARG A 1 213 ? 4.179 -8.473 11.583 1.00 97.69 213 ARG A CA 1
ATOM 1668 C C . ARG A 1 213 ? 4.019 -7.537 10.400 1.00 97.69 213 ARG A C 1
ATOM 1670 O O . ARG A 1 213 ? 4.961 -7.407 9.627 1.00 97.69 213 ARG A O 1
ATOM 1677 N N . ASP A 1 214 ? 2.872 -6.877 10.302 1.00 98.38 214 ASP A N 1
ATOM 1678 C CA . ASP A 1 214 ? 2.541 -6.004 9.185 1.00 98.38 214 ASP A CA 1
ATOM 1679 C C . ASP A 1 214 ? 2.089 -4.652 9.735 1.00 98.38 214 ASP A C 1
ATOM 1681 O O . ASP A 1 214 ? 1.136 -4.571 10.512 1.00 98.38 214 ASP A O 1
ATOM 1685 N N . VAL A 1 215 ? 2.816 -3.597 9.377 1.00 97.81 215 VAL A N 1
ATOM 1686 C CA . VAL A 1 215 ? 2.546 -2.236 9.847 1.00 97.81 215 VAL A CA 1
ATOM 1687 C C . VAL A 1 215 ? 2.389 -1.311 8.650 1.00 97.81 215 VAL A C 1
ATOM 1689 O O . VAL A 1 215 ? 3.265 -1.256 7.786 1.00 97.81 215 VAL A O 1
ATOM 1692 N N . SER A 1 216 ? 1.281 -0.580 8.620 1.00 98.00 216 SER A N 1
ATOM 1693 C CA . SER A 1 216 ? 0.980 0.486 7.672 1.00 98.00 216 SER A CA 1
ATOM 1694 C C . SER A 1 216 ? 0.821 1.793 8.441 1.00 98.00 216 SER A C 1
ATOM 1696 O O . SER A 1 216 ? 0.079 1.856 9.420 1.00 98.00 216 SER A O 1
ATOM 1698 N N . VAL A 1 217 ? 1.558 2.827 8.037 1.00 96.69 217 VAL A N 1
ATOM 1699 C CA . VAL A 1 217 ? 1.430 4.176 8.593 1.00 96.69 217 VAL A CA 1
ATOM 1700 C C . VAL A 1 217 ? 1.299 5.199 7.471 1.00 96.69 217 VAL A C 1
ATOM 1702 O O . VAL A 1 217 ? 2.090 5.184 6.527 1.00 96.69 217 VAL A O 1
ATOM 1705 N N . HIS A 1 218 ? 0.331 6.105 7.575 1.00 95.62 218 HIS A N 1
ATOM 1706 C CA . HIS A 1 218 ? 0.072 7.144 6.577 1.00 95.62 218 HIS A CA 1
ATOM 1707 C C . HIS A 1 218 ? -0.067 8.518 7.238 1.00 95.62 218 HIS A C 1
ATOM 1709 O O . HIS A 1 218 ? -0.853 8.688 8.165 1.00 95.62 218 HIS A O 1
ATOM 1715 N N . GLY A 1 219 ? 0.704 9.514 6.800 1.00 94.00 219 GLY A N 1
ATOM 1716 C CA . GLY A 1 219 ? 0.615 10.882 7.331 1.00 94.00 219 GLY A CA 1
ATOM 1717 C C . GLY A 1 219 ? 0.879 10.983 8.840 1.00 94.00 219 GLY A C 1
ATOM 1718 O O . GLY A 1 219 ? 0.348 11.868 9.507 1.00 94.00 219 GLY A O 1
ATOM 1719 N N . CYS A 1 220 ? 1.648 10.048 9.406 1.00 94.19 220 CYS A N 1
ATOM 1720 C CA . CYS A 1 220 ? 1.916 9.972 10.842 1.00 94.19 220 CYS A CA 1
ATOM 1721 C C . CYS A 1 220 ? 3.148 10.787 11.262 1.00 94.19 220 CYS A C 1
ATOM 1723 O O . CYS A 1 220 ? 4.101 10.955 10.499 1.00 94.19 220 CYS A O 1
ATOM 1725 N N . THR A 1 221 ? 3.181 11.190 12.536 1.00 93.62 221 THR A N 1
ATOM 1726 C CA . THR A 1 221 ? 4.380 11.746 13.187 1.00 93.62 221 THR A CA 1
ATOM 1727 C C . THR A 1 221 ? 4.868 10.796 14.276 1.00 93.62 221 THR A C 1
ATOM 1729 O O . THR A 1 221 ? 4.221 10.652 15.309 1.00 93.62 221 THR A O 1
ATOM 1732 N N . ALA A 1 222 ? 6.022 10.163 14.083 1.00 93.31 222 ALA A N 1
ATOM 1733 C CA . ALA A 1 222 ? 6.669 9.339 15.097 1.00 93.31 222 ALA A CA 1
ATOM 1734 C C . ALA A 1 222 ? 7.398 10.209 16.137 1.00 93.31 222 ALA A C 1
ATOM 1736 O O . ALA A 1 222 ? 8.254 11.034 15.796 1.00 93.31 222 ALA A O 1
ATOM 1737 N N . ARG A 1 223 ? 7.076 9.998 17.417 1.00 92.56 223 ARG A N 1
ATOM 1738 C CA . ARG A 1 223 ? 7.665 10.694 18.576 1.00 92.56 223 ARG A CA 1
ATOM 1739 C C . ARG A 1 223 ? 8.934 10.024 19.112 1.00 92.56 223 ARG A C 1
ATOM 1741 O O . ARG A 1 223 ? 9.635 10.608 19.928 1.00 92.56 223 ARG A O 1
ATOM 1748 N N . GLY A 1 224 ? 9.253 8.814 18.657 1.00 86.75 224 GLY A N 1
ATOM 1749 C CA . GLY A 1 224 ? 10.453 8.091 19.070 1.00 86.75 224 GLY A CA 1
ATOM 1750 C C . GLY A 1 224 ? 10.567 6.712 18.429 1.00 86.75 224 GLY A C 1
ATOM 1751 O O . GLY A 1 224 ? 9.752 6.341 17.585 1.00 86.75 224 GLY A O 1
ATOM 1752 N N . ALA A 1 225 ? 11.618 5.977 18.796 1.00 81.75 225 ALA A N 1
ATOM 1753 C CA . ALA A 1 225 ? 11.989 4.722 18.149 1.00 81.75 225 ALA A CA 1
ATOM 1754 C C . ALA A 1 225 ? 10.908 3.641 18.256 1.00 81.75 225 ALA A C 1
ATOM 1756 O O . ALA A 1 225 ? 10.248 3.496 19.282 1.00 81.75 225 ALA A O 1
ATOM 1757 N N . TRP A 1 226 ? 10.765 2.836 17.206 1.00 85.12 226 TRP A N 1
ATOM 1758 C CA . TRP A 1 226 ? 9.901 1.664 17.248 1.00 85.12 226 TRP A CA 1
ATOM 1759 C C . TRP A 1 226 ? 10.702 0.469 17.764 1.00 85.12 226 TRP A C 1
ATOM 1761 O O . TRP A 1 226 ? 11.634 0.012 17.105 1.00 85.12 226 TRP A O 1
ATOM 1771 N N . GLY A 1 227 ? 10.371 -0.012 18.962 1.00 79.81 227 GLY A N 1
ATOM 1772 C CA . GLY A 1 227 ? 10.932 -1.243 19.508 1.00 79.81 227 GLY A CA 1
ATOM 1773 C C . GLY A 1 227 ? 10.258 -2.497 18.942 1.00 79.81 227 GLY A C 1
ATOM 1774 O O . GLY A 1 227 ? 9.243 -2.427 18.252 1.00 79.81 227 GLY A O 1
ATOM 1775 N N . GLY A 1 228 ? 10.813 -3.670 19.264 1.00 81.69 228 GLY A N 1
ATOM 1776 C CA . GLY A 1 228 ? 10.104 -4.954 19.143 1.00 81.69 228 GLY A CA 1
ATOM 1777 C C . GLY A 1 228 ? 9.915 -5.500 17.727 1.00 81.69 228 GLY A C 1
ATOM 1778 O O . GLY A 1 228 ? 9.076 -6.365 17.504 1.00 81.69 228 GLY A O 1
ATOM 1779 N N . CYS A 1 229 ? 10.714 -5.069 16.753 1.00 88.94 229 CYS A N 1
ATOM 1780 C CA . CYS A 1 229 ? 10.528 -5.476 15.359 1.00 88.94 229 CYS A CA 1
ATOM 1781 C C . CYS A 1 229 ? 11.052 -6.884 14.999 1.00 88.94 229 CYS A C 1
ATOM 1783 O O . CYS A 1 229 ? 11.127 -7.244 13.824 1.00 88.94 229 CYS A O 1
ATOM 1785 N N . GLY A 1 230 ? 11.357 -7.735 15.987 1.00 91.81 230 GLY A N 1
ATOM 1786 C CA . GLY A 1 230 ? 11.850 -9.100 15.761 1.00 91.81 230 GLY A CA 1
ATOM 1787 C C . GLY A 1 230 ? 10.879 -10.008 14.988 1.00 91.81 230 GLY A C 1
ATOM 1788 O O . GLY A 1 230 ? 11.283 -11.042 14.452 1.00 91.81 230 GLY A O 1
ATOM 1789 N N . ARG A 1 231 ? 9.594 -9.636 14.912 1.00 95.50 231 ARG A N 1
ATOM 1790 C CA . ARG A 1 231 ? 8.552 -10.343 14.145 1.00 95.50 231 ARG A CA 1
ATOM 1791 C C . ARG A 1 231 ? 8.081 -9.595 12.898 1.00 95.50 231 ARG A C 1
ATOM 1793 O O . ARG A 1 231 ? 7.352 -10.203 12.112 1.00 95.50 231 ARG A O 1
ATOM 1800 N N . LEU A 1 232 ? 8.518 -8.351 12.706 1.00 96.50 232 LEU A N 1
ATOM 1801 C CA . LEU A 1 232 ? 8.081 -7.487 11.617 1.00 96.50 232 LEU A CA 1
ATOM 1802 C C . LEU A 1 232 ? 8.515 -8.081 10.270 1.00 96.50 232 LEU A C 1
ATOM 1804 O O . LEU A 1 232 ? 9.674 -8.453 10.094 1.00 96.50 232 LEU A O 1
ATOM 1808 N N . ARG A 1 233 ? 7.568 -8.200 9.341 1.00 97.44 233 ARG A N 1
ATOM 1809 C CA . ARG A 1 233 ? 7.726 -8.760 7.991 1.00 97.44 233 ARG A CA 1
ATOM 1810 C C . ARG A 1 233 ? 7.476 -7.717 6.917 1.00 97.44 233 ARG A C 1
ATOM 1812 O O . ARG A 1 233 ? 8.205 -7.715 5.926 1.00 97.44 233 ARG A O 1
ATOM 1819 N N . ALA A 1 234 ? 6.491 -6.851 7.119 1.00 98.06 234 ALA A N 1
ATOM 1820 C CA . ALA A 1 234 ? 6.166 -5.775 6.203 1.00 98.06 234 ALA A CA 1
ATOM 1821 C C . ALA A 1 234 ? 6.013 -4.450 6.950 1.00 98.06 234 ALA A C 1
ATOM 1823 O O . ALA A 1 234 ? 5.318 -4.365 7.963 1.00 98.06 234 ALA A O 1
ATOM 1824 N N . LEU A 1 235 ? 6.646 -3.413 6.413 1.00 96.50 235 LEU A N 1
ATOM 1825 C CA . LEU A 1 235 ? 6.460 -2.036 6.837 1.00 96.50 235 LEU A CA 1
ATOM 1826 C C . LEU A 1 235 ? 6.125 -1.182 5.621 1.00 96.50 235 LEU A C 1
ATOM 1828 O O . LEU A 1 235 ? 6.927 -1.087 4.696 1.00 96.50 235 LEU A O 1
ATOM 1832 N N . THR A 1 236 ? 4.966 -0.538 5.658 1.00 97.31 236 THR A N 1
ATOM 1833 C CA . THR A 1 236 ? 4.562 0.491 4.703 1.00 97.31 236 THR A CA 1
ATOM 1834 C C . THR A 1 236 ? 4.441 1.812 5.445 1.00 97.31 236 THR A C 1
ATOM 1836 O O . THR A 1 236 ? 3.709 1.910 6.424 1.00 97.31 236 THR A O 1
ATOM 1839 N N . ALA A 1 237 ? 5.181 2.822 5.007 1.00 95.19 237 ALA A N 1
ATOM 1840 C CA . ALA A 1 237 ? 5.158 4.154 5.583 1.00 95.19 237 ALA A CA 1
ATOM 1841 C C . ALA A 1 237 ? 5.029 5.196 4.473 1.00 95.19 237 ALA A C 1
ATOM 1843 O O . ALA A 1 237 ? 5.923 5.351 3.642 1.00 95.19 237 ALA A O 1
ATOM 1844 N N . ALA A 1 238 ? 3.924 5.927 4.481 1.00 94.94 238 ALA A N 1
ATOM 1845 C CA . ALA A 1 238 ? 3.656 7.033 3.580 1.00 94.94 238 ALA A CA 1
ATOM 1846 C C . ALA A 1 238 ? 3.597 8.335 4.380 1.00 94.94 238 ALA A C 1
ATOM 1848 O O . ALA A 1 238 ? 2.942 8.399 5.419 1.00 94.94 238 ALA A O 1
ATOM 1849 N N . GLU A 1 239 ? 4.319 9.361 3.930 1.00 92.50 239 GLU A N 1
ATOM 1850 C CA . GLU A 1 239 ? 4.350 10.686 4.569 1.00 92.50 239 GLU A CA 1
ATOM 1851 C C . GLU A 1 239 ? 4.735 10.647 6.062 1.00 92.50 239 GLU A C 1
ATOM 1853 O O . GLU A 1 239 ? 4.398 11.540 6.840 1.00 92.50 239 GLU A O 1
ATOM 1858 N N . LEU A 1 240 ? 5.468 9.608 6.481 1.00 91.44 240 LEU A N 1
ATOM 1859 C CA . LEU A 1 240 ? 5.925 9.458 7.858 1.00 91.44 240 LEU A CA 1
ATOM 1860 C C . LEU A 1 240 ? 6.967 10.530 8.187 1.00 91.44 240 LEU A C 1
ATOM 1862 O O . LEU A 1 240 ? 8.016 10.639 7.539 1.00 91.44 240 LEU A O 1
ATOM 1866 N N . ARG A 1 241 ? 6.698 11.284 9.251 1.00 90.69 241 ARG A N 1
ATOM 1867 C CA . ARG A 1 241 ? 7.594 12.297 9.810 1.00 90.69 241 ARG A CA 1
ATOM 1868 C C . ARG A 1 241 ? 8.108 11.854 11.167 1.00 90.69 241 ARG A C 1
ATOM 1870 O O . ARG A 1 241 ? 7.423 11.165 11.913 1.00 90.69 241 ARG A O 1
ATOM 1877 N N . TRP A 1 242 ? 9.307 12.298 11.509 1.00 88.69 242 TRP A N 1
ATOM 1878 C CA . TRP A 1 242 ? 9.858 12.140 12.850 1.00 88.69 242 TRP A CA 1
ATOM 1879 C C . TRP A 1 242 ? 9.827 13.491 13.546 1.00 88.69 242 TRP A C 1
ATOM 1881 O O . TRP A 1 242 ? 10.239 14.485 12.955 1.00 88.69 242 TRP A O 1
ATOM 1891 N N . GLN A 1 243 ? 9.357 13.533 14.792 1.00 89.75 243 GLN A N 1
ATOM 1892 C CA . GLN A 1 243 ? 9.279 14.781 15.557 1.00 89.75 243 GLN A CA 1
ATOM 1893 C C . GLN A 1 243 ? 10.658 15.432 15.747 1.00 89.75 243 GLN A C 1
ATOM 1895 O O . GLN A 1 243 ? 10.775 16.652 15.705 1.00 89.75 243 GLN A O 1
ATOM 1900 N N . HIS A 1 244 ? 11.696 14.613 15.937 1.00 85.81 244 HIS A N 1
ATOM 1901 C CA . HIS A 1 244 ? 13.079 15.071 16.075 1.00 85.81 244 HIS A CA 1
ATOM 1902 C C . HIS A 1 244 ? 13.954 14.520 14.946 1.00 85.81 244 HIS A C 1
ATOM 1904 O O . HIS A 1 244 ? 14.438 15.270 14.104 1.00 85.81 244 HIS A O 1
ATOM 1910 N N . ALA A 1 245 ? 14.150 13.200 14.914 1.00 83.44 245 ALA A N 1
ATOM 1911 C CA . ALA A 1 245 ? 14.847 12.495 13.845 1.00 83.44 245 ALA A CA 1
ATOM 1912 C C . ALA A 1 245 ? 14.528 10.996 13.893 1.00 83.44 245 ALA A C 1
ATOM 1914 O O . ALA A 1 245 ? 14.214 10.464 14.959 1.00 83.44 245 ALA A O 1
ATOM 1915 N N . ALA A 1 246 ? 14.674 10.313 12.755 1.00 82.06 246 ALA A N 1
ATOM 1916 C CA . ALA A 1 246 ? 14.684 8.856 12.729 1.00 82.06 246 ALA A CA 1
ATOM 1917 C C . ALA A 1 246 ? 15.868 8.335 13.568 1.00 82.06 246 ALA A C 1
ATOM 1919 O O . ALA A 1 246 ? 16.999 8.801 13.361 1.00 82.06 246 ALA A O 1
ATOM 1920 N N . PRO A 1 247 ? 15.647 7.392 14.502 1.00 81.62 247 PRO A N 1
ATOM 1921 C CA . PRO A 1 247 ? 16.736 6.778 15.238 1.00 81.62 247 PRO A CA 1
ATOM 1922 C C . PRO A 1 247 ? 17.668 6.045 14.263 1.00 81.62 247 PRO A C 1
ATOM 1924 O O . PRO A 1 247 ? 17.199 5.381 13.338 1.00 81.62 247 PRO A O 1
ATOM 1927 N N . PRO A 1 248 ? 18.993 6.145 14.423 1.00 79.38 248 PRO A N 1
ATOM 1928 C CA . PRO A 1 248 ? 19.913 5.415 13.560 1.00 79.38 248 PRO A CA 1
ATOM 1929 C C . PRO A 1 248 ? 19.684 3.906 13.707 1.00 79.38 248 PRO A C 1
ATOM 1931 O O . PRO A 1 248 ? 19.448 3.421 14.812 1.00 79.38 248 PRO A O 1
ATOM 1934 N N . ARG A 1 249 ? 19.765 3.161 12.594 1.00 78.12 249 ARG A N 1
ATOM 1935 C CA . ARG A 1 249 ? 19.692 1.687 12.567 1.00 78.12 249 ARG A CA 1
ATOM 1936 C C . ARG A 1 249 ? 18.442 1.069 13.208 1.00 78.12 249 ARG A C 1
ATOM 1938 O O . ARG A 1 249 ? 18.464 -0.103 13.568 1.00 78.12 249 ARG A O 1
ATOM 1945 N N . TRP A 1 250 ? 17.339 1.806 13.345 1.00 79.88 250 TRP A N 1
ATOM 1946 C CA . TRP A 1 250 ? 16.145 1.262 14.005 1.00 79.88 250 TRP A CA 1
ATOM 1947 C C . TRP A 1 250 ? 15.544 0.056 13.263 1.00 79.88 250 TRP A C 1
ATOM 1949 O O . TRP A 1 250 ? 15.000 -0.839 13.903 1.00 79.88 250 TRP A O 1
ATOM 1959 N N . LEU A 1 251 ? 15.713 -0.013 11.935 1.00 87.19 251 LEU A N 1
ATOM 1960 C CA . LEU A 1 251 ? 15.308 -1.169 11.130 1.00 87.19 251 LEU A CA 1
ATOM 1961 C C . LEU A 1 251 ? 16.339 -2.309 11.125 1.00 87.19 251 LEU A C 1
ATOM 1963 O O . LEU A 1 251 ? 15.983 -3.446 10.827 1.00 87.19 251 LEU A O 1
ATOM 1967 N N . ALA A 1 252 ? 17.591 -2.051 11.517 1.00 82.06 252 ALA A N 1
ATOM 1968 C CA . ALA A 1 252 ? 18.641 -3.073 11.572 1.00 82.06 252 ALA A CA 1
ATOM 1969 C C . ALA A 1 252 ? 18.299 -4.207 12.555 1.00 82.06 252 ALA A C 1
ATOM 1971 O O . ALA A 1 252 ? 18.734 -5.342 12.390 1.00 82.06 252 ALA A O 1
ATOM 1972 N N . ALA A 1 253 ? 17.486 -3.907 13.573 1.00 82.06 253 ALA A N 1
ATOM 1973 C CA . ALA A 1 253 ? 17.017 -4.874 14.560 1.00 82.06 253 ALA A CA 1
ATOM 1974 C C . ALA A 1 253 ? 15.826 -5.727 14.077 1.00 82.06 253 ALA A C 1
ATOM 1976 O O . ALA A 1 253 ? 15.244 -6.464 14.877 1.00 82.06 253 ALA A O 1
ATOM 1977 N N . CYS A 1 254 ? 15.441 -5.635 12.797 1.00 92.12 254 CYS A N 1
ATOM 1978 C CA . CYS A 1 254 ? 14.257 -6.286 12.234 1.00 92.12 254 CYS A CA 1
ATOM 1979 C C . CYS A 1 254 ? 14.654 -7.429 11.281 1.00 92.12 254 CYS A C 1
ATOM 1981 O O . CYS A 1 254 ? 14.444 -7.338 10.070 1.00 92.12 254 CYS A O 1
ATOM 1983 N N . PRO A 1 255 ? 15.202 -8.550 11.794 1.00 91.81 255 PRO A N 1
ATOM 1984 C CA . PRO A 1 255 ? 15.825 -9.598 10.978 1.00 91.81 255 PRO A CA 1
ATOM 1985 C C . PRO A 1 255 ? 14.851 -10.326 10.041 1.00 91.81 255 PRO A C 1
ATOM 1987 O O . PRO A 1 255 ? 15.275 -11.051 9.143 1.00 91.81 255 PRO A O 1
ATOM 1990 N N . ARG A 1 256 ? 13.540 -10.181 10.264 1.00 95.12 256 ARG A N 1
ATOM 1991 C CA . ARG A 1 256 ? 12.478 -10.830 9.483 1.00 95.12 256 ARG A CA 1
ATOM 1992 C C . ARG A 1 256 ? 11.806 -9.903 8.474 1.00 95.12 256 ARG A C 1
ATOM 1994 O O . ARG A 1 256 ? 10.898 -10.367 7.782 1.00 95.12 256 ARG A O 1
ATOM 2001 N N . LEU A 1 257 ? 12.234 -8.643 8.385 1.00 96.31 257 LEU A N 1
ATOM 2002 C CA . LEU A 1 257 ? 11.642 -7.677 7.470 1.00 96.31 257 LEU A CA 1
ATOM 2003 C C . LEU A 1 257 ? 11.926 -8.107 6.027 1.00 96.31 257 LEU A C 1
ATOM 2005 O O . LEU A 1 257 ? 13.077 -8.255 5.627 1.00 96.31 257 LEU A O 1
ATOM 2009 N N . ARG A 1 258 ? 10.856 -8.345 5.268 1.00 97.50 258 ARG A N 1
ATOM 2010 C CA . ARG A 1 258 ? 10.885 -8.798 3.870 1.00 97.50 258 ARG A CA 1
ATOM 2011 C C . ARG A 1 258 ? 10.389 -7.733 2.907 1.00 97.50 258 ARG A C 1
ATOM 2013 O O . ARG A 1 258 ? 10.832 -7.727 1.765 1.00 97.50 258 ARG A O 1
ATOM 2020 N N . ALA A 1 259 ? 9.483 -6.869 3.351 1.00 98.19 259 ALA A N 1
ATOM 2021 C CA . ALA A 1 259 ? 8.948 -5.786 2.546 1.00 98.19 259 ALA A CA 1
ATOM 2022 C C . ALA A 1 259 ? 9.068 -4.460 3.293 1.00 98.19 259 ALA A C 1
ATOM 2024 O O . ALA A 1 259 ? 8.575 -4.326 4.414 1.00 98.19 259 ALA A O 1
ATOM 2025 N N . LEU A 1 260 ? 9.706 -3.488 2.654 1.00 96.19 260 LEU A N 1
ATOM 2026 C CA . LEU A 1 260 ? 9.821 -2.129 3.151 1.00 96.19 260 LEU A CA 1
ATOM 2027 C C . LEU A 1 260 ? 9.376 -1.169 2.057 1.00 96.19 260 LEU A C 1
ATOM 2029 O O . LEU A 1 260 ? 9.999 -1.100 1.002 1.00 96.19 260 LEU A O 1
ATOM 2033 N N . ARG A 1 261 ? 8.305 -0.427 2.327 1.00 96.69 261 ARG A N 1
ATOM 2034 C CA . ARG A 1 261 ? 7.734 0.552 1.409 1.00 96.69 261 ARG A CA 1
ATOM 2035 C C . ARG A 1 261 ? 7.715 1.912 2.066 1.00 96.69 261 ARG A C 1
ATOM 2037 O O . ARG A 1 261 ? 7.061 2.098 3.087 1.00 96.69 261 ARG A O 1
ATOM 2044 N N . LEU A 1 262 ? 8.442 2.850 1.489 1.00 93.56 262 LEU A N 1
ATOM 2045 C CA . LEU A 1 262 ? 8.595 4.211 1.970 1.00 93.56 262 LEU A CA 1
ATOM 2046 C C . LEU A 1 262 ? 8.135 5.148 0.854 1.00 93.56 262 LEU A C 1
ATOM 2048 O O . LEU A 1 262 ? 8.724 5.167 -0.224 1.00 93.56 262 LEU A O 1
ATOM 2052 N N . ARG A 1 263 ? 7.076 5.922 1.091 1.00 94.31 263 ARG A N 1
ATOM 2053 C CA . ARG A 1 263 ? 6.539 6.887 0.124 1.00 94.31 263 ARG A CA 1
ATOM 2054 C C . ARG A 1 263 ? 6.547 8.290 0.708 1.00 94.31 263 ARG A C 1
ATOM 2056 O O . ARG A 1 263 ? 6.027 8.490 1.803 1.00 94.31 263 ARG A O 1
ATOM 2063 N N . ALA A 1 264 ? 7.097 9.260 -0.022 1.00 86.94 264 ALA A N 1
ATOM 2064 C CA . ALA A 1 264 ? 7.097 10.676 0.369 1.00 86.94 264 ALA A CA 1
ATOM 2065 C C . ALA A 1 264 ? 7.584 10.909 1.816 1.00 86.94 264 ALA A C 1
ATOM 2067 O O . ALA A 1 264 ? 7.117 11.792 2.535 1.00 86.94 264 ALA A O 1
ATOM 2068 N N . THR A 1 265 ? 8.507 10.068 2.286 1.00 79.38 265 THR A N 1
ATOM 2069 C CA . THR A 1 265 ? 9.049 10.171 3.639 1.00 79.38 265 THR A CA 1
ATOM 2070 C C . THR A 1 265 ? 10.208 11.159 3.644 1.00 79.38 265 THR A C 1
ATOM 2072 O O . THR A 1 265 ? 11.110 11.051 2.814 1.00 79.38 265 THR A O 1
ATOM 2075 N N . HIS A 1 266 ? 10.262 12.062 4.623 1.00 73.44 266 HIS A N 1
ATOM 2076 C CA . HIS A 1 266 ? 11.370 13.015 4.787 1.00 73.44 266 HIS A CA 1
ATOM 2077 C C . HIS A 1 266 ? 12.643 12.354 5.368 1.00 73.44 266 HIS A C 1
ATOM 2079 O O . HIS A 1 266 ? 13.260 12.871 6.298 1.00 73.44 266 HIS A O 1
ATOM 2085 N N . LEU A 1 267 ? 13.039 11.185 4.854 1.00 68.25 267 LEU A N 1
ATOM 2086 C CA . LEU A 1 267 ? 14.164 10.388 5.363 1.00 68.25 267 LEU A CA 1
ATOM 2087 C C . LEU A 1 267 ? 15.501 10.688 4.664 1.00 68.25 267 LEU A C 1
ATOM 2089 O O . LEU A 1 267 ? 16.528 10.156 5.078 1.00 68.25 267 LEU A O 1
ATOM 2093 N N . TYR A 1 268 ? 15.512 11.569 3.660 1.00 63.28 268 TYR A N 1
ATOM 2094 C CA . TYR A 1 268 ? 16.608 11.778 2.703 1.00 63.28 268 TYR A CA 1
ATOM 2095 C C . TYR A 1 268 ? 18.029 11.859 3.304 1.00 63.28 268 TYR A C 1
ATOM 2097 O O . TYR A 1 268 ? 18.935 11.206 2.802 1.00 63.28 268 TYR A O 1
ATOM 2105 N N . ARG A 1 269 ? 18.247 12.562 4.427 1.00 64.94 269 ARG A N 1
ATOM 2106 C CA . ARG A 1 269 ? 19.592 12.693 5.041 1.00 64.94 269 ARG A CA 1
ATOM 2107 C C . ARG A 1 269 ? 20.021 11.545 5.955 1.00 64.94 269 ARG A C 1
ATOM 2109 O O . ARG A 1 269 ? 21.175 11.505 6.370 1.00 64.94 269 ARG A O 1
ATOM 2116 N N . ARG A 1 270 ? 19.107 10.657 6.352 1.00 70.00 270 ARG A N 1
ATOM 2117 C CA . ARG A 1 270 ? 19.369 9.615 7.368 1.00 70.00 270 ARG A CA 1
ATOM 2118 C C . ARG A 1 270 ? 18.879 8.226 6.973 1.00 70.00 270 ARG A C 1
ATOM 2120 O O . ARG A 1 270 ? 18.981 7.308 7.779 1.00 70.00 270 ARG A O 1
ATOM 2127 N N . LEU A 1 271 ? 18.388 8.061 5.747 1.00 71.38 271 LEU A N 1
ATOM 2128 C CA . LEU A 1 271 ? 17.844 6.797 5.272 1.00 71.38 271 LEU A CA 1
ATOM 2129 C C . LEU A 1 271 ? 18.908 5.691 5.261 1.00 71.38 271 LEU A C 1
ATOM 2131 O O . LEU A 1 271 ? 18.655 4.597 5.751 1.00 71.38 271 LEU A O 1
ATOM 2135 N N . LEU A 1 272 ? 20.119 5.990 4.787 1.00 73.69 272 LEU A N 1
ATOM 2136 C CA . LEU A 1 272 ? 21.174 4.986 4.612 1.00 73.69 272 LEU A CA 1
ATOM 2137 C C . LEU A 1 272 ? 21.592 4.324 5.941 1.00 73.69 272 LEU A C 1
ATOM 2139 O O . LEU A 1 272 ? 21.479 3.100 6.044 1.00 73.69 272 LEU A O 1
ATOM 2143 N N . PRO A 1 273 ? 21.925 5.075 7.019 1.00 75.25 273 PRO A N 1
ATOM 2144 C CA . PRO A 1 273 ? 22.173 4.457 8.324 1.00 75.25 273 PRO A CA 1
ATOM 2145 C C . PRO A 1 273 ? 20.975 3.695 8.894 1.00 75.25 273 PRO A C 1
ATOM 2147 O O . PRO A 1 273 ? 21.149 2.817 9.737 1.00 75.25 273 PRO A O 1
ATOM 2150 N N . THR A 1 274 ? 19.752 4.062 8.512 1.00 71.94 274 THR A N 1
ATOM 2151 C CA . THR A 1 274 ? 18.531 3.412 8.993 1.00 71.94 274 THR A CA 1
ATOM 2152 C C . THR A 1 274 ? 18.315 2.045 8.352 1.00 71.94 274 THR A C 1
ATOM 2154 O O . THR A 1 274 ? 17.808 1.158 9.033 1.00 71.94 274 THR A O 1
ATOM 2157 N N . LEU A 1 275 ? 18.707 1.866 7.090 1.00 77.38 275 LEU A N 1
ATOM 2158 C CA . LEU A 1 275 ? 18.444 0.654 6.311 1.00 77.38 275 LEU A CA 1
ATOM 2159 C C . LEU A 1 275 ? 19.569 -0.392 6.356 1.00 77.38 275 LEU A C 1
ATOM 2161 O O . LEU A 1 275 ? 19.377 -1.522 5.904 1.00 77.38 275 LEU A O 1
ATOM 2165 N N . ALA A 1 276 ? 20.725 -0.045 6.922 1.00 77.12 276 ALA A N 1
ATOM 2166 C CA . ALA A 1 276 ? 21.811 -0.993 7.140 1.00 77.12 276 ALA A CA 1
ATOM 2167 C C . ALA A 1 276 ? 21.339 -2.213 7.961 1.00 77.12 276 ALA A C 1
ATOM 2169 O O . ALA A 1 276 ? 20.663 -2.060 8.977 1.00 77.12 276 ALA A O 1
ATOM 2170 N N . GLY A 1 277 ? 21.726 -3.424 7.545 1.00 80.06 277 GLY A N 1
ATOM 2171 C CA . GLY A 1 277 ? 21.428 -4.676 8.261 1.00 80.06 277 GLY A CA 1
ATOM 2172 C C . GLY A 1 277 ? 20.154 -5.416 7.826 1.00 80.06 277 GLY A C 1
ATOM 2173 O O . GLY A 1 277 ? 19.825 -6.453 8.399 1.00 80.06 277 GLY A O 1
ATOM 2174 N N . LEU A 1 278 ? 19.440 -4.937 6.801 1.00 88.56 278 LEU A N 1
ATOM 2175 C CA . LEU A 1 278 ? 18.192 -5.536 6.305 1.00 88.56 278 LEU A CA 1
ATOM 2176 C C . LEU A 1 278 ? 18.385 -6.760 5.387 1.00 88.56 278 LEU A C 1
ATOM 2178 O O . LEU A 1 278 ? 17.760 -6.871 4.341 1.00 88.56 278 LEU A O 1
ATOM 2182 N N . HIS A 1 279 ? 19.210 -7.726 5.783 1.00 88.44 279 HIS A N 1
ATOM 2183 C CA . HIS A 1 279 ? 19.642 -8.836 4.916 1.00 88.44 279 HIS A CA 1
ATOM 2184 C C . HIS A 1 279 ? 18.513 -9.734 4.359 1.00 88.44 279 HIS A C 1
ATOM 2186 O O . HIS A 1 279 ? 18.692 -10.387 3.333 1.00 88.44 279 HIS A O 1
ATOM 2192 N N . SER A 1 280 ? 17.344 -9.763 5.008 1.00 92.94 280 SER A N 1
ATOM 2193 C CA . SER A 1 280 ? 16.182 -10.573 4.599 1.00 92.94 280 SER A CA 1
ATOM 2194 C C . SER A 1 280 ? 15.225 -9.864 3.630 1.00 92.94 280 SER A C 1
ATOM 2196 O O . SER A 1 280 ? 14.179 -10.430 3.287 1.00 92.94 280 SER A O 1
ATOM 2198 N N . LEU A 1 281 ? 15.526 -8.624 3.235 1.00 96.06 281 LEU A N 1
ATOM 2199 C CA . LEU A 1 281 ? 14.621 -7.804 2.439 1.00 96.06 281 LEU A CA 1
ATOM 2200 C C . LEU A 1 281 ? 14.491 -8.349 1.011 1.00 96.06 281 LEU A C 1
ATOM 2202 O O . LEU A 1 281 ? 15.485 -8.627 0.351 1.00 96.06 281 LEU A O 1
ATOM 2206 N N . ARG A 1 282 ? 13.250 -8.491 0.539 1.00 97.88 282 ARG A N 1
ATOM 2207 C CA . ARG A 1 282 ? 12.911 -8.951 -0.820 1.00 97.88 282 ARG A CA 1
ATOM 2208 C C . ARG A 1 282 ? 12.227 -7.865 -1.641 1.00 97.88 282 ARG A C 1
ATOM 2210 O O . ARG A 1 282 ? 12.351 -7.867 -2.858 1.00 97.88 282 ARG A O 1
ATOM 2217 N N . ILE A 1 283 ? 11.517 -6.954 -0.979 1.00 98.44 283 ILE A N 1
ATOM 2218 C CA . ILE A 1 283 ? 10.805 -5.839 -1.604 1.00 98.44 283 ILE A CA 1
ATOM 2219 C C . ILE A 1 283 ? 11.280 -4.547 -0.947 1.00 98.44 283 ILE A C 1
ATOM 2221 O O . ILE A 1 283 ? 11.142 -4.388 0.272 1.00 98.44 283 ILE A O 1
ATOM 2225 N N . LEU A 1 284 ? 11.809 -3.633 -1.756 1.00 96.12 284 LEU A N 1
ATOM 2226 C CA . LEU A 1 284 ? 12.185 -2.287 -1.347 1.00 96.12 284 LEU A CA 1
ATOM 2227 C C . LEU A 1 284 ? 11.518 -1.268 -2.266 1.00 96.12 284 LEU A C 1
ATOM 2229 O O . LEU A 1 284 ? 11.797 -1.213 -3.460 1.00 96.12 284 LEU A O 1
ATOM 2233 N N . GLU A 1 285 ? 10.678 -0.418 -1.691 1.00 96.25 285 GLU A N 1
ATOM 2234 C CA . GLU A 1 285 ? 10.107 0.728 -2.388 1.00 96.25 285 GLU A CA 1
ATOM 2235 C C . GLU A 1 285 ? 10.517 2.000 -1.652 1.00 96.25 285 GLU A C 1
ATOM 2237 O O . GLU A 1 285 ? 10.284 2.131 -0.449 1.00 96.25 285 GLU A O 1
ATOM 2242 N N . ILE A 1 286 ? 11.138 2.936 -2.363 1.00 93.25 286 ILE A N 1
ATOM 2243 C CA . ILE A 1 286 ? 11.476 4.267 -1.859 1.00 93.25 286 ILE A CA 1
ATOM 2244 C C . ILE A 1 286 ? 10.998 5.266 -2.905 1.00 93.25 286 ILE A C 1
ATOM 2246 O O . ILE A 1 286 ? 11.754 5.673 -3.779 1.00 93.25 286 ILE A O 1
ATOM 2250 N N . ASN A 1 287 ? 9.724 5.639 -2.841 1.00 94.25 287 ASN A N 1
ATOM 2251 C CA . ASN A 1 287 ? 9.070 6.438 -3.874 1.00 94.25 287 ASN A CA 1
ATOM 2252 C C . ASN A 1 287 ? 8.898 7.894 -3.420 1.00 94.25 287 ASN A C 1
ATOM 2254 O O . ASN A 1 287 ? 8.549 8.152 -2.263 1.00 94.25 287 ASN A O 1
ATOM 2258 N N . TYR A 1 288 ? 9.086 8.847 -4.334 1.00 90.81 288 TYR A N 1
ATOM 2259 C CA . TYR A 1 288 ? 8.939 10.288 -4.089 1.00 90.81 288 TYR A CA 1
ATOM 2260 C C . TYR A 1 288 ? 9.765 10.780 -2.885 1.00 90.81 288 TYR A C 1
ATOM 2262 O O . TYR A 1 288 ? 9.324 11.626 -2.109 1.00 90.81 288 TYR A O 1
ATOM 2270 N N . GLY A 1 289 ? 10.951 10.199 -2.678 1.00 76.31 289 GLY A N 1
ATOM 2271 C CA . GLY A 1 289 ? 11.816 10.463 -1.524 1.00 76.31 289 GLY A CA 1
ATOM 2272 C C . GLY A 1 289 ? 12.767 11.645 -1.711 1.00 76.31 289 GLY A C 1
ATOM 2273 O O . GLY A 1 289 ? 13.542 11.934 -0.799 1.00 76.31 289 GLY A O 1
ATOM 2274 N N . LEU A 1 290 ? 12.717 12.304 -2.878 1.00 73.44 290 LEU A N 1
ATOM 2275 C CA . LEU A 1 290 ? 13.693 13.303 -3.330 1.00 73.44 290 LEU A CA 1
ATOM 2276 C C . LEU A 1 290 ? 15.131 12.751 -3.365 1.00 73.44 290 LEU A C 1
ATOM 2278 O O . LEU A 1 290 ? 16.089 13.496 -3.154 1.00 73.44 290 LEU A O 1
ATOM 2282 N N . LEU A 1 291 ? 15.299 11.448 -3.623 1.00 73.25 291 LEU A N 1
ATOM 2283 C CA . LEU A 1 291 ? 16.615 10.897 -3.946 1.00 73.25 291 LEU A CA 1
ATOM 2284 C C . LEU A 1 291 ? 17.032 11.515 -5.294 1.00 73.25 291 LEU A C 1
ATOM 2286 O O . LEU A 1 291 ? 16.286 11.379 -6.256 1.00 73.25 291 LEU A O 1
ATOM 2290 N N . GLY A 1 292 ? 18.149 12.247 -5.359 1.00 57.88 292 GLY A N 1
ATOM 2291 C CA . GLY A 1 292 ? 18.658 12.805 -6.626 1.00 57.88 292 GLY A CA 1
ATOM 2292 C C . GLY A 1 292 ? 18.921 14.313 -6.660 1.00 57.88 292 GLY A C 1
ATOM 2293 O O . GLY A 1 292 ? 19.780 14.769 -7.407 1.00 57.88 292 GLY A O 1
ATOM 2294 N N . PHE A 1 293 ? 18.293 15.103 -5.784 1.00 56.03 293 PHE A N 1
ATOM 2295 C CA . PHE A 1 293 ? 18.565 16.542 -5.723 1.00 56.03 293 PHE A CA 1
ATOM 2296 C C . PHE A 1 293 ? 19.916 16.823 -5.025 1.00 56.03 293 PHE A C 1
ATOM 2298 O O . PHE A 1 293 ? 19.975 16.986 -3.806 1.00 56.03 293 PHE A O 1
ATOM 2305 N N . ASN A 1 294 ? 20.983 16.950 -5.824 1.00 52.19 294 ASN A N 1
ATOM 2306 C CA . ASN A 1 294 ? 22.225 17.708 -5.559 1.00 52.19 294 ASN A CA 1
ATOM 2307 C C . ASN A 1 294 ? 23.442 17.019 -4.918 1.00 52.19 294 ASN A C 1
ATOM 2309 O O . ASN A 1 294 ? 24.387 17.728 -4.573 1.00 52.19 294 ASN A O 1
ATOM 2313 N N . ASP A 1 295 ? 23.494 15.694 -4.780 1.00 66.69 295 ASP A N 1
ATOM 2314 C CA . ASP A 1 295 ? 24.719 15.063 -4.269 1.00 66.69 295 ASP A CA 1
ATOM 2315 C C . ASP A 1 295 ? 24.961 13.679 -4.880 1.00 66.69 295 ASP A C 1
ATOM 2317 O O . ASP A 1 295 ? 24.296 12.703 -4.522 1.00 66.69 295 ASP A O 1
ATOM 2321 N N . GLY A 1 296 ? 25.928 13.586 -5.801 1.00 70.06 296 GLY A N 1
ATOM 2322 C CA . GLY A 1 296 ? 26.360 12.314 -6.394 1.00 70.06 296 GLY A CA 1
ATOM 2323 C C . GLY A 1 296 ? 26.808 11.289 -5.341 1.00 70.06 296 GLY A C 1
ATOM 2324 O O . GLY A 1 296 ? 26.690 10.081 -5.557 1.00 70.06 296 GLY A O 1
ATOM 2325 N N . ASP A 1 297 ? 27.218 11.747 -4.155 1.00 77.12 297 ASP A N 1
ATOM 2326 C CA . ASP A 1 297 ? 27.531 10.894 -3.007 1.00 77.12 297 ASP A CA 1
ATOM 2327 C C . ASP A 1 297 ? 26.289 10.146 -2.480 1.00 77.12 297 ASP A C 1
ATOM 2329 O O . ASP A 1 297 ? 26.373 8.989 -2.072 1.00 77.12 297 ASP A O 1
ATOM 2333 N N . THR A 1 298 ? 25.095 10.745 -2.557 1.00 78.19 298 THR A N 1
ATOM 2334 C CA . THR A 1 298 ? 23.857 10.110 -2.066 1.00 78.19 298 THR A CA 1
ATOM 2335 C C . THR A 1 298 ? 23.461 8.905 -2.916 1.00 78.19 298 THR A C 1
ATOM 2337 O O . THR A 1 298 ? 23.107 7.861 -2.366 1.00 78.19 298 THR A O 1
ATOM 2340 N N . LEU A 1 299 ? 23.554 9.016 -4.246 1.00 79.44 299 LEU A N 1
ATOM 2341 C CA . LEU A 1 299 ? 23.319 7.883 -5.148 1.00 79.44 299 LEU A CA 1
ATOM 2342 C C . LEU A 1 299 ? 24.385 6.807 -4.943 1.00 79.44 299 LEU A C 1
ATOM 2344 O O . LEU A 1 299 ? 24.056 5.630 -4.800 1.00 79.44 299 LEU A O 1
ATOM 2348 N N . THR A 1 300 ? 25.648 7.218 -4.825 1.00 82.00 300 THR A N 1
ATOM 2349 C CA . THR A 1 300 ? 26.771 6.317 -4.535 1.00 82.00 300 THR A CA 1
ATOM 2350 C C . THR A 1 300 ? 26.527 5.470 -3.308 1.00 82.00 300 THR A C 1
ATOM 2352 O O . THR A 1 300 ? 26.612 4.241 -3.376 1.00 82.00 300 THR A O 1
ATOM 2355 N N . LYS A 1 301 ? 26.138 6.094 -2.204 1.00 83.56 301 LYS A N 1
ATOM 2356 C CA . LYS A 1 301 ? 25.834 5.381 -0.968 1.00 83.56 301 LYS A CA 1
ATOM 2357 C C . LYS A 1 301 ? 24.557 4.549 -1.064 1.00 83.56 301 LYS A C 1
ATOM 2359 O O . LYS A 1 301 ? 24.524 3.448 -0.527 1.00 83.56 301 LYS A O 1
ATOM 2364 N N . LEU A 1 302 ? 23.524 5.003 -1.779 1.00 84.88 302 LEU A N 1
ATOM 2365 C CA . LEU A 1 302 ? 22.321 4.196 -2.021 1.00 84.88 302 LEU A CA 1
ATOM 2366 C C . LEU A 1 302 ? 22.666 2.869 -2.703 1.00 84.88 302 LEU A C 1
ATOM 2368 O O . LEU A 1 302 ? 22.248 1.806 -2.249 1.00 84.88 302 LEU A O 1
ATOM 2372 N N . PHE A 1 303 ? 23.458 2.905 -3.767 1.00 86.00 303 PHE A N 1
ATOM 2373 C CA . PHE A 1 303 ? 23.812 1.682 -4.476 1.00 86.00 303 PHE A CA 1
ATOM 2374 C C . PHE A 1 303 ? 24.797 0.832 -3.669 1.00 86.00 303 PHE A C 1
ATOM 2376 O O . PHE A 1 303 ? 24.524 -0.342 -3.421 1.00 86.00 303 PHE A O 1
ATOM 2383 N N . SER A 1 304 ? 25.906 1.417 -3.212 1.00 84.94 304 SER A N 1
ATOM 2384 C CA . SER A 1 304 ? 26.998 0.676 -2.567 1.00 84.94 304 SER A CA 1
ATOM 2385 C C . SER A 1 304 ? 26.710 0.237 -1.129 1.00 84.94 304 SER A C 1
ATOM 2387 O O . SER A 1 304 ? 27.047 -0.887 -0.763 1.00 84.94 304 SER A O 1
ATOM 2389 N N . GLU A 1 305 ? 26.081 1.078 -0.307 1.00 84.88 305 GLU A N 1
ATOM 2390 C CA . GLU A 1 305 ? 25.873 0.786 1.117 1.00 84.88 305 GLU A CA 1
ATOM 2391 C C . GLU A 1 305 ? 24.519 0.135 1.398 1.00 84.88 305 GLU A C 1
ATOM 2393 O O . GLU A 1 305 ? 24.397 -0.611 2.370 1.00 84.88 305 GLU A O 1
ATOM 2398 N N . LEU A 1 306 ? 23.498 0.404 0.575 1.00 86.19 306 LEU A N 1
ATOM 2399 C CA . LEU A 1 306 ? 22.160 -0.150 0.778 1.00 86.19 306 LEU A CA 1
ATOM 2400 C C . LEU A 1 306 ? 21.848 -1.310 -0.165 1.00 86.19 306 LEU A C 1
ATOM 2402 O O . LEU A 1 306 ? 21.494 -2.388 0.304 1.00 86.19 306 LEU A O 1
ATOM 2406 N N . LEU A 1 307 ? 21.924 -1.099 -1.478 1.00 90.31 307 LEU A N 1
ATOM 2407 C CA . LEU A 1 307 ? 21.415 -2.084 -2.435 1.00 90.31 307 LEU A CA 1
ATOM 2408 C C . LEU A 1 307 ? 22.360 -3.277 -2.606 1.00 90.31 307 LEU A C 1
ATOM 2410 O O . LEU A 1 307 ? 21.890 -4.411 -2.668 1.00 90.31 307 LEU A O 1
ATOM 2414 N N . GLN A 1 308 ? 23.678 -3.059 -2.605 1.00 89.62 308 GLN A N 1
ATOM 2415 C CA . GLN A 1 308 ? 24.656 -4.147 -2.738 1.00 89.62 308 GLN A CA 1
ATOM 2416 C C . GLN A 1 308 ? 24.553 -5.209 -1.627 1.00 89.62 308 GLN A C 1
ATOM 2418 O O . GLN A 1 308 ? 24.506 -6.398 -1.950 1.00 89.62 308 GLN A O 1
ATOM 2423 N N . PRO A 1 309 ? 24.410 -4.857 -0.333 1.00 90.50 309 PRO A N 1
ATOM 2424 C CA . PRO A 1 309 ? 24.144 -5.852 0.712 1.00 90.50 309 PRO A CA 1
ATOM 2425 C C . PRO A 1 309 ? 22.856 -6.671 0.528 1.00 90.50 309 PRO A C 1
ATOM 2427 O O . PRO A 1 309 ? 22.711 -7.715 1.165 1.00 90.50 309 PRO A O 1
ATOM 2430 N N . LEU A 1 310 ? 21.924 -6.203 -0.307 1.00 92.62 310 LEU A N 1
ATOM 2431 C CA . LEU A 1 310 ? 20.650 -6.857 -0.612 1.00 92.62 310 LEU A CA 1
ATOM 2432 C C . LEU A 1 310 ? 20.670 -7.607 -1.952 1.00 92.62 310 LEU A C 1
ATOM 2434 O O . LEU A 1 310 ? 19.674 -8.224 -2.319 1.00 92.62 310 LEU A O 1
ATOM 2438 N N . ALA A 1 311 ? 21.789 -7.593 -2.681 1.00 93.12 311 ALA A N 1
ATOM 2439 C CA . ALA A 1 311 ? 21.887 -8.114 -4.044 1.00 93.12 311 ALA A CA 1
ATOM 2440 C C . ALA A 1 311 ? 21.419 -9.570 -4.203 1.00 93.12 311 ALA A C 1
ATOM 2442 O O . ALA A 1 311 ? 20.853 -9.937 -5.234 1.00 93.12 311 ALA A O 1
ATOM 2443 N N . ALA A 1 312 ? 21.637 -10.398 -3.178 1.00 94.62 312 ALA A N 1
ATOM 2444 C CA . ALA A 1 312 ? 21.272 -11.812 -3.191 1.00 94.62 312 ALA A CA 1
ATOM 2445 C C . ALA A 1 312 ? 19.789 -12.087 -2.876 1.00 94.62 312 ALA A C 1
ATOM 2447 O O . ALA A 1 312 ? 19.315 -13.190 -3.142 1.00 94.62 312 ALA A O 1
ATOM 2448 N N . THR A 1 313 ? 19.068 -11.135 -2.280 1.00 96.06 313 THR A N 1
ATOM 2449 C CA . THR A 1 313 ? 17.715 -11.352 -1.734 1.00 96.06 313 THR A CA 1
ATOM 2450 C C . THR A 1 313 ? 16.657 -10.421 -2.313 1.00 96.06 313 THR A C 1
ATOM 2452 O O . THR A 1 313 ? 15.478 -10.783 -2.312 1.00 96.06 313 THR A O 1
ATOM 2455 N N . LEU A 1 314 ? 17.051 -9.254 -2.826 1.00 97.31 314 LEU A N 1
ATOM 2456 C CA . LEU A 1 314 ? 16.137 -8.252 -3.359 1.00 97.31 314 LEU A CA 1
ATOM 2457 C C . LEU A 1 314 ? 15.536 -8.708 -4.693 1.00 97.31 314 LEU A C 1
ATOM 2459 O O . LEU A 1 314 ? 16.239 -8.886 -5.683 1.00 97.31 314 LEU A O 1
ATOM 2463 N N . GLU A 1 315 ? 14.216 -8.864 -4.716 1.00 98.38 315 GLU A N 1
ATOM 2464 C CA . GLU A 1 315 ? 13.440 -9.328 -5.870 1.00 98.38 315 GLU A CA 1
ATOM 2465 C C . GLU A 1 315 ? 12.652 -8.197 -6.533 1.00 98.38 315 GLU A C 1
ATOM 2467 O O . GLU A 1 315 ? 12.383 -8.257 -7.734 1.00 98.38 315 GLU A O 1
ATOM 2472 N N . GLU A 1 316 ? 12.297 -7.166 -5.768 1.00 98.56 316 GLU A N 1
ATOM 2473 C CA . GLU A 1 316 ? 11.527 -6.018 -6.233 1.00 98.56 316 GLU A CA 1
ATOM 2474 C C . GLU A 1 316 ? 12.115 -4.715 -5.691 1.00 98.56 316 GLU A C 1
ATOM 2476 O O . GLU A 1 316 ? 12.297 -4.553 -4.480 1.00 98.56 316 GLU A O 1
ATOM 2481 N N . LEU A 1 317 ? 12.413 -3.797 -6.610 1.00 97.25 317 LEU A N 1
ATOM 2482 C CA . LEU A 1 317 ? 12.946 -2.471 -6.330 1.00 97.25 317 LEU A CA 1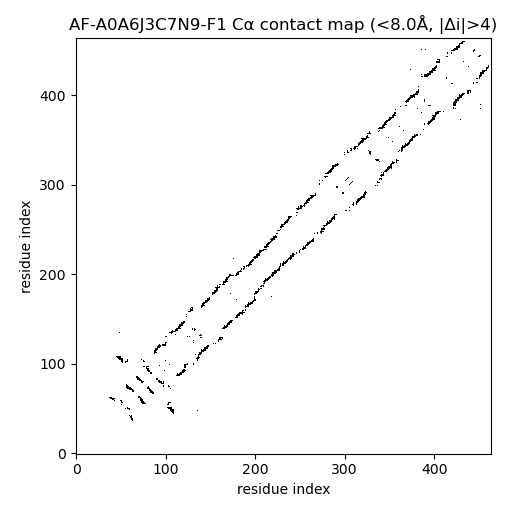
ATOM 2483 C C . LEU A 1 317 ? 12.096 -1.422 -7.047 1.00 97.25 317 LEU A C 1
ATOM 2485 O O . LEU A 1 317 ? 11.971 -1.442 -8.271 1.00 97.25 317 LEU A O 1
ATOM 2489 N N . SER A 1 318 ? 11.547 -0.485 -6.283 1.00 97.38 318 SER A N 1
ATOM 2490 C CA . SER A 1 318 ? 10.814 0.671 -6.799 1.00 97.38 318 SER A CA 1
ATOM 2491 C C . SER A 1 318 ? 11.460 1.951 -6.293 1.00 97.38 318 SER A C 1
ATOM 2493 O O . SER A 1 318 ? 11.564 2.156 -5.084 1.00 97.38 318 SER A O 1
ATOM 2495 N N . LEU A 1 319 ? 11.863 2.820 -7.214 1.00 94.94 319 LEU A N 1
ATOM 2496 C CA . LEU A 1 319 ? 12.430 4.137 -6.924 1.00 94.94 319 LEU A CA 1
ATOM 2497 C C . LEU A 1 319 ? 11.667 5.239 -7.673 1.00 94.94 319 LEU A C 1
ATOM 2499 O O . LEU A 1 319 ? 12.258 6.211 -8.141 1.00 94.94 319 LEU A O 1
ATOM 2503 N N . ILE A 1 320 ? 10.348 5.089 -7.782 1.00 95.81 320 ILE A N 1
ATOM 2504 C CA . ILE A 1 320 ? 9.470 5.964 -8.565 1.00 95.81 320 ILE A CA 1
ATOM 2505 C C . ILE A 1 320 ? 9.534 7.405 -8.054 1.00 95.81 320 ILE A C 1
ATOM 2507 O O . ILE A 1 320 ? 9.474 7.642 -6.846 1.00 95.81 320 ILE A O 1
ATOM 2511 N N . GLY A 1 321 ? 9.571 8.378 -8.964 1.00 94.19 321 GLY A N 1
ATOM 2512 C CA . GLY A 1 321 ? 9.463 9.796 -8.616 1.00 94.19 321 GLY A CA 1
ATOM 2513 C C . GLY A 1 321 ? 10.685 10.344 -7.877 1.00 94.19 321 GLY A C 1
ATOM 2514 O O . GLY A 1 321 ? 10.551 11.275 -7.083 1.00 94.19 321 GLY A O 1
ATOM 2515 N N . ASN A 1 322 ? 11.853 9.734 -8.073 1.00 90.25 322 ASN A N 1
ATOM 2516 C CA . ASN A 1 322 ? 13.139 10.232 -7.589 1.00 90.25 322 ASN A CA 1
ATOM 2517 C C . ASN A 1 322 ? 13.967 10.687 -8.785 1.00 90.25 322 ASN A C 1
ATOM 2519 O O . ASN A 1 322 ? 14.079 9.927 -9.729 1.00 90.25 322 ASN A O 1
ATOM 2523 N N . ASP A 1 323 ? 14.569 11.870 -8.757 1.00 89.19 323 ASP A N 1
ATOM 2524 C CA . ASP A 1 323 ? 15.335 12.411 -9.889 1.00 89.19 323 ASP A CA 1
ATOM 2525 C C . ASP A 1 323 ? 16.727 11.757 -10.001 1.00 89.19 323 ASP A C 1
ATOM 2527 O O . ASP A 1 323 ? 17.752 12.351 -9.679 1.00 89.19 323 ASP A O 1
ATOM 2531 N N . LEU A 1 324 ? 16.758 10.469 -10.346 1.00 88.50 324 LEU A N 1
ATOM 2532 C CA . LEU A 1 324 ? 17.966 9.642 -10.337 1.00 88.50 324 LEU A CA 1
ATOM 2533 C C . LEU A 1 324 ? 18.850 9.877 -11.566 1.00 88.50 324 LEU A C 1
ATOM 2535 O O . LEU A 1 324 ? 20.056 9.647 -11.487 1.00 88.50 324 LEU A O 1
ATOM 2539 N N . GLY A 1 325 ? 18.253 10.283 -12.690 1.00 90.19 325 GLY A N 1
ATOM 2540 C CA . GLY A 1 325 ? 18.913 10.254 -13.990 1.00 90.19 325 GLY A CA 1
ATOM 2541 C C . GLY A 1 325 ? 19.173 8.823 -14.471 1.00 90.19 325 GLY A C 1
ATOM 2542 O O . GLY A 1 325 ? 18.524 7.865 -14.041 1.00 90.19 325 GLY A O 1
ATOM 2543 N N . ASP A 1 326 ? 20.145 8.662 -15.366 1.00 88.69 326 ASP A N 1
ATOM 2544 C CA . ASP A 1 326 ? 20.576 7.341 -15.822 1.00 88.69 326 ASP A CA 1
ATOM 2545 C C . ASP A 1 326 ? 21.355 6.597 -14.734 1.00 88.69 326 ASP A C 1
ATOM 2547 O O . ASP A 1 326 ? 22.373 7.069 -14.234 1.00 88.69 326 ASP A O 1
ATOM 2551 N N . VAL A 1 327 ? 20.934 5.368 -14.438 1.00 85.94 327 VAL A N 1
ATOM 2552 C CA . VAL A 1 327 ? 21.554 4.503 -13.418 1.00 85.94 327 VAL A CA 1
ATOM 2553 C C . VAL A 1 327 ? 22.677 3.630 -14.018 1.00 85.94 327 VAL A C 1
ATOM 2555 O O . VAL A 1 327 ? 22.929 2.514 -13.566 1.00 85.94 327 VAL A O 1
ATOM 2558 N N . CYS A 1 328 ? 23.324 4.104 -15.087 1.00 83.38 328 CYS A N 1
ATOM 2559 C CA . CYS A 1 328 ? 24.405 3.404 -15.793 1.00 83.38 328 CYS A CA 1
ATOM 2560 C C . CYS A 1 328 ? 25.761 4.052 -15.526 1.00 83.38 328 CYS A C 1
ATOM 2562 O O . CYS A 1 328 ? 25.839 5.219 -15.147 1.00 83.38 328 CYS A O 1
ATOM 2564 N N . GLU A 1 329 ? 26.834 3.350 -15.897 1.00 72.19 329 GLU A N 1
ATOM 2565 C CA . GLU A 1 329 ? 28.105 4.019 -16.175 1.00 72.19 329 GLU A CA 1
ATOM 2566 C C . GLU A 1 329 ? 27.908 5.046 -17.314 1.00 72.19 329 GLU A C 1
ATOM 2568 O O . GLU A 1 329 ? 27.400 4.737 -18.398 1.00 72.19 329 GLU A O 1
ATOM 2573 N N . LEU A 1 330 ? 28.257 6.305 -17.047 1.00 61.88 330 LEU A N 1
ATOM 2574 C CA . LEU A 1 330 ? 28.448 7.317 -18.081 1.00 61.88 330 LEU A CA 1
ATOM 2575 C C . LEU A 1 330 ? 29.891 7.195 -18.567 1.00 61.88 330 LEU A C 1
ATOM 2577 O O . LEU A 1 330 ? 30.821 7.263 -17.760 1.00 61.88 330 LEU A O 1
ATOM 2581 N N . ASP A 1 331 ? 30.070 7.015 -19.874 1.00 53.88 331 ASP A N 1
ATOM 2582 C CA . ASP A 1 331 ? 31.389 6.955 -20.498 1.00 53.88 331 ASP A CA 1
ATOM 2583 C C . ASP A 1 331 ? 32.196 8.212 -20.126 1.00 53.88 331 ASP A C 1
ATOM 2585 O O . ASP A 1 331 ? 31.899 9.317 -20.578 1.00 53.88 331 ASP A O 1
ATOM 2589 N N . GLY A 1 332 ? 33.214 8.047 -19.274 1.00 58.84 332 GLY A N 1
ATOM 2590 C CA . GLY A 1 332 ? 34.191 9.095 -18.957 1.00 58.84 332 GLY A CA 1
ATOM 2591 C C . GLY A 1 332 ? 34.111 9.745 -17.570 1.00 58.84 332 GLY A C 1
ATOM 2592 O O . GLY A 1 332 ? 34.943 10.611 -17.294 1.00 58.84 332 GLY A O 1
ATOM 2593 N N . HIS A 1 333 ? 33.202 9.335 -16.675 1.00 55.50 333 HIS A N 1
ATOM 2594 C CA . HIS A 1 333 ? 33.183 9.827 -15.288 1.00 55.50 333 HIS A CA 1
ATOM 2595 C C . HIS A 1 333 ? 33.254 8.693 -14.251 1.00 55.50 333 HIS A C 1
ATOM 2597 O O . HIS A 1 333 ? 32.492 7.734 -14.284 1.00 55.50 333 HIS A O 1
ATOM 2603 N N . ASP A 1 334 ? 34.208 8.825 -13.324 1.00 46.25 334 ASP A N 1
ATOM 2604 C CA . ASP A 1 334 ? 34.807 7.775 -12.477 1.00 46.25 334 ASP A CA 1
ATOM 2605 C C . ASP A 1 334 ? 33.894 7.122 -11.419 1.00 46.25 334 ASP A C 1
ATOM 2607 O O . ASP A 1 334 ? 34.346 6.291 -10.629 1.00 46.25 334 ASP A O 1
ATOM 2611 N N . VAL A 1 335 ? 32.606 7.462 -11.365 1.00 54.88 335 VAL A N 1
ATOM 2612 C CA . VAL A 1 335 ? 31.705 6.918 -10.340 1.00 54.88 335 VAL A CA 1
ATOM 2613 C C . VAL A 1 335 ? 30.907 5.757 -10.919 1.00 54.88 335 VAL A C 1
ATOM 2615 O O . VAL A 1 335 ? 29.767 5.884 -11.358 1.00 54.88 335 VAL A O 1
ATOM 2618 N N . LYS A 1 336 ? 31.566 4.598 -10.916 1.00 58.75 336 LYS A N 1
ATOM 2619 C CA . LYS A 1 336 ? 31.008 3.295 -11.285 1.00 58.75 336 LYS A CA 1
ATOM 2620 C C . LYS A 1 336 ? 30.158 2.749 -10.150 1.00 58.75 336 LYS A C 1
ATOM 2622 O O . LYS A 1 336 ? 30.691 2.382 -9.103 1.00 58.75 336 LYS A O 1
ATOM 2627 N N . LEU A 1 337 ? 28.852 2.628 -10.350 1.00 63.19 337 LEU A N 1
ATOM 2628 C CA . LEU A 1 337 ? 27.986 1.927 -9.401 1.00 63.19 337 LEU A CA 1
ATOM 2629 C C . LEU A 1 337 ? 27.150 0.904 -10.153 1.00 63.19 337 LEU A C 1
ATOM 2631 O O . LEU A 1 337 ? 25.988 1.164 -10.461 1.00 63.19 337 LEU A O 1
ATOM 2635 N N . PRO A 1 338 ? 27.730 -0.263 -10.478 1.00 68.88 338 PRO A N 1
ATOM 2636 C CA . PRO A 1 338 ? 26.983 -1.288 -11.174 1.00 68.88 338 PRO A CA 1
ATOM 2637 C C . PRO A 1 338 ? 25.862 -1.776 -10.252 1.00 68.88 338 PRO A C 1
ATOM 2639 O O . PRO A 1 338 ? 26.102 -2.214 -9.120 1.00 68.88 338 PRO A O 1
ATOM 2642 N N . LEU A 1 339 ? 24.623 -1.686 -10.733 1.00 82.06 339 LEU A N 1
ATOM 2643 C CA . LEU A 1 339 ? 23.422 -2.174 -10.060 1.00 82.06 339 LEU A CA 1
ATOM 2644 C C . LEU A 1 339 ? 23.370 -3.709 -10.121 1.00 82.06 339 LEU A C 1
ATOM 2646 O O . LEU A 1 339 ? 22.466 -4.294 -10.707 1.00 82.06 339 LEU A O 1
ATOM 2650 N N . ARG A 1 340 ? 24.371 -4.380 -9.546 1.00 92.19 340 ARG A N 1
ATOM 2651 C CA . ARG A 1 340 ? 24.470 -5.846 -9.524 1.00 92.19 340 ARG A CA 1
ATOM 2652 C C . ARG A 1 340 ? 23.454 -6.427 -8.556 1.00 92.19 340 ARG A C 1
ATOM 2654 O O . ARG A 1 340 ? 23.755 -6.609 -7.382 1.00 92.19 340 ARG A O 1
ATOM 2661 N N . LEU A 1 341 ? 22.260 -6.717 -9.054 1.00 95.19 341 LEU A N 1
ATOM 2662 C CA . LEU A 1 341 ? 21.156 -7.288 -8.289 1.00 95.19 341 LEU A CA 1
ATOM 2663 C C . LEU A 1 341 ? 20.667 -8.563 -8.999 1.00 95.19 341 LEU A C 1
ATOM 2665 O O . LEU A 1 341 ? 19.624 -8.554 -9.657 1.00 95.19 341 LEU A O 1
ATOM 2669 N N . PRO A 1 342 ? 21.413 -9.681 -8.895 1.00 96.56 342 PRO A N 1
ATOM 2670 C CA . PRO A 1 342 ? 21.136 -10.897 -9.658 1.00 96.56 342 PRO A CA 1
ATOM 2671 C C . PRO A 1 342 ? 19.795 -11.555 -9.333 1.00 96.56 342 PRO A C 1
ATOM 2673 O O . PRO A 1 342 ? 19.266 -12.277 -10.175 1.00 96.56 342 PRO A O 1
ATOM 2676 N N . ALA A 1 343 ? 19.238 -11.310 -8.144 1.00 97.25 343 ALA A N 1
ATOM 2677 C CA . ALA A 1 343 ? 17.923 -11.805 -7.747 1.00 97.25 343 ALA A CA 1
ATOM 2678 C C . ALA A 1 343 ? 16.760 -10.897 -8.194 1.00 97.25 343 ALA A C 1
ATOM 2680 O O . ALA A 1 343 ? 15.601 -11.298 -8.070 1.00 97.25 343 ALA A O 1
ATOM 2681 N N . LEU A 1 344 ? 17.039 -9.696 -8.720 1.00 97.94 344 LEU A N 1
ATOM 2682 C CA . LEU A 1 344 ? 16.012 -8.697 -9.003 1.00 97.94 344 LEU A CA 1
ATOM 2683 C C . LEU A 1 344 ? 15.147 -9.114 -10.190 1.00 97.94 344 LEU A C 1
ATOM 2685 O O . LEU A 1 344 ? 15.632 -9.327 -11.300 1.00 97.94 344 LEU A O 1
ATOM 2689 N N . ARG A 1 345 ? 13.838 -9.193 -9.955 1.00 98.38 345 ARG A N 1
ATOM 2690 C CA . ARG A 1 345 ? 12.827 -9.600 -10.939 1.00 98.38 345 ARG A CA 1
ATOM 2691 C C . ARG A 1 345 ? 11.983 -8.429 -11.414 1.00 98.38 345 ARG A C 1
ATOM 2693 O O . ARG A 1 345 ? 11.539 -8.436 -12.563 1.00 98.38 345 ARG A O 1
ATOM 2700 N N . ARG A 1 346 ? 11.754 -7.450 -10.539 1.00 98.69 346 ARG A N 1
ATOM 2701 C CA . ARG A 1 346 ? 10.925 -6.272 -10.796 1.00 98.69 346 ARG A CA 1
ATOM 2702 C C . ARG A 1 346 ? 11.712 -5.007 -10.476 1.00 98.69 346 ARG A C 1
ATOM 2704 O O . ARG A 1 346 ? 12.189 -4.852 -9.354 1.00 98.69 346 ARG A O 1
ATOM 2711 N N . LEU A 1 347 ? 11.826 -4.121 -11.457 1.00 97.88 347 LEU A N 1
ATOM 2712 C CA . LEU A 1 347 ? 12.448 -2.811 -11.315 1.00 97.88 347 LEU A CA 1
ATOM 2713 C C . LEU A 1 347 ? 11.478 -1.745 -11.820 1.00 97.88 347 LEU A C 1
ATOM 2715 O O . LEU A 1 347 ? 11.069 -1.799 -12.978 1.00 97.88 347 LEU A O 1
ATOM 2719 N N . SER A 1 348 ? 11.134 -0.781 -10.969 1.00 98.19 348 SER A N 1
ATOM 2720 C CA . SER A 1 348 ? 10.432 0.433 -11.388 1.00 98.19 348 SER A CA 1
ATOM 2721 C C . SER A 1 348 ? 11.285 1.663 -11.104 1.00 98.19 348 SER A C 1
ATOM 2723 O O . SER A 1 348 ? 11.664 1.939 -9.962 1.00 98.19 348 SER A O 1
ATOM 2725 N N . LEU A 1 349 ? 11.573 2.395 -12.173 1.00 96.94 349 LEU A N 1
ATOM 2726 C CA . LEU A 1 349 ? 12.245 3.690 -12.199 1.00 96.94 349 LEU A CA 1
ATOM 2727 C C . LEU A 1 349 ? 11.305 4.722 -12.843 1.00 96.94 349 LEU A C 1
ATOM 2729 O O . LEU A 1 349 ? 11.729 5.579 -13.610 1.00 96.94 349 LEU A O 1
ATOM 2733 N N . ALA A 1 350 ? 9.995 4.604 -12.618 1.00 97.69 350 ALA A N 1
ATOM 2734 C CA . ALA A 1 350 ? 9.043 5.510 -13.244 1.00 97.69 350 ALA A CA 1
ATOM 2735 C C . ALA A 1 350 ? 9.230 6.956 -12.746 1.00 97.69 350 ALA A C 1
ATOM 2737 O O . ALA A 1 350 ? 9.438 7.184 -11.554 1.00 97.69 350 ALA A O 1
ATOM 2738 N N . ASN A 1 351 ? 9.107 7.946 -13.635 1.00 96.50 351 ASN A N 1
ATOM 2739 C CA . ASN A 1 351 ? 9.316 9.371 -13.338 1.00 96.50 351 ASN A CA 1
ATOM 2740 C C . ASN A 1 351 ? 10.640 9.638 -12.603 1.00 96.50 351 ASN A C 1
ATOM 2742 O O . ASN A 1 351 ? 10.643 10.329 -11.581 1.00 96.50 351 ASN A O 1
ATOM 2746 N N . SER A 1 352 ? 11.743 9.044 -13.064 1.00 94.19 352 SER A N 1
ATOM 2747 C CA . SER A 1 352 ? 13.033 9.149 -12.381 1.00 94.19 352 SER A CA 1
ATOM 2748 C C . SER A 1 352 ? 14.141 9.831 -13.180 1.00 94.19 352 SER A C 1
ATOM 2750 O O . SER A 1 352 ? 15.310 9.734 -12.813 1.00 94.19 352 SER A O 1
ATOM 2752 N N . GLY A 1 353 ? 13.790 10.479 -14.291 1.00 93.69 353 GLY A N 1
ATOM 2753 C CA . GLY A 1 353 ? 14.746 11.161 -15.164 1.00 93.69 353 GLY A CA 1
ATOM 2754 C C . GLY A 1 353 ? 15.637 10.214 -15.972 1.00 93.69 353 GLY A C 1
ATOM 2755 O O . GLY A 1 353 ? 16.632 10.659 -16.534 1.00 93.69 353 GLY A O 1
ATOM 2756 N N . VAL A 1 354 ? 15.308 8.919 -16.040 1.00 94.12 354 VAL A N 1
ATOM 2757 C CA . VAL A 1 354 ? 16.061 7.949 -16.851 1.00 94.12 354 VAL A CA 1
ATOM 2758 C C . VAL A 1 354 ? 15.838 8.262 -18.328 1.00 94.12 354 VAL A C 1
ATOM 2760 O O . VAL A 1 354 ? 14.709 8.458 -18.763 1.00 94.12 354 VAL A O 1
ATOM 2763 N N . THR A 1 355 ? 16.898 8.279 -19.123 1.00 95.25 355 THR A N 1
ATOM 2764 C CA . THR A 1 355 ? 16.842 8.597 -20.558 1.00 95.25 355 THR A CA 1
ATOM 2765 C C . THR A 1 355 ? 17.231 7.420 -21.446 1.00 95.25 355 THR A C 1
ATOM 2767 O O . THR A 1 355 ? 16.913 7.407 -22.635 1.00 95.25 355 THR A O 1
ATOM 2770 N N . ARG A 1 356 ? 17.860 6.380 -20.890 1.00 94.31 356 ARG A N 1
ATOM 2771 C CA . ARG A 1 356 ? 18.285 5.191 -21.645 1.00 94.31 356 ARG A CA 1
ATOM 2772 C C . ARG A 1 356 ? 18.263 3.916 -20.809 1.00 94.31 356 ARG A C 1
ATOM 2774 O O . ARG A 1 356 ? 18.326 3.950 -19.583 1.00 94.31 356 ARG A O 1
ATOM 2781 N N . LEU A 1 357 ? 18.193 2.778 -21.496 1.00 94.81 357 LEU A N 1
ATOM 2782 C CA . LEU A 1 357 ? 18.459 1.470 -20.901 1.00 94.81 357 LEU A CA 1
ATOM 2783 C C . LEU A 1 357 ? 19.976 1.255 -20.862 1.00 94.81 357 LEU A C 1
ATOM 2785 O O . LEU A 1 357 ? 20.677 1.602 -21.811 1.00 94.81 357 LEU A O 1
ATOM 2789 N N . CYS A 1 358 ? 20.487 0.699 -19.766 1.00 93.12 358 CYS A N 1
ATOM 2790 C CA . CYS A 1 358 ? 21.925 0.539 -19.583 1.00 93.12 358 CYS A CA 1
ATOM 2791 C C . CYS A 1 358 ? 22.446 -0.765 -20.198 1.00 93.12 358 CYS A C 1
ATOM 2793 O O . CYS A 1 358 ? 21.935 -1.849 -19.914 1.00 93.12 358 CYS A O 1
ATOM 2795 N N . ASP A 1 359 ? 23.556 -0.669 -20.927 1.00 91.88 359 ASP A N 1
ATOM 2796 C CA . ASP A 1 359 ? 24.226 -1.797 -21.590 1.00 91.88 359 ASP A CA 1
ATOM 2797 C C . ASP A 1 359 ? 24.658 -2.921 -20.639 1.00 91.88 359 ASP A C 1
ATOM 2799 O O . ASP A 1 359 ? 24.791 -4.072 -21.058 1.00 91.88 359 ASP A O 1
ATOM 2803 N N . SER A 1 360 ? 24.883 -2.602 -19.361 1.00 91.94 360 SER A N 1
ATOM 2804 C CA . SER A 1 360 ? 25.318 -3.563 -18.346 1.00 91.94 360 SER A CA 1
ATOM 2805 C C . SER A 1 360 ? 24.168 -4.361 -17.721 1.00 91.94 360 SER A C 1
ATOM 2807 O O . SER A 1 360 ? 24.403 -5.432 -17.158 1.00 91.94 360 SER A O 1
ATOM 2809 N N . TRP A 1 361 ? 22.912 -3.910 -17.849 1.00 94.00 361 TRP A N 1
ATOM 2810 C CA . TRP A 1 361 ? 21.756 -4.557 -17.213 1.00 94.00 361 TRP A CA 1
ATOM 2811 C C . TRP A 1 361 ? 21.567 -6.036 -17.568 1.00 94.00 361 TRP A C 1
ATOM 2813 O O . TRP A 1 361 ? 21.186 -6.793 -16.675 1.00 94.00 361 TRP A O 1
ATOM 2823 N N . PRO A 1 362 ? 21.873 -6.518 -18.789 1.00 95.19 362 PRO A N 1
ATOM 2824 C CA . PRO A 1 362 ? 21.829 -7.948 -19.069 1.00 95.19 362 PRO A CA 1
ATOM 2825 C C . PRO A 1 362 ? 22.712 -8.800 -18.151 1.00 95.19 362 PRO A C 1
ATOM 2827 O O . PRO A 1 362 ? 22.334 -9.927 -17.820 1.00 95.19 362 PRO A O 1
ATOM 2830 N N . GLN A 1 363 ? 23.861 -8.259 -17.734 1.00 93.94 363 GLN A N 1
ATOM 2831 C CA . GLN A 1 363 ? 24.811 -8.913 -16.831 1.00 93.94 363 GLN A CA 1
ATOM 2832 C C . GLN A 1 363 ? 24.477 -8.648 -15.360 1.00 93.94 363 GLN A C 1
ATOM 2834 O O . GLN A 1 363 ? 24.588 -9.555 -14.537 1.00 93.94 363 GLN A O 1
ATOM 2839 N N . ASP A 1 364 ? 24.055 -7.425 -15.038 1.00 93.62 364 ASP A N 1
ATOM 2840 C CA . ASP A 1 364 ? 23.828 -6.975 -13.663 1.00 93.62 364 ASP A CA 1
ATOM 2841 C C . ASP A 1 364 ? 22.448 -7.383 -13.108 1.00 93.62 364 ASP A C 1
ATOM 2843 O O . ASP A 1 364 ? 22.315 -7.620 -11.906 1.00 93.62 364 ASP A O 1
ATOM 2847 N N . LEU A 1 365 ? 21.436 -7.516 -13.979 1.00 96.00 365 LEU A N 1
ATOM 2848 C CA . LEU A 1 365 ? 20.040 -7.861 -13.663 1.00 96.00 365 LEU A CA 1
ATOM 2849 C C . LEU A 1 365 ? 19.559 -9.135 -14.411 1.00 96.00 365 LEU A C 1
ATOM 2851 O O . LEU A 1 365 ? 18.541 -9.138 -15.120 1.00 96.00 365 LEU A O 1
ATOM 2855 N N . PRO A 1 366 ? 20.263 -10.275 -14.273 1.00 96.62 366 PRO A N 1
ATOM 2856 C CA . PRO A 1 366 ? 19.978 -11.516 -14.986 1.00 96.62 366 PRO A CA 1
ATOM 2857 C C . PRO A 1 366 ? 18.694 -12.242 -14.546 1.00 96.62 366 PRO A C 1
ATOM 2859 O O . PRO A 1 366 ? 18.400 -13.299 -15.094 1.00 96.62 366 PRO A O 1
ATOM 2862 N N . ALA A 1 367 ? 17.908 -11.725 -13.603 1.00 97.31 367 ALA A N 1
ATOM 2863 C CA . ALA A 1 367 ? 16.589 -12.274 -13.266 1.00 97.31 367 ALA A CA 1
ATOM 2864 C C . ALA A 1 367 ? 15.426 -11.341 -13.643 1.00 97.31 367 ALA A C 1
ATOM 2866 O O . ALA A 1 367 ? 14.267 -11.693 -13.405 1.00 97.31 367 ALA A O 1
ATOM 2867 N N . LEU A 1 368 ? 15.712 -10.179 -14.246 1.00 97.81 368 LEU A N 1
ATOM 2868 C CA . LEU A 1 368 ? 14.701 -9.161 -14.511 1.00 97.81 368 LEU A CA 1
ATOM 2869 C C . LEU A 1 368 ? 13.656 -9.674 -15.505 1.00 97.81 368 LEU A C 1
ATOM 2871 O O . LEU A 1 368 ? 14.009 -10.193 -16.567 1.00 97.81 368 LEU A O 1
ATOM 2875 N N . VAL A 1 369 ? 12.384 -9.523 -15.128 1.00 98.00 369 VAL A N 1
ATOM 2876 C CA . VAL A 1 369 ? 11.204 -9.889 -15.932 1.00 98.00 369 VAL A CA 1
ATOM 2877 C C . VAL A 1 369 ? 10.162 -8.774 -16.005 1.00 98.00 369 VAL A C 1
ATOM 2879 O O . VAL A 1 369 ? 9.235 -8.842 -16.804 1.00 98.00 369 VAL A O 1
ATOM 2882 N N . HIS A 1 370 ? 10.275 -7.740 -15.176 1.00 98.44 370 HIS A N 1
ATOM 2883 C CA . HIS A 1 370 ? 9.394 -6.582 -15.212 1.00 98.44 370 HIS A CA 1
ATOM 2884 C C . HIS A 1 370 ? 10.226 -5.317 -15.039 1.00 98.44 370 HIS A C 1
ATOM 2886 O O . HIS A 1 370 ? 10.902 -5.159 -14.020 1.00 98.44 370 HIS A O 1
ATOM 2892 N N . LEU A 1 371 ? 10.171 -4.443 -16.037 1.00 98.19 371 LEU A N 1
ATOM 2893 C CA . LEU A 1 371 ? 10.880 -3.176 -16.073 1.00 98.19 371 LEU A CA 1
ATOM 2894 C C . LEU A 1 371 ? 9.888 -2.058 -16.381 1.00 98.19 371 LEU A C 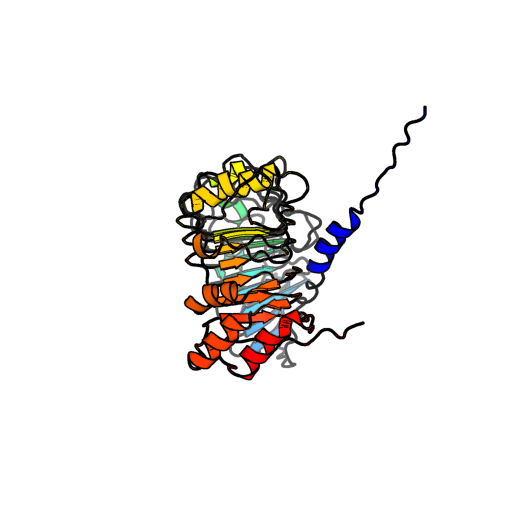1
ATOM 2896 O O . LEU A 1 371 ? 9.277 -2.041 -17.449 1.00 98.19 371 LEU A O 1
ATOM 2900 N N . ASP A 1 372 ? 9.744 -1.134 -15.444 1.00 98.50 372 ASP A N 1
ATOM 2901 C CA . ASP A 1 372 ? 8.871 0.023 -15.563 1.00 98.50 372 ASP A CA 1
ATOM 2902 C C . ASP A 1 372 ? 9.690 1.314 -15.609 1.00 98.50 372 ASP A C 1
ATOM 2904 O O . ASP A 1 372 ? 10.330 1.701 -14.632 1.00 98.50 372 ASP A O 1
ATOM 2908 N N . LEU A 1 373 ? 9.667 1.961 -16.772 1.00 97.81 373 LEU A N 1
ATOM 2909 C CA . LEU A 1 373 ? 10.293 3.251 -17.049 1.00 97.81 373 LEU A CA 1
ATOM 2910 C C . LEU A 1 373 ? 9.236 4.288 -17.465 1.00 97.81 373 LEU A C 1
ATOM 2912 O O . LEU A 1 373 ? 9.553 5.238 -18.180 1.00 97.81 373 LEU A O 1
ATOM 2916 N N . THR A 1 374 ? 7.975 4.117 -17.064 1.00 97.62 374 THR A N 1
ATOM 2917 C CA . THR A 1 374 ? 6.908 5.080 -17.375 1.00 97.62 374 THR A CA 1
ATOM 2918 C C . THR A 1 374 ? 7.197 6.467 -16.792 1.00 97.62 374 THR A C 1
ATOM 2920 O O . THR A 1 374 ? 7.919 6.617 -15.814 1.00 97.62 374 THR A O 1
ATOM 2923 N N . GLY A 1 375 ? 6.681 7.524 -17.414 1.00 96.31 375 GLY A N 1
ATOM 2924 C CA . GLY A 1 375 ? 6.938 8.907 -17.000 1.00 96.31 375 GLY A CA 1
ATOM 2925 C C . GLY A 1 375 ? 8.382 9.386 -17.202 1.00 96.31 375 GLY A C 1
ATOM 2926 O O . GLY A 1 375 ? 8.778 10.395 -16.629 1.00 96.31 375 GLY A O 1
ATOM 2927 N N . ASN A 1 376 ? 9.173 8.662 -17.994 1.00 96.19 376 ASN A N 1
ATOM 2928 C CA . ASN A 1 376 ? 10.495 9.080 -18.451 1.00 96.19 376 ASN A CA 1
ATOM 2929 C C . ASN A 1 376 ? 10.497 9.350 -19.965 1.00 96.19 376 ASN A C 1
ATOM 2931 O O . ASN A 1 376 ? 9.556 8.969 -20.669 1.00 96.19 376 ASN A O 1
ATOM 293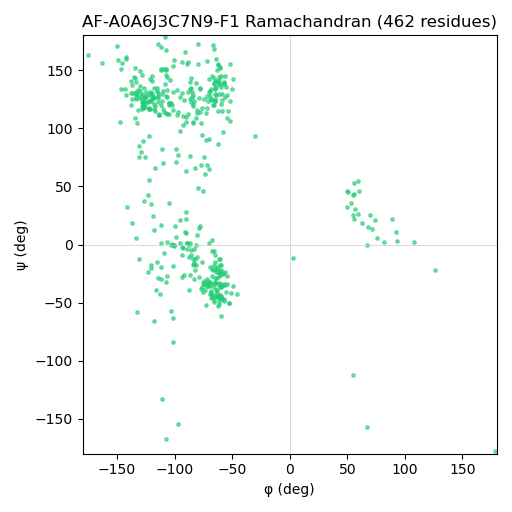5 N N . THR A 1 377 ? 11.592 9.935 -20.457 1.00 94.62 377 THR A N 1
ATOM 2936 C CA . THR A 1 377 ? 11.828 10.201 -21.883 1.00 94.62 377 THR A CA 1
ATOM 2937 C C . THR A 1 377 ? 12.953 9.303 -22.384 1.00 94.62 377 THR A C 1
ATOM 2939 O O . THR A 1 377 ? 14.110 9.715 -22.438 1.00 94.62 377 THR A O 1
ATOM 2942 N N . ILE A 1 378 ? 12.626 8.056 -22.725 1.00 96.19 378 ILE A N 1
ATOM 2943 C CA . ILE A 1 378 ? 13.632 7.097 -23.188 1.00 96.19 378 ILE A CA 1
ATOM 2944 C C . ILE A 1 378 ? 14.013 7.428 -24.631 1.00 96.19 378 ILE A C 1
ATOM 2946 O O . ILE A 1 378 ? 13.182 7.363 -25.531 1.00 96.19 378 ILE A O 1
ATOM 2950 N N . GLU A 1 379 ? 15.271 7.770 -24.888 1.00 95.44 379 GLU A N 1
ATOM 2951 C CA . GLU A 1 379 ? 15.711 8.197 -26.217 1.00 95.44 379 GLU A CA 1
ATOM 2952 C C . GLU A 1 379 ? 15.612 7.066 -27.242 1.00 95.44 379 GLU A C 1
ATOM 2954 O O . GLU A 1 379 ? 15.082 7.243 -28.341 1.00 95.44 379 GLU A O 1
ATOM 2959 N N . THR A 1 380 ? 16.146 5.893 -26.903 1.00 95.94 380 THR A N 1
ATOM 2960 C CA . THR A 1 380 ? 16.198 4.742 -27.807 1.00 95.94 380 THR A CA 1
ATOM 2961 C C . THR A 1 380 ? 16.063 3.434 -27.038 1.00 95.94 380 THR A C 1
ATOM 2963 O O . THR A 1 380 ? 16.761 3.218 -26.051 1.00 95.94 380 THR A O 1
ATOM 2966 N N . VAL A 1 381 ? 15.210 2.537 -27.536 1.00 96.94 381 VAL A N 1
ATOM 2967 C CA . VAL A 1 381 ? 15.184 1.117 -27.156 1.00 96.94 381 VAL A CA 1
ATOM 2968 C C . VAL A 1 381 ? 15.830 0.314 -28.278 1.00 96.94 381 VAL A C 1
ATOM 2970 O O . VAL A 1 381 ? 15.382 0.375 -29.424 1.00 96.94 381 VAL A O 1
ATOM 2973 N N . GLN A 1 382 ? 16.886 -0.430 -27.980 1.00 96.75 382 GLN A N 1
ATOM 2974 C CA . GLN A 1 382 ? 17.640 -1.182 -28.978 1.00 96.75 382 GLN A CA 1
ATOM 2975 C C . GLN A 1 382 ? 17.143 -2.628 -29.093 1.00 96.75 382 GLN A C 1
ATOM 2977 O O . GLN A 1 382 ? 16.604 -3.205 -28.146 1.00 96.75 382 GLN A O 1
ATOM 2982 N N . TYR A 1 383 ? 17.388 -3.262 -30.243 1.00 96.38 383 TYR A N 1
ATOM 2983 C CA . TYR A 1 383 ? 17.087 -4.683 -30.461 1.00 96.38 383 TYR A CA 1
ATOM 2984 C C . TYR A 1 383 ? 17.660 -5.596 -29.364 1.00 96.38 383 TYR A C 1
ATOM 2986 O O . TYR A 1 383 ? 16.976 -6.504 -28.885 1.00 96.38 383 TYR A O 1
ATOM 2994 N N . ARG A 1 384 ? 18.897 -5.339 -28.917 1.00 96.31 384 ARG A N 1
ATOM 2995 C CA . ARG A 1 384 ? 19.541 -6.116 -27.843 1.00 96.31 384 ARG A CA 1
ATOM 2996 C C . ARG A 1 384 ? 18.791 -6.046 -26.509 1.00 96.31 384 ARG A C 1
ATOM 2998 O O . ARG A 1 384 ? 18.757 -7.053 -25.804 1.00 96.31 384 ARG A O 1
ATOM 3005 N N . ASP A 1 385 ? 18.145 -4.921 -26.203 1.00 96.44 385 ASP A N 1
ATOM 3006 C CA . ASP A 1 385 ? 17.376 -4.738 -24.967 1.00 96.44 385 ASP A CA 1
ATOM 3007 C C . ASP A 1 385 ? 16.132 -5.629 -24.988 1.00 96.44 385 ASP A C 1
ATOM 3009 O O . ASP A 1 385 ? 15.852 -6.370 -24.042 1.00 96.44 385 ASP A O 1
ATOM 3013 N N . LEU A 1 386 ? 15.425 -5.623 -26.124 1.00 96.50 386 LEU A N 1
ATOM 3014 C CA . LEU A 1 386 ? 14.263 -6.478 -26.357 1.00 96.50 386 LEU A CA 1
ATOM 3015 C C . LEU A 1 386 ? 14.650 -7.955 -26.367 1.00 96.50 386 LEU A C 1
ATOM 3017 O O . LEU A 1 386 ? 13.916 -8.775 -25.822 1.00 96.50 386 LEU A O 1
ATOM 3021 N N . LYS A 1 387 ? 15.800 -8.308 -26.954 1.00 95.44 387 LYS A N 1
ATOM 3022 C CA . LYS A 1 387 ? 16.305 -9.687 -26.974 1.00 95.44 387 LYS A CA 1
ATOM 3023 C C . LYS A 1 387 ? 16.613 -10.191 -25.566 1.00 95.44 387 LYS A C 1
ATOM 3025 O O . LYS A 1 387 ? 16.232 -11.309 -25.223 1.00 95.44 387 LYS A O 1
ATOM 3030 N N . TRP A 1 388 ? 17.268 -9.368 -24.748 1.00 95.25 388 TRP A N 1
ATOM 3031 C CA . TRP A 1 388 ? 17.572 -9.689 -23.354 1.00 95.25 388 TRP A CA 1
ATOM 3032 C C . TRP A 1 388 ? 16.300 -9.895 -22.522 1.00 95.25 388 TRP A C 1
ATOM 3034 O O . TRP A 1 388 ? 16.142 -10.953 -21.911 1.00 95.25 388 TRP A O 1
ATOM 3044 N N . LEU A 1 389 ? 15.371 -8.935 -22.535 1.00 94.94 389 LEU A N 1
ATOM 3045 C CA . LEU A 1 389 ? 14.098 -9.055 -21.815 1.00 94.94 389 LEU A CA 1
ATOM 3046 C C . LEU A 1 389 ? 13.252 -10.213 -22.371 1.00 94.94 389 LEU A C 1
ATOM 3048 O O . LEU A 1 389 ? 12.642 -10.977 -21.620 1.00 94.94 389 LEU A O 1
ATOM 3052 N N . GLY A 1 390 ? 13.259 -10.390 -23.688 1.00 93.25 390 GLY A N 1
ATOM 3053 C CA . GLY A 1 390 ? 12.514 -11.412 -24.416 1.00 93.25 390 GLY A CA 1
ATOM 3054 C C . GLY A 1 390 ? 12.872 -12.848 -24.060 1.00 93.25 390 GLY A C 1
ATOM 3055 O O . GLY A 1 390 ? 12.033 -13.736 -24.196 1.00 93.25 390 GLY A O 1
ATOM 3056 N N . ALA A 1 391 ? 14.077 -13.085 -23.541 1.00 93.25 391 ALA A N 1
ATOM 3057 C CA . ALA A 1 391 ? 14.516 -14.410 -23.119 1.00 93.25 391 ALA A CA 1
ATOM 3058 C C . ALA A 1 391 ? 13.710 -14.983 -21.931 1.00 93.25 391 ALA A C 1
ATOM 3060 O O . ALA A 1 391 ? 13.908 -16.145 -21.579 1.00 93.25 391 ALA A O 1
ATOM 3061 N N . ARG A 1 392 ? 12.833 -14.193 -21.283 1.00 92.44 392 ARG A N 1
ATOM 3062 C CA . ARG A 1 392 ? 12.199 -14.553 -19.997 1.00 92.44 392 ARG A CA 1
ATOM 3063 C C . ARG A 1 392 ? 10.703 -14.247 -19.869 1.00 92.44 392 ARG A C 1
ATOM 3065 O O . ARG A 1 392 ? 10.209 -14.219 -18.747 1.00 92.44 392 ARG A O 1
ATOM 3072 N N . GLN A 1 393 ? 9.972 -14.042 -20.968 1.00 93.75 393 GLN A N 1
ATOM 3073 C CA . GLN A 1 393 ? 8.547 -13.652 -20.908 1.00 93.75 393 GLN A CA 1
ATOM 3074 C C . GLN A 1 393 ? 8.335 -12.368 -20.082 1.00 93.75 393 GLN A C 1
ATOM 3076 O O . GLN A 1 393 ? 7.554 -12.332 -19.131 1.00 93.75 393 GLN A O 1
ATOM 3081 N N . SER A 1 394 ? 9.079 -11.321 -20.431 1.00 96.81 394 SER A N 1
ATOM 3082 C CA . SER A 1 394 ? 9.173 -10.088 -19.657 1.00 96.81 394 SER A CA 1
ATOM 3083 C C . SER A 1 394 ? 8.152 -9.027 -20.063 1.00 96.81 394 SER A C 1
ATOM 3085 O O . SER A 1 394 ? 7.549 -9.071 -21.138 1.00 96.81 394 SER A O 1
ATOM 3087 N N . GLN A 1 395 ? 7.999 -8.021 -19.208 1.00 97.88 395 GLN A N 1
ATOM 3088 C CA . GLN A 1 395 ? 7.213 -6.821 -19.460 1.00 97.88 395 GLN A CA 1
ATOM 3089 C C . GLN A 1 395 ? 8.103 -5.577 -19.394 1.00 97.88 395 GLN A C 1
ATOM 3091 O O . GLN A 1 395 ? 8.837 -5.396 -18.423 1.00 97.88 395 GLN A O 1
ATOM 3096 N N . LEU A 1 396 ? 8.000 -4.726 -20.414 1.00 97.81 396 LEU A N 1
ATOM 3097 C CA . LEU A 1 396 ? 8.649 -3.422 -20.498 1.00 97.81 396 LEU A CA 1
ATOM 3098 C C . LEU A 1 396 ? 7.571 -2.339 -20.588 1.00 97.81 396 LEU A C 1
ATOM 3100 O O . LEU A 1 396 ? 6.792 -2.324 -21.543 1.00 97.81 396 LEU A O 1
ATOM 3104 N N . LEU A 1 397 ? 7.508 -1.454 -19.596 1.00 98.00 397 LEU A N 1
ATOM 3105 C CA . LEU A 1 397 ? 6.576 -0.329 -19.561 1.00 98.00 397 LEU A CA 1
ATOM 3106 C C . LEU A 1 397 ? 7.328 0.971 -19.839 1.00 98.00 397 LEU A C 1
ATOM 3108 O O . LEU A 1 397 ? 8.324 1.270 -19.186 1.00 98.00 397 LEU A O 1
ATOM 3112 N N . LEU A 1 398 ? 6.841 1.734 -20.810 1.00 96.88 398 LEU A N 1
ATOM 3113 C CA . LEU A 1 398 ? 7.431 2.972 -21.306 1.00 96.88 398 LEU A CA 1
ATOM 3114 C C . LEU A 1 398 ? 6.328 4.029 -21.442 1.00 96.88 398 LEU A C 1
ATOM 3116 O O . LEU A 1 398 ? 5.163 3.697 -21.681 1.00 96.88 398 LEU A O 1
ATOM 3120 N N . SER A 1 399 ? 6.696 5.303 -21.321 1.00 93.69 399 SER A N 1
ATOM 3121 C CA . SER A 1 399 ? 5.807 6.414 -21.677 1.00 93.69 399 SER A CA 1
ATOM 3122 C C . SER A 1 399 ? 6.189 6.981 -23.027 1.00 93.69 399 SER A C 1
ATOM 3124 O O . SER A 1 399 ? 5.624 6.541 -24.025 1.00 93.69 399 SER A O 1
ATOM 3126 N N . ASP A 1 400 ? 7.172 7.874 -23.069 1.00 89.88 400 ASP A N 1
ATOM 3127 C CA . ASP A 1 400 ? 7.662 8.442 -24.316 1.00 89.88 400 ASP A CA 1
ATOM 3128 C C . ASP A 1 400 ? 8.965 7.761 -24.720 1.00 89.88 400 ASP A C 1
ATOM 3130 O O . ASP A 1 400 ? 9.884 7.587 -23.912 1.00 89.88 400 ASP A O 1
ATOM 3134 N N . VAL A 1 401 ? 9.018 7.348 -25.985 1.00 93.81 401 VAL A N 1
ATOM 3135 C CA . VAL A 1 401 ? 10.184 6.695 -26.575 1.00 93.81 401 VAL A CA 1
ATOM 3136 C C . VAL A 1 401 ? 10.548 7.442 -27.845 1.00 93.81 401 VAL A C 1
ATOM 3138 O O . VAL A 1 401 ? 9.723 7.549 -28.753 1.00 93.81 401 VAL A O 1
ATOM 3141 N N . GLY A 1 402 ? 11.784 7.931 -27.932 1.00 92.88 402 GLY A N 1
ATOM 3142 C CA . GLY A 1 402 ? 12.289 8.563 -29.147 1.00 92.88 402 GLY A CA 1
ATOM 3143 C C . GLY A 1 402 ? 12.232 7.579 -30.312 1.00 92.88 402 GLY A C 1
ATOM 3144 O O . GLY A 1 402 ? 11.482 7.782 -31.260 1.00 92.88 402 GLY A O 1
ATOM 3145 N N . SER A 1 403 ? 12.952 6.460 -30.216 1.00 95.00 403 SER A N 1
ATOM 3146 C CA . SER A 1 403 ? 12.948 5.432 -31.262 1.00 95.00 403 SER A CA 1
ATOM 3147 C C . SER A 1 403 ? 13.089 4.003 -30.730 1.00 95.00 403 SER A C 1
ATOM 3149 O O . SER A 1 403 ? 13.631 3.765 -29.652 1.00 95.00 403 SER A O 1
ATOM 3151 N N . ILE A 1 404 ? 12.619 3.030 -31.514 1.00 95.69 404 ILE A N 1
ATOM 3152 C CA . ILE A 1 404 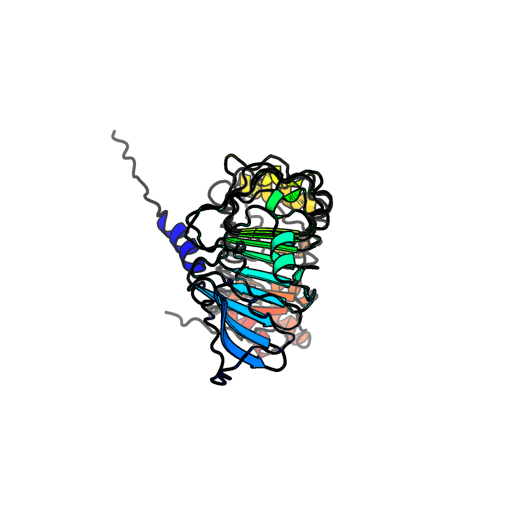? 13.004 1.621 -31.377 1.00 95.69 404 ILE A CA 1
ATOM 3153 C C . ILE A 1 404 ? 13.976 1.326 -32.520 1.00 95.69 404 ILE A C 1
ATOM 3155 O O . ILE A 1 404 ? 13.584 1.368 -33.688 1.00 95.69 404 ILE A O 1
ATOM 3159 N N . ALA A 1 405 ? 15.240 1.072 -32.193 1.00 96.00 405 ALA A N 1
ATOM 3160 C CA . ALA A 1 405 ? 16.321 0.975 -33.165 1.00 96.00 405 ALA A CA 1
ATOM 3161 C C . ALA A 1 405 ? 16.693 -0.484 -33.443 1.00 96.00 405 ALA A C 1
ATOM 3163 O O . ALA A 1 405 ? 17.099 -1.225 -32.546 1.00 96.00 405 ALA A O 1
ATOM 3164 N N . TYR A 1 406 ? 16.550 -0.874 -34.710 1.00 96.88 406 TYR A N 1
ATOM 3165 C CA . TYR A 1 406 ? 17.018 -2.146 -35.259 1.00 96.88 406 TYR A CA 1
ATOM 3166 C C . TYR A 1 406 ? 18.025 -1.840 -36.370 1.00 96.88 406 TYR A C 1
ATOM 3168 O O . TYR A 1 406 ? 17.860 -0.880 -37.129 1.00 96.88 406 TYR A O 1
ATOM 3176 N N . GLN A 1 407 ? 19.039 -2.680 -36.516 1.00 97.19 407 GLN A N 1
ATOM 3177 C CA . GLN A 1 407 ? 19.946 -2.670 -37.655 1.00 97.19 407 GLN A CA 1
ATOM 3178 C C . GLN A 1 407 ? 19.404 -3.547 -38.792 1.00 97.19 407 GLN A C 1
ATOM 3180 O O . GLN A 1 407 ? 18.637 -4.491 -38.589 1.00 97.19 407 GLN A O 1
ATOM 3185 N N . GLN A 1 408 ? 19.851 -3.276 -40.020 1.00 97.38 408 GLN A N 1
ATOM 3186 C CA . GLN A 1 408 ? 19.495 -4.093 -41.185 1.00 97.38 408 GLN A CA 1
ATOM 3187 C C . GLN A 1 408 ? 19.931 -5.560 -41.027 1.00 97.38 408 GLN A C 1
ATOM 3189 O O . GLN A 1 408 ? 19.227 -6.472 -41.472 1.00 97.38 408 GLN A O 1
ATOM 3194 N N . SER A 1 409 ? 21.090 -5.791 -40.408 1.00 97.56 409 SER A N 1
ATOM 3195 C CA . SER A 1 409 ? 21.625 -7.121 -40.100 1.00 97.56 409 SER A CA 1
ATOM 3196 C C . SER A 1 409 ? 20.695 -7.899 -39.166 1.00 97.56 409 SER A C 1
ATOM 3198 O O . SER A 1 409 ? 20.361 -9.042 -39.472 1.00 97.56 409 SER A O 1
ATOM 3200 N N . GLU A 1 410 ? 20.210 -7.259 -38.099 1.00 96.88 410 GLU A N 1
ATOM 3201 C CA . GLU A 1 410 ? 19.290 -7.835 -37.106 1.00 96.88 410 GLU A CA 1
ATOM 3202 C C . GLU A 1 410 ? 17.933 -8.181 -37.730 1.00 96.88 410 GLU A C 1
ATOM 3204 O O . GLU A 1 410 ? 17.435 -9.292 -37.561 1.00 96.88 410 GLU A O 1
ATOM 3209 N N . TYR A 1 411 ? 17.371 -7.280 -38.546 1.00 96.38 411 TYR A N 1
ATOM 3210 C CA . TYR A 1 411 ? 16.172 -7.568 -39.343 1.00 96.38 411 TYR A CA 1
ATOM 3211 C C . TYR A 1 411 ? 16.377 -8.786 -40.258 1.00 96.38 411 TYR A C 1
ATOM 3213 O O . TYR A 1 411 ? 15.539 -9.687 -40.320 1.00 96.38 411 TYR A O 1
ATOM 3221 N N . SER A 1 412 ? 17.507 -8.830 -40.966 1.00 96.50 412 SER A N 1
ATOM 3222 C CA . SER A 1 412 ? 17.809 -9.911 -41.908 1.00 96.50 412 SER A CA 1
ATOM 3223 C C . SER A 1 412 ? 18.031 -11.248 -41.200 1.00 96.50 412 SER A C 1
ATOM 3225 O O . SER A 1 412 ? 17.722 -12.297 -41.761 1.00 96.50 412 SER A O 1
ATOM 3227 N N . GLU A 1 413 ? 18.596 -11.245 -39.993 1.00 95.00 413 GLU A N 1
ATOM 3228 C CA . GLU A 1 413 ? 18.701 -12.425 -39.129 1.00 95.00 413 GLU A CA 1
ATOM 3229 C C . GLU A 1 413 ? 17.320 -12.897 -38.674 1.0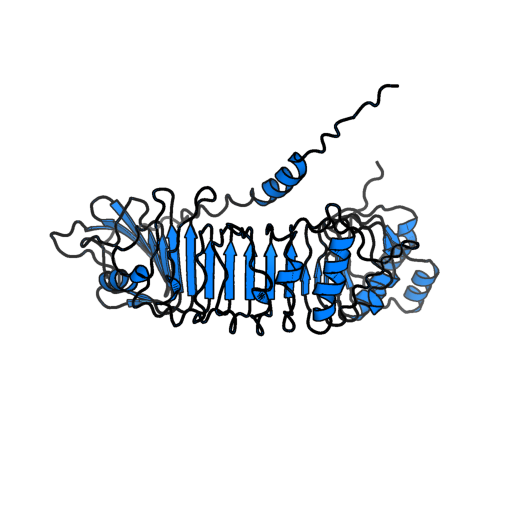0 95.00 413 GLU A C 1
ATOM 3231 O O . GLU A 1 413 ? 17.006 -14.071 -38.844 1.00 95.00 413 GLU A O 1
ATOM 3236 N N . LEU A 1 414 ? 16.470 -11.985 -38.197 1.00 95.19 414 LEU A N 1
ATOM 3237 C CA . LEU A 1 414 ? 15.126 -12.305 -37.718 1.00 95.19 414 LEU A CA 1
ATOM 3238 C C . LEU A 1 414 ? 14.259 -12.971 -38.798 1.00 95.19 414 LEU A C 1
ATOM 3240 O O . LEU A 1 414 ? 13.620 -13.992 -38.541 1.00 95.19 414 LEU A O 1
ATOM 3244 N N . VAL A 1 415 ? 14.251 -12.416 -40.014 1.00 94.50 415 VAL A N 1
ATOM 3245 C CA . VAL A 1 415 ? 13.457 -12.958 -41.130 1.00 94.50 415 VAL A CA 1
ATOM 3246 C C . VAL A 1 415 ? 14.010 -14.305 -41.598 1.00 94.50 415 VAL A C 1
ATOM 3248 O O . VAL A 1 415 ? 13.240 -15.236 -41.830 1.00 94.50 415 VAL A O 1
ATOM 3251 N N . ARG A 1 416 ? 15.340 -14.456 -41.687 1.00 95.44 416 ARG A N 1
ATOM 3252 C CA . ARG A 1 416 ? 15.965 -15.752 -42.014 1.00 95.44 416 ARG A CA 1
ATOM 3253 C C . ARG A 1 416 ? 15.718 -16.802 -40.931 1.00 95.44 416 ARG A C 1
ATOM 3255 O O . ARG A 1 416 ? 15.573 -17.975 -41.255 1.00 95.44 416 ARG A O 1
ATOM 3262 N N . GLY A 1 417 ? 15.639 -16.381 -39.672 1.00 91.88 417 GLY A N 1
ATOM 3263 C CA . GLY A 1 417 ? 15.331 -17.210 -38.507 1.00 91.88 417 GLY A CA 1
ATOM 3264 C C . GLY A 1 417 ? 13.846 -17.541 -38.334 1.00 91.88 417 GLY A C 1
ATOM 3265 O O . GLY A 1 417 ? 13.454 -17.953 -37.247 1.00 91.88 417 GLY A O 1
ATOM 3266 N N . ASN A 1 418 ? 13.021 -17.351 -39.371 1.00 93.56 418 ASN A N 1
ATOM 3267 C CA . ASN A 1 418 ? 11.586 -17.640 -39.366 1.00 93.56 418 ASN A CA 1
ATOM 3268 C C . ASN A 1 418 ? 10.818 -16.925 -38.236 1.00 93.56 418 ASN A C 1
ATOM 3270 O O . ASN A 1 418 ? 9.963 -17.519 -37.582 1.00 93.56 418 ASN A O 1
ATOM 3274 N N . CYS A 1 419 ? 11.126 -15.642 -38.012 1.00 92.06 419 CYS A N 1
ATOM 3275 C CA . CYS A 1 419 ? 10.417 -14.777 -37.068 1.00 92.06 419 CYS A CA 1
ATOM 3276 C C . CYS A 1 419 ? 10.434 -15.276 -35.612 1.00 92.06 419 CYS A C 1
ATOM 3278 O O . CYS A 1 419 ? 9.384 -15.393 -34.982 1.00 92.06 419 CYS A O 1
ATOM 3280 N N . SER A 1 420 ? 11.623 -15.528 -35.052 1.00 91.31 420 SER A N 1
ATOM 3281 C CA . SER A 1 420 ? 11.770 -15.894 -33.637 1.00 91.31 420 SER A CA 1
ATOM 3282 C C . SER A 1 420 ? 11.054 -14.901 -32.706 1.00 91.31 420 SER A C 1
ATOM 3284 O O . SER A 1 420 ? 11.337 -13.696 -32.734 1.00 91.31 420 SER A O 1
ATOM 3286 N N . GLU A 1 421 ? 10.147 -15.416 -31.875 1.00 91.69 421 GLU A N 1
ATOM 3287 C CA . GLU A 1 421 ? 9.400 -14.633 -30.889 1.00 91.69 421 GLU A CA 1
ATOM 3288 C C . GLU A 1 421 ? 10.310 -14.257 -29.712 1.00 91.69 421 GLU A C 1
ATOM 3290 O O . GLU A 1 421 ? 10.913 -15.118 -29.068 1.00 91.69 421 GLU A O 1
ATOM 3295 N N . LEU A 1 422 ? 10.403 -12.962 -29.415 1.00 89.19 422 LEU A N 1
ATOM 3296 C CA . LEU A 1 422 ? 10.888 -12.477 -28.133 1.00 89.19 422 LEU A CA 1
ATOM 3297 C C . LEU A 1 422 ? 9.690 -12.514 -27.194 1.00 89.19 422 LEU A C 1
ATOM 3299 O O . LEU A 1 422 ? 8.674 -11.864 -27.440 1.00 89.19 422 LEU A O 1
ATOM 3303 N N . GLY A 1 423 ? 9.798 -13.265 -26.101 1.00 92.19 423 GLY A N 1
ATOM 3304 C CA . GLY A 1 423 ? 8.813 -13.238 -25.027 1.00 92.19 423 GLY A CA 1
ATOM 3305 C C . GLY A 1 423 ? 8.886 -11.907 -24.284 1.00 92.19 423 GLY A C 1
ATOM 3306 O O . GLY A 1 423 ? 9.303 -11.875 -23.136 1.00 92.19 423 GLY A O 1
ATOM 3307 N N . VAL A 1 424 ? 8.568 -10.790 -24.935 1.00 96.19 424 VAL A N 1
ATOM 3308 C CA . VAL A 1 424 ? 8.540 -9.459 -24.331 1.00 96.19 424 VAL A CA 1
ATOM 3309 C C . VAL A 1 424 ? 7.258 -8.742 -24.731 1.00 96.19 424 VAL A C 1
ATOM 3311 O O . VAL A 1 424 ? 6.932 -8.598 -25.912 1.00 96.19 424 VAL A O 1
ATOM 3314 N N . ASN A 1 425 ? 6.533 -8.286 -23.715 1.00 96.75 425 ASN A N 1
ATOM 3315 C CA . ASN A 1 425 ? 5.396 -7.394 -23.863 1.00 96.75 425 ASN A CA 1
ATOM 3316 C C . ASN A 1 425 ? 5.877 -5.967 -23.613 1.00 96.75 425 ASN A C 1
ATOM 3318 O O . ASN A 1 425 ? 6.257 -5.633 -22.491 1.00 96.75 425 ASN A O 1
ATOM 3322 N N . VAL A 1 426 ? 5.850 -5.133 -24.646 1.00 96.62 426 VAL A N 1
ATOM 3323 C CA . VAL A 1 426 ? 6.235 -3.725 -24.564 1.00 96.62 426 VAL A CA 1
ATOM 3324 C C . VAL A 1 426 ? 4.966 -2.879 -24.578 1.00 96.62 426 VAL A C 1
ATOM 3326 O O . VAL A 1 426 ? 4.183 -2.936 -25.523 1.00 96.62 426 VAL A O 1
ATOM 3329 N N . SER A 1 427 ? 4.753 -2.099 -23.526 1.00 96.75 427 SER A N 1
ATOM 3330 C CA . SER A 1 427 ? 3.647 -1.150 -23.420 1.00 96.75 427 SER A CA 1
ATOM 3331 C C . SER A 1 427 ? 4.205 0.259 -23.484 1.00 96.75 427 SER A C 1
ATOM 3333 O O . SER A 1 427 ? 4.953 0.654 -22.596 1.00 96.75 427 SER A O 1
ATOM 3335 N N . ILE A 1 428 ? 3.823 1.011 -24.512 1.00 95.06 428 ILE A N 1
ATOM 3336 C CA . ILE A 1 428 ? 4.208 2.412 -24.702 1.00 95.06 428 ILE A CA 1
ATOM 3337 C C . ILE A 1 428 ? 2.929 3.233 -24.562 1.00 95.06 428 ILE A C 1
ATOM 3339 O O . ILE A 1 428 ? 2.022 3.090 -25.382 1.00 95.06 428 ILE A O 1
ATOM 3343 N N . SER A 1 429 ? 2.817 4.030 -23.499 1.00 93.50 429 SER A N 1
ATOM 3344 C CA . SER A 1 429 ? 1.626 4.863 -23.271 1.00 93.50 429 SER A CA 1
ATOM 3345 C C . SER A 1 429 ? 1.643 6.184 -24.045 1.00 93.50 429 SER A C 1
ATOM 3347 O O . SER A 1 429 ? 0.580 6.758 -24.276 1.00 93.50 429 SER A O 1
ATOM 3349 N N . GLY A 1 430 ? 2.824 6.652 -24.453 1.00 88.94 430 GLY A N 1
ATOM 3350 C CA . GLY A 1 430 ? 3.032 7.855 -25.254 1.00 88.94 430 GLY A CA 1
ATOM 3351 C C . GLY A 1 430 ? 3.198 7.575 -26.748 1.00 88.94 430 GLY A C 1
ATOM 3352 O O . GLY A 1 430 ? 2.699 6.583 -27.287 1.00 88.94 430 GLY A O 1
ATOM 3353 N N . TRP A 1 431 ? 3.891 8.483 -27.435 1.00 88.75 431 TRP A N 1
ATOM 3354 C CA . TRP A 1 431 ? 4.071 8.434 -28.889 1.00 88.75 431 TRP A CA 1
ATOM 3355 C C . TRP A 1 431 ? 5.497 8.032 -29.269 1.00 88.75 431 TRP A C 1
ATOM 3357 O O . TRP A 1 431 ? 6.457 8.433 -28.617 1.00 88.75 431 TRP A O 1
ATOM 3367 N N . LEU A 1 432 ? 5.635 7.292 -30.372 1.00 91.50 432 LEU A N 1
ATOM 3368 C CA . LEU A 1 432 ? 6.929 7.019 -31.000 1.00 91.50 432 LEU A CA 1
ATOM 3369 C C . LEU A 1 432 ? 7.280 8.152 -31.977 1.00 91.50 432 LEU A C 1
ATOM 3371 O O . LEU A 1 432 ? 6.408 8.595 -32.737 1.00 91.50 432 LEU A O 1
ATOM 3375 N N . GLN A 1 433 ? 8.542 8.588 -32.037 1.00 89.62 433 GLN A N 1
ATOM 3376 C CA . GLN A 1 433 ? 8.992 9.423 -33.155 1.00 89.62 433 GLN A CA 1
ATOM 3377 C C . GLN A 1 433 ? 9.209 8.530 -34.382 1.00 89.62 433 GLN A C 1
ATOM 3379 O O . GLN A 1 433 ? 10.163 7.761 -34.469 1.00 89.62 433 GLN A O 1
ATOM 3384 N N . CYS A 1 434 ? 8.282 8.598 -35.335 1.00 89.19 434 CYS A N 1
ATOM 3385 C CA . CYS A 1 434 ? 8.326 7.768 -36.536 1.00 89.19 434 CYS A CA 1
ATOM 3386 C C . CYS A 1 434 ? 9.165 8.418 -37.639 1.00 89.19 434 CYS A C 1
ATOM 3388 O O . CYS A 1 434 ? 8.629 8.965 -38.602 1.00 89.19 434 CYS A O 1
ATOM 3390 N N . ASP A 1 435 ? 10.484 8.362 -37.482 1.00 89.75 435 ASP A N 1
ATOM 3391 C CA . ASP A 1 435 ? 11.465 8.812 -38.468 1.00 89.75 435 ASP A CA 1
ATOM 3392 C C . ASP A 1 435 ? 12.195 7.628 -39.147 1.00 89.75 435 ASP A C 1
ATOM 3394 O O . ASP A 1 435 ? 11.805 6.463 -39.042 1.00 89.75 435 ASP A O 1
ATOM 3398 N N . CYS A 1 436 ? 13.280 7.902 -39.875 1.00 92.56 436 CYS A N 1
ATOM 3399 C CA . CYS A 1 436 ? 14.062 6.850 -40.527 1.00 92.56 436 CYS A CA 1
ATOM 3400 C C . CYS A 1 436 ? 14.775 5.902 -39.542 1.00 92.56 436 CYS A C 1
ATOM 3402 O O . CYS A 1 436 ? 15.168 4.808 -39.951 1.00 92.56 436 CYS A O 1
ATOM 3404 N N . ARG A 1 437 ? 14.943 6.269 -38.262 1.00 93.00 437 ARG A N 1
ATOM 3405 C CA . ARG A 1 437 ? 15.606 5.425 -37.252 1.00 93.00 437 ARG A CA 1
ATOM 3406 C C . ARG A 1 437 ? 14.740 4.231 -36.865 1.00 93.00 437 ARG A C 1
ATOM 3408 O O . ARG A 1 437 ? 15.277 3.166 -36.573 1.00 93.00 437 ARG A O 1
ATOM 3415 N N . VAL A 1 438 ? 13.414 4.367 -36.941 1.00 94.12 438 VAL A N 1
ATOM 3416 C CA . VAL A 1 438 ? 12.473 3.273 -36.641 1.00 94.12 438 VAL A CA 1
ATOM 3417 C C . VAL A 1 438 ? 12.190 2.363 -37.840 1.00 94.12 438 VAL A C 1
ATOM 3419 O O . VAL A 1 438 ? 11.500 1.356 -37.689 1.00 94.12 438 VAL A O 1
ATOM 3422 N N . TYR A 1 439 ? 12.718 2.677 -39.032 1.00 94.81 439 TYR A N 1
ATOM 3423 C CA . TYR A 1 439 ? 12.389 1.976 -40.281 1.00 94.81 439 TYR A CA 1
ATOM 3424 C C . TYR A 1 439 ? 12.571 0.455 -40.184 1.00 94.81 439 TYR A C 1
ATOM 3426 O O . TYR A 1 439 ? 11.662 -0.306 -40.522 1.00 94.81 439 TYR A O 1
ATOM 3434 N N . TRP A 1 440 ? 13.726 -0.006 -39.699 1.00 96.75 440 TRP A N 1
ATOM 3435 C CA . TRP A 1 440 ? 14.011 -1.439 -39.609 1.00 96.75 440 TRP A CA 1
ATOM 3436 C C . TRP A 1 440 ? 13.190 -2.139 -38.527 1.00 96.75 440 TRP A C 1
ATOM 3438 O O . TRP A 1 440 ? 12.769 -3.274 -38.744 1.00 96.75 440 TRP A O 1
ATOM 3448 N N . ALA A 1 441 ? 12.894 -1.463 -37.414 1.00 95.62 441 ALA A N 1
ATOM 3449 C CA . ALA A 1 441 ? 12.031 -2.002 -36.367 1.00 95.62 441 ALA A CA 1
ATOM 3450 C C . ALA A 1 441 ? 10.586 -2.144 -36.868 1.00 95.62 441 ALA A C 1
ATOM 3452 O O . ALA A 1 441 ? 9.975 -3.200 -36.722 1.00 95.62 441 ALA A O 1
ATOM 3453 N N . ALA A 1 442 ? 10.063 -1.123 -37.552 1.00 94.50 442 ALA A N 1
ATOM 3454 C CA . ALA A 1 442 ? 8.743 -1.163 -38.174 1.00 94.50 442 ALA A CA 1
ATOM 3455 C C . ALA A 1 442 ? 8.649 -2.277 -39.231 1.00 94.50 442 ALA A C 1
ATOM 3457 O O . ALA A 1 442 ? 7.682 -3.038 -39.245 1.00 94.50 442 ALA A O 1
ATOM 3458 N N . ARG A 1 443 ? 9.679 -2.432 -40.076 1.00 95.56 443 ARG A N 1
ATOM 3459 C CA . ARG A 1 443 ? 9.779 -3.531 -41.054 1.00 95.56 443 ARG A CA 1
ATOM 3460 C C . ARG A 1 443 ? 9.810 -4.900 -40.373 1.00 95.56 443 ARG A C 1
ATOM 3462 O O . ARG A 1 443 ? 9.111 -5.803 -40.827 1.00 95.56 443 ARG A O 1
ATOM 3469 N N . ALA A 1 444 ? 10.578 -5.050 -39.293 1.00 95.31 444 ALA A N 1
ATOM 3470 C CA . ALA A 1 444 ? 10.662 -6.285 -38.517 1.00 95.31 444 ALA A CA 1
ATOM 3471 C C . ALA A 1 444 ? 9.310 -6.667 -37.906 1.00 95.31 444 ALA A C 1
ATOM 3473 O O . ALA A 1 444 ? 8.867 -7.798 -38.070 1.00 95.31 444 ALA A O 1
ATOM 3474 N N . LEU A 1 445 ? 8.623 -5.725 -37.259 1.00 93.19 445 LEU A N 1
ATOM 3475 C CA . LEU A 1 445 ? 7.326 -5.963 -36.622 1.00 93.19 445 LEU A CA 1
ATOM 3476 C C . LEU A 1 445 ? 6.203 -6.199 -37.639 1.00 93.19 445 LEU A C 1
ATOM 3478 O O . LEU A 1 445 ? 5.296 -6.981 -37.373 1.00 93.19 445 LEU A O 1
ATOM 3482 N N . ALA A 1 446 ? 6.273 -5.577 -38.819 1.00 94.06 446 ALA A N 1
ATOM 3483 C CA . ALA A 1 446 ? 5.335 -5.844 -39.906 1.00 94.06 446 ALA A CA 1
ATOM 3484 C C . ALA A 1 446 ? 5.523 -7.251 -40.500 1.00 94.06 446 ALA A C 1
ATOM 3486 O O . ALA A 1 446 ? 4.541 -7.948 -40.749 1.00 94.06 446 ALA A O 1
ATOM 3487 N N . ALA A 1 447 ? 6.772 -7.680 -40.713 1.00 95.50 447 ALA A N 1
ATOM 3488 C CA . ALA A 1 447 ? 7.086 -9.013 -41.234 1.00 95.50 447 ALA A CA 1
ATOM 3489 C C . ALA A 1 447 ? 6.882 -10.122 -40.186 1.00 95.50 447 ALA A C 1
ATOM 3491 O O . ALA A 1 447 ? 6.464 -11.226 -40.527 1.00 95.50 447 ALA A O 1
ATOM 3492 N N . CYS A 1 448 ? 7.146 -9.818 -38.914 1.00 95.25 448 CYS A N 1
ATOM 3493 C CA . CYS A 1 448 ? 7.111 -10.750 -37.792 1.00 95.25 448 CYS A CA 1
ATOM 3494 C C . CYS A 1 448 ? 6.295 -10.171 -36.612 1.00 95.25 448 CYS A C 1
ATOM 3496 O O . CYS A 1 448 ? 6.875 -9.789 -35.594 1.00 95.25 448 CYS A O 1
ATOM 3498 N N . PRO A 1 449 ? 4.948 -10.136 -36.672 1.00 91.19 449 PRO A N 1
ATOM 3499 C CA . PRO A 1 449 ? 4.114 -9.462 -35.662 1.00 91.19 449 PRO A CA 1
ATOM 3500 C C . PRO A 1 449 ? 4.192 -10.036 -34.243 1.00 91.19 449 PRO A C 1
ATOM 3502 O O . PRO A 1 449 ? 3.821 -9.371 -33.279 1.00 91.19 449 PRO A O 1
ATOM 3505 N N . ARG A 1 450 ? 4.653 -11.284 -34.105 1.00 90.94 450 ARG A N 1
ATOM 3506 C CA . ARG A 1 450 ? 4.862 -11.948 -32.809 1.00 90.94 450 ARG A CA 1
ATOM 3507 C C . ARG A 1 450 ? 6.284 -11.797 -32.274 1.00 90.94 450 ARG A C 1
ATOM 3509 O O . ARG A 1 450 ? 6.570 -12.269 -31.182 1.00 90.94 450 ARG A O 1
ATOM 3516 N N . HIS A 1 451 ? 7.165 -11.141 -33.029 1.00 90.81 451 HIS A N 1
ATOM 3517 C CA . HIS A 1 451 ? 8.552 -10.948 -32.634 1.00 90.81 451 HIS A CA 1
ATOM 3518 C C . HIS A 1 451 ? 8.668 -10.181 -31.318 1.00 90.81 451 HIS A C 1
ATOM 3520 O O . HIS A 1 451 ? 9.407 -10.609 -30.452 1.00 90.81 451 HIS A O 1
ATOM 3526 N N . ALA A 1 452 ? 7.933 -9.086 -31.148 1.00 92.12 452 ALA A N 1
ATOM 3527 C CA . ALA A 1 452 ? 7.784 -8.398 -29.872 1.00 92.12 452 ALA A CA 1
ATOM 3528 C C . ALA A 1 452 ? 6.351 -7.880 -29.786 1.00 92.12 452 ALA A C 1
ATOM 3530 O O . ALA A 1 452 ? 5.829 -7.319 -30.754 1.00 92.12 452 ALA A O 1
ATOM 3531 N N . ARG A 1 453 ? 5.686 -8.081 -28.647 1.00 93.62 453 ARG A N 1
ATOM 3532 C CA . ARG A 1 453 ? 4.270 -7.737 -28.521 1.00 93.62 453 ARG A CA 1
ATOM 3533 C C . ARG A 1 453 ? 4.123 -6.301 -28.030 1.00 93.62 453 ARG A C 1
ATOM 3535 O O . ARG A 1 453 ? 4.315 -6.035 -26.847 1.00 93.62 453 ARG A O 1
ATOM 3542 N N . LEU A 1 454 ? 3.737 -5.395 -28.924 1.00 91.88 454 LEU A N 1
ATOM 3543 C CA . LEU A 1 454 ? 3.401 -4.012 -28.573 1.00 91.88 454 LEU A CA 1
ATOM 3544 C C . LEU A 1 454 ? 1.937 -3.924 -28.099 1.00 91.88 454 LEU A C 1
ATOM 3546 O O . LEU A 1 454 ? 1.029 -4.291 -28.851 1.00 91.88 454 LEU A O 1
ATOM 3550 N N . VAL A 1 455 ? 1.691 -3.489 -26.857 1.00 90.75 455 VAL A N 1
ATOM 3551 C CA . VAL A 1 455 ? 0.345 -3.466 -26.245 1.00 90.75 455 VAL A CA 1
ATOM 3552 C C . VAL A 1 455 ? 0.060 -2.132 -25.533 1.00 90.75 455 VAL A C 1
ATOM 3554 O O . VAL A 1 455 ? 0.594 -1.926 -24.447 1.00 90.75 455 VAL A O 1
ATOM 3557 N N . PRO A 1 456 ? -0.833 -1.271 -26.064 1.00 88.81 456 PRO A N 1
ATOM 3558 C CA . PRO A 1 456 ? -1.352 -1.290 -27.437 1.00 88.81 456 PRO A CA 1
ATOM 3559 C C . PRO A 1 456 ? -0.239 -0.979 -28.463 1.00 88.81 456 PRO A C 1
ATOM 3561 O O . PRO A 1 456 ? 0.845 -0.538 -28.078 1.00 88.81 456 PRO A O 1
ATOM 3564 N N . PRO A 1 457 ? -0.474 -1.190 -29.772 1.00 86.50 457 PRO A N 1
ATOM 3565 C CA . PRO A 1 457 ? 0.436 -0.697 -30.802 1.00 86.50 457 PRO A CA 1
ATOM 3566 C C . PRO A 1 457 ? 0.616 0.826 -30.663 1.00 86.50 457 PRO A C 1
ATOM 3568 O O . PRO A 1 457 ? -0.392 1.537 -30.614 1.00 86.50 457 PRO A O 1
ATOM 3571 N N . PRO A 1 458 ? 1.856 1.340 -30.581 1.00 87.44 458 PRO A N 1
ATOM 3572 C CA . PRO A 1 458 ? 2.101 2.760 -30.375 1.00 87.44 458 PRO A CA 1
ATOM 3573 C C . PRO A 1 458 ? 1.669 3.574 -31.595 1.00 87.44 458 PRO A C 1
ATOM 3575 O O . PRO A 1 458 ? 1.823 3.148 -32.743 1.00 87.44 458 PRO A O 1
ATOM 3578 N N . GLY A 1 459 ? 1.160 4.778 -31.343 1.00 87.00 459 GLY A N 1
ATOM 3579 C CA . GLY A 1 459 ? 0.943 5.772 -32.386 1.00 87.00 459 GLY A CA 1
ATOM 3580 C C . GLY A 1 459 ? 2.242 6.491 -32.761 1.00 87.00 459 GLY A C 1
ATOM 3581 O O . GLY A 1 459 ? 3.155 6.627 -31.945 1.00 87.00 459 GLY A O 1
ATOM 3582 N N . CYS A 1 460 ? 2.297 7.020 -33.983 1.00 88.69 460 CYS A N 1
ATOM 3583 C CA . CYS A 1 460 ? 3.354 7.937 -34.404 1.00 88.69 460 CYS A CA 1
ATOM 3584 C C . CYS A 1 460 ? 3.027 9.367 -33.975 1.00 88.69 460 CYS A C 1
ATOM 3586 O O . CYS A 1 460 ? 1.947 9.874 -34.298 1.00 88.69 460 CYS A O 1
ATOM 3588 N N . ALA A 1 461 ? 3.963 10.038 -33.303 1.00 83.50 461 ALA A N 1
ATOM 3589 C CA . ALA A 1 461 ? 3.870 11.477 -33.104 1.00 83.50 461 ALA A CA 1
ATOM 3590 C C . ALA A 1 461 ? 3.813 12.154 -34.482 1.00 83.50 461 ALA A C 1
ATOM 3592 O O . ALA A 1 461 ? 4.635 11.871 -35.357 1.00 83.50 461 ALA A O 1
ATOM 3593 N N . ARG A 1 462 ? 2.837 13.042 -34.701 1.00 72.38 462 ARG A N 1
ATOM 3594 C CA . ARG A 1 462 ? 2.843 13.883 -35.904 1.00 72.38 462 ARG A CA 1
ATOM 3595 C C . ARG A 1 462 ? 4.066 14.793 -35.826 1.00 72.38 462 ARG A C 1
ATOM 3597 O O . ARG A 1 462 ? 4.202 15.520 -34.843 1.00 72.38 462 ARG A O 1
ATOM 3604 N N . LEU A 1 463 ? 4.922 14.744 -36.847 1.00 61.56 463 LEU A N 1
ATOM 3605 C CA . LEU A 1 463 ? 5.977 15.738 -37.045 1.00 61.56 463 LEU A CA 1
ATOM 3606 C C . LEU A 1 463 ? 5.298 17.116 -37.033 1.00 61.56 463 LEU A C 1
ATOM 3608 O O . LEU A 1 463 ? 4.407 17.356 -37.851 1.00 61.56 463 LEU A O 1
ATOM 3612 N N . ARG A 1 464 ? 5.616 17.939 -36.030 1.00 52.12 464 ARG A N 1
ATOM 3613 C CA . ARG A 1 464 ? 5.129 19.319 -35.948 1.00 52.12 464 ARG A CA 1
ATOM 3614 C C . ARG A 1 464 ? 5.921 20.216 -36.878 1.00 52.12 464 ARG A C 1
ATOM 3616 O O . ARG A 1 464 ? 7.147 19.989 -36.983 1.00 52.12 464 ARG A O 1
#

Radius of gyration: 28.4 Å; Cα contacts (8 Å, |Δi|>4): 1100; chains: 1; bounding box: 76×64×73 Å

Sequence (464 aa):
MSISYRFVEVSVAAAAAAAMLCTVAGEFWNTDFYFPRATQSGTPPADWPQCPPPPARCRALEGRINSTDAYYKYRVDEMLLPLYRKGDEVTLSCKDGVSLHSGSLPSFSGMTSVSVVRLKYCDLPSDSYAARLALLNVSVTRDLELIFYYKQKPTISKIQFEGLAIDYLRIEYETSVQNLYLADGWLEPLTELTRLDVSHVSLPPMPASNRLRDVSVHGCTARGAWGGCGRLRALTAAELRWQHAAPPRWLAACPRLRALRLRATHLYRRLLPTLAGLHSLRILEINYGLLGFNDGDTLTKLFSELLQPLAATLEELSLIGNDLGDVCELDGHDVKLPLRLPALRRLSLANSGVTRLCDSWPQDLPALVHLDLTGNTIETVQYRDLKWLGARQSQLLLSDVGSIAYQQSEYSELVRGNCSELGVNVSISGWLQCDCRVYWAARALAACPRHARLVPPPGCARLR

Secondary structure (DSSP, 8-state):
-----------THHHHHHHHHTSTT-----------S--B-SPPPTTS-BPPPTTS-EEEEEEEE-SSEEEEEEEETTEEEEEEEETTEEEEE-TTT--TT-TT--B-SS-EEEEEEEEESPPPPSS-HHHHHHHTTEEEEEEEEEEE-SS---EE-SGGGTT---SEEEEEES-SSS-EEEPTTTTTT-TT--EEEEESEEEPPBPTT---SEEEEES-EE-S-B--GGG--EEEEES-EESS-PPTTTTTT-TT--EEEEES-S-TTTHHHHHTT-TT--EEEEESS-TTSS-HHHHHHIIIIIIGGGTTT--EEE-TT------S--TT-S-------TT--EEE-TTS---S--TTHHHH-TT--EEEEEEEEEEEEEHHHHHHHHTTTEEEEEEEEEEEE--HHHHHHHHHTT-PPP-EEEEE-SEE--SGGGHHHHHHHHH-TTSSEESSPPEEPP--

pLDDT: mean 86.13, std 18.2, range [21.95, 98.69]